Protein AF-0000000078669797 (afdb_homodimer)

Structure (mmCIF, N/CA/C/O backbone):
data_AF-0000000078669797-model_v1
#
loop_
_entity.id
_entity.type
_entity.pdbx_description
1 polymer 'Sulfur carrier protein adenylyltransferase'
#
loop_
_atom_site.group_PDB
_atom_site.id
_atom_site.type_symbol
_atom_site.label_atom_id
_atom_site.label_alt_id
_atom_site.label_comp_id
_atom_site.label_asym_id
_atom_site.label_entity_id
_atom_site.label_seq_id
_atom_site.pdbx_PDB_ins_code
_atom_site.Cartn_x
_atom_site.Cartn_y
_atom_site.Cartn_z
_atom_site.occupancy
_atom_site.B_iso_or_equiv
_atom_site.auth_seq_id
_atom_site.auth_comp_id
_atom_site.auth_asym_id
_atom_site.auth_atom_id
_atom_site.pdbx_PDB_model_num
ATOM 1 N N . MET A 1 1 ? 22.75 -11.117 -15.148 1 92 1 MET A N 1
ATOM 2 C CA . MET A 1 1 ? 23.5 -10.07 -14.461 1 92 1 MET A CA 1
ATOM 3 C C . MET A 1 1 ? 22.75 -8.75 -14.477 1 92 1 MET A C 1
ATOM 5 O O . MET A 1 1 ? 22.109 -8.406 -15.477 1 92 1 MET A O 1
ATOM 9 N N . LEU A 1 2 ? 22.844 -8.109 -13.312 1 97.31 2 LEU A N 1
ATOM 10 C CA . LEU A 1 2 ? 22.156 -6.824 -13.219 1 97.31 2 LEU A CA 1
ATOM 11 C C . LEU A 1 2 ? 22.891 -5.766 -14.039 1 97.31 2 LEU A C 1
ATOM 13 O O . LEU A 1 2 ? 24.125 -5.727 -14.055 1 97.31 2 LEU A O 1
ATOM 17 N N . THR A 1 3 ? 22.141 -4.977 -14.727 1 97.75 3 THR A N 1
ATOM 18 C CA . THR A 1 3 ? 22.719 -3.838 -15.438 1 97.75 3 THR A CA 1
ATOM 19 C C . THR A 1 3 ? 23.062 -2.715 -14.469 1 97.75 3 THR A C 1
ATOM 21 O O . THR A 1 3 ? 22.672 -2.752 -13.297 1 97.75 3 THR 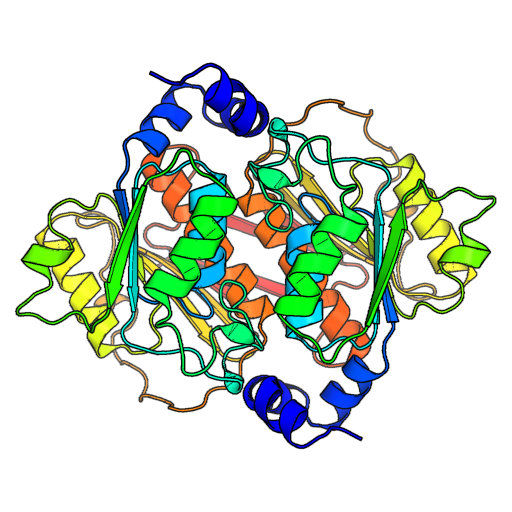A O 1
ATOM 24 N N . GLU A 1 4 ? 23.812 -1.744 -14.93 1 97.69 4 GLU A N 1
ATOM 25 C CA . GLU A 1 4 ? 24.125 -0.57 -14.125 1 97.69 4 GLU A CA 1
ATOM 26 C C . GLU A 1 4 ? 22.859 0.174 -13.703 1 97.69 4 GLU A C 1
ATOM 28 O O . GLU A 1 4 ? 22.766 0.672 -12.586 1 97.69 4 GLU A O 1
ATOM 33 N N . ARG A 1 5 ? 22 0.271 -14.609 1 98 5 ARG A N 1
ATOM 34 C CA . ARG A 1 5 ? 20.734 0.919 -14.344 1 98 5 ARG A CA 1
ATOM 35 C C . ARG A 1 5 ? 19.969 0.196 -13.234 1 98 5 ARG A C 1
ATOM 37 O O . ARG A 1 5 ? 19.438 0.833 -12.328 1 98 5 ARG A O 1
ATOM 44 N N . GLU A 1 6 ? 19.953 -1.091 -13.312 1 98.44 6 GLU A N 1
ATOM 45 C CA . GLU A 1 6 ? 19.266 -1.888 -12.289 1 98.44 6 GLU A CA 1
ATOM 46 C C . GLU A 1 6 ? 19.969 -1.761 -10.938 1 98.44 6 GLU A C 1
ATOM 48 O O . GLU A 1 6 ? 19.312 -1.697 -9.898 1 98.44 6 GLU A O 1
ATOM 53 N N . LEU A 1 7 ? 21.281 -1.743 -10.953 1 98.5 7 LEU A N 1
ATOM 54 C CA . LEU A 1 7 ? 22.031 -1.563 -9.719 1 98.5 7 LEU A CA 1
ATOM 55 C C . LEU A 1 7 ? 21.688 -0.232 -9.062 1 98.5 7 LEU A C 1
ATOM 57 O O . LEU A 1 7 ? 21.609 -0.147 -7.836 1 98.5 7 LEU A O 1
ATOM 61 N N . GLU A 1 8 ? 21.516 0.74 -9.859 1 98.19 8 GLU A N 1
ATOM 62 C CA . GLU A 1 8 ? 21.141 2.053 -9.344 1 98.19 8 GLU A CA 1
ATOM 63 C C . GLU A 1 8 ? 19.703 2.047 -8.82 1 98.19 8 GLU A C 1
ATOM 65 O O . GLU A 1 8 ? 19.453 2.502 -7.703 1 98.19 8 GLU A O 1
ATOM 70 N N . ARG A 1 9 ? 18.812 1.515 -9.57 1 98.56 9 ARG A N 1
ATOM 71 C CA . ARG A 1 9 ? 17.391 1.513 -9.227 1 98.56 9 ARG A CA 1
ATOM 72 C C . ARG A 1 9 ? 17.141 0.773 -7.918 1 98.56 9 ARG A C 1
ATOM 74 O O . ARG A 1 9 ? 16.312 1.191 -7.113 1 98.56 9 ARG A O 1
ATOM 81 N N . TYR A 1 10 ? 17.891 -0.304 -7.75 1 98.62 10 TYR A N 1
ATOM 82 C CA . TYR A 1 10 ? 17.594 -1.201 -6.637 1 98.62 10 TYR A CA 1
ATOM 83 C C . TYR A 1 10 ? 18.656 -1.079 -5.543 1 98.62 10 TYR A C 1
ATOM 85 O O . TYR A 1 10 ? 18.75 -1.941 -4.668 1 98.62 10 TYR A O 1
ATOM 93 N N . ASP A 1 11 ? 19.422 -0.02 -5.551 1 98.31 11 ASP A N 1
ATOM 94 C CA . ASP A 1 11 ? 20.531 0.177 -4.633 1 98.31 11 ASP A CA 1
ATOM 95 C C . ASP A 1 11 ? 20.094 0.024 -3.182 1 98.31 11 ASP A C 1
ATOM 97 O O . ASP A 1 11 ? 20.75 -0.652 -2.391 1 98.31 11 ASP A O 1
ATOM 101 N N . ARG A 1 12 ? 18.953 0.574 -2.846 1 97.94 12 ARG A N 1
ATOM 102 C CA . ARG A 1 12 ? 18.516 0.648 -1.458 1 97.94 12 ARG A CA 1
ATOM 103 C C . ARG A 1 12 ? 18.094 -0.724 -0.943 1 97.94 12 ARG A C 1
ATOM 105 O O . ARG A 1 12 ? 18.25 -1.024 0.242 1 97.94 12 ARG A O 1
ATOM 112 N N . GLN A 1 13 ? 17.5 -1.525 -1.827 1 98.5 13 GLN A N 1
ATOM 113 C CA . GLN A 1 13 ? 17.062 -2.826 -1.34 1 98.5 13 GLN A CA 1
ATOM 114 C C . GLN A 1 13 ? 18.141 -3.881 -1.508 1 98.5 13 GLN A C 1
ATOM 116 O O . GLN A 1 13 ? 18.141 -4.906 -0.827 1 98.5 13 GLN A O 1
ATOM 121 N N . ILE A 1 14 ? 19.078 -3.658 -2.398 1 98.5 14 ILE A N 1
ATOM 122 C CA . ILE A 1 14 ? 20.25 -4.535 -2.492 1 98.5 14 ILE A CA 1
ATOM 123 C C . ILE A 1 14 ? 21 -4.535 -1.164 1 98.5 14 ILE A C 1
ATOM 125 O O . ILE A 1 14 ? 21.562 -5.559 -0.764 1 98.5 14 ILE A O 1
ATOM 129 N N . ARG A 1 15 ? 20.891 -3.459 -0.429 1 97.88 15 ARG A N 1
ATOM 130 C CA . ARG A 1 15 ? 21.531 -3.312 0.874 1 97.88 15 ARG A CA 1
ATOM 131 C C . ARG A 1 15 ? 20.891 -4.238 1.904 1 97.88 15 ARG A C 1
ATOM 133 O O . ARG A 1 15 ? 21.453 -4.453 2.982 1 97.88 15 ARG A O 1
ATOM 140 N N . ILE A 1 16 ? 19.797 -4.785 1.581 1 98.56 16 ILE A N 1
ATOM 141 C CA . ILE A 1 16 ? 19.078 -5.664 2.5 1 98.56 16 ILE A CA 1
ATOM 142 C C . ILE A 1 16 ? 19.438 -7.121 2.203 1 98.56 16 ILE A C 1
ATOM 144 O O . ILE A 1 16 ? 19.969 -7.824 3.064 1 98.56 16 ILE A O 1
ATOM 148 N N . PHE A 1 17 ? 19.25 -7.527 0.979 1 98.56 17 PHE A N 1
ATOM 149 C CA . PHE A 1 17 ? 19.391 -8.945 0.686 1 98.56 17 PHE A CA 1
ATOM 150 C C . PHE A 1 17 ? 20.469 -9.188 -0.353 1 98.56 17 PHE A C 1
ATOM 152 O O . PHE A 1 17 ? 20.625 -10.297 -0.863 1 98.56 17 PHE A O 1
ATOM 159 N N . GLY A 1 18 ? 21.297 -8.234 -0.747 1 98.38 18 GLY A N 1
ATOM 160 C CA . GLY A 1 18 ? 22.469 -8.344 -1.593 1 98.38 18 GLY A CA 1
ATOM 161 C C . GLY A 1 18 ? 22.141 -8.438 -3.07 1 98.38 18 GLY A C 1
ATOM 162 O O . GLY A 1 18 ? 20.969 -8.586 -3.441 1 98.38 18 GLY A O 1
ATOM 163 N N . VAL A 1 19 ? 23.172 -8.383 -3.865 1 98.56 19 VAL A N 1
ATOM 164 C CA . VAL A 1 19 ? 23.062 -8.484 -5.316 1 98.56 19 VAL A CA 1
ATOM 165 C C . VAL A 1 19 ? 22.438 -9.828 -5.688 1 98.56 19 VAL A C 1
ATOM 167 O O . VAL A 1 19 ? 21.625 -9.906 -6.613 1 98.56 19 VAL A O 1
ATOM 170 N N . GLU A 1 20 ? 22.797 -10.812 -4.965 1 98.56 20 GLU A N 1
ATOM 171 C CA . GLU A 1 20 ? 22.266 -12.148 -5.227 1 98.56 20 GLU A CA 1
ATOM 172 C C . GLU A 1 20 ? 20.75 -12.172 -5.062 1 98.56 20 GLU A C 1
ATOM 174 O O . GLU A 1 20 ? 20.047 -12.758 -5.883 1 98.56 20 GLU A O 1
ATOM 179 N N . GLY A 1 21 ? 20.281 -11.57 -3.992 1 98.81 21 GLY A N 1
ATOM 180 C CA . GLY A 1 21 ? 18.844 -11.469 -3.797 1 98.81 21 GLY A CA 1
ATOM 181 C C . GLY A 1 21 ? 18.141 -10.734 -4.922 1 98.81 21 GLY A C 1
ATOM 182 O O . GLY A 1 21 ? 17.078 -11.164 -5.379 1 98.81 21 GLY A O 1
ATOM 183 N N . GLN A 1 22 ? 18.75 -9.703 -5.395 1 98.94 22 GLN A N 1
ATOM 184 C CA . GLN A 1 22 ? 18.172 -8.938 -6.488 1 98.94 22 GLN A CA 1
ATOM 185 C C . GLN A 1 22 ? 18.141 -9.742 -7.781 1 98.94 22 GLN A C 1
ATOM 187 O O . GLN A 1 22 ? 17.203 -9.656 -8.562 1 98.94 22 GLN A O 1
ATOM 192 N N . GLU A 1 23 ? 19.172 -10.484 -7.98 1 98.88 23 GLU A N 1
ATOM 193 C CA . GLU A 1 23 ? 19.234 -11.336 -9.164 1 98.88 23 GLU A CA 1
ATOM 194 C C . GLU A 1 23 ? 18.141 -12.406 -9.117 1 98.88 23 GLU A C 1
ATOM 196 O O . GLU A 1 23 ? 17.547 -12.734 -10.148 1 98.88 23 GLU A O 1
ATOM 201 N N . LYS A 1 24 ? 17.906 -12.93 -7.949 1 98.94 24 LYS A N 1
ATOM 202 C CA . LYS A 1 24 ? 16.828 -13.891 -7.801 1 98.94 24 LYS A CA 1
ATOM 203 C C . LYS A 1 24 ? 15.484 -13.266 -8.172 1 98.94 24 LYS A C 1
ATOM 205 O O . LYS A 1 24 ? 14.664 -13.883 -8.852 1 98.94 24 LYS A O 1
ATOM 210 N N . LEU A 1 25 ? 15.266 -12.078 -7.719 1 98.94 25 LEU A N 1
ATOM 211 C CA . LEU A 1 25 ? 14.039 -11.359 -8.07 1 98.94 25 LEU A CA 1
ATOM 212 C C . LEU A 1 25 ? 13.93 -11.172 -9.578 1 98.94 25 LEU A C 1
ATOM 214 O O . LEU A 1 25 ? 12.875 -11.438 -10.172 1 98.94 25 LEU A O 1
ATOM 218 N N . LYS A 1 26 ? 14.984 -10.766 -10.172 1 98.88 26 LYS A N 1
ATOM 219 C CA . LYS A 1 26 ? 15.008 -10.508 -11.609 1 98.88 26 LYS A CA 1
ATOM 220 C C . LYS A 1 26 ? 14.68 -11.773 -12.398 1 98.88 26 LYS A C 1
ATOM 222 O O . LYS A 1 26 ? 14.07 -11.703 -13.469 1 98.88 26 LYS A O 1
ATOM 227 N N . LYS A 1 27 ? 14.992 -12.883 -11.906 1 98.75 27 LYS A N 1
ATOM 228 C CA . LYS A 1 27 ? 14.82 -14.148 -12.609 1 98.75 27 LYS A CA 1
ATOM 229 C C . LYS A 1 27 ? 13.438 -14.75 -12.336 1 98.75 27 LYS A C 1
ATOM 231 O O . LYS A 1 27 ? 13.008 -15.664 -13.039 1 98.75 27 LYS A O 1
ATOM 236 N N . ALA A 1 28 ? 12.758 -14.281 -11.367 1 98.94 28 ALA A N 1
ATOM 237 C CA . ALA A 1 28 ? 11.516 -14.891 -10.898 1 98.94 28 ALA A CA 1
ATOM 238 C C . ALA A 1 28 ? 10.336 -14.492 -11.773 1 98.94 28 ALA A C 1
ATOM 240 O O . ALA A 1 28 ? 10.336 -13.406 -12.359 1 98.94 28 ALA A O 1
ATOM 241 N N . LYS A 1 29 ? 9.391 -15.391 -11.906 1 98.94 29 LYS A N 1
ATOM 242 C CA . LYS A 1 29 ? 8.078 -15.141 -12.5 1 98.94 29 LYS A CA 1
ATOM 243 C C . LYS A 1 29 ? 6.969 -15.344 -11.477 1 98.94 29 LYS A C 1
ATOM 245 O O . LYS A 1 29 ? 6.816 -16.438 -10.922 1 98.94 29 LYS A O 1
ATOM 250 N N . VAL A 1 30 ? 6.215 -14.305 -11.211 1 99 30 VAL A N 1
ATOM 251 C CA . VAL A 1 30 ? 5.172 -14.336 -10.188 1 99 30 VAL A CA 1
ATOM 252 C C . VAL A 1 30 ? 3.805 -14.125 -10.844 1 99 30 VAL A C 1
ATOM 254 O O . VAL A 1 30 ? 3.625 -13.203 -11.641 1 99 30 VAL A O 1
ATOM 257 N N . ALA A 1 31 ? 2.846 -14.992 -10.531 1 99 31 ALA A N 1
ATOM 258 C CA . ALA A 1 31 ? 1.466 -14.828 -10.977 1 99 31 ALA A CA 1
ATOM 259 C C . ALA A 1 31 ? 0.632 -14.109 -9.922 1 99 31 ALA A C 1
ATOM 261 O O . ALA A 1 31 ? 0.565 -14.555 -8.766 1 99 31 ALA A O 1
ATOM 262 N N . VAL A 1 32 ? 0.078 -13.016 -10.305 1 99 32 VAL A N 1
ATOM 263 C CA . VAL A 1 32 ? -0.896 -12.312 -9.477 1 99 32 VAL A CA 1
ATOM 264 C C . VAL A 1 32 ? -2.309 -12.602 -9.977 1 99 32 VAL A C 1
ATOM 266 O O . VAL A 1 32 ? -2.715 -12.109 -11.031 1 99 32 VAL A O 1
ATOM 269 N N . VAL A 1 33 ? -3.072 -13.398 -9.219 1 98.94 33 VAL A N 1
ATOM 270 C CA . VAL A 1 33 ? -4.406 -13.82 -9.633 1 98.94 33 VAL A CA 1
ATOM 271 C C . VAL A 1 33 ? -5.457 -12.938 -8.953 1 98.94 33 VAL A C 1
ATOM 273 O O . VAL A 1 33 ? -5.742 -13.102 -7.766 1 98.94 33 VAL A O 1
ATOM 276 N N . GLY A 1 34 ? -6.074 -12.133 -9.695 1 98.69 34 GLY A N 1
ATOM 277 C CA . GLY A 1 34 ? -6.855 -11 -9.219 1 98.69 34 GLY A CA 1
ATOM 278 C C . GLY A 1 34 ? -6.062 -9.711 -9.172 1 98.69 34 GLY A C 1
ATOM 279 O O . GLY A 1 34 ? -5.16 -9.555 -8.352 1 98.69 34 GLY A O 1
ATOM 280 N N . VAL A 1 35 ? -6.449 -8.797 -10.07 1 98.69 35 VAL A N 1
ATOM 281 C CA . VAL A 1 35 ? -5.699 -7.547 -10.148 1 98.69 35 VAL A CA 1
ATOM 282 C C . VAL A 1 35 ? -6.586 -6.379 -9.727 1 98.69 35 VAL A C 1
ATOM 284 O O . VAL A 1 35 ? -6.707 -5.387 -10.453 1 98.69 35 VAL A O 1
ATOM 287 N N . GLY A 1 36 ? -7.312 -6.629 -8.648 1 98.38 36 GLY A N 1
ATOM 288 C CA . GLY A 1 36 ? -8.195 -5.625 -8.078 1 98.38 36 GLY A CA 1
ATOM 289 C C . GLY A 1 36 ? -7.617 -4.941 -6.859 1 98.38 36 GLY A C 1
ATOM 290 O O . GLY A 1 36 ? -6.496 -4.434 -6.898 1 98.38 36 GLY A O 1
ATOM 291 N N . GLY A 1 37 ? -8.383 -4.996 -5.711 1 98.62 37 GLY A N 1
ATOM 292 C CA . GLY A 1 37 ? -7.98 -4.316 -4.488 1 98.62 37 GLY A CA 1
ATOM 293 C C . GLY A 1 37 ? -6.691 -4.859 -3.902 1 98.62 37 GLY A C 1
ATOM 294 O O . GLY A 1 37 ? -5.801 -4.09 -3.527 1 98.62 37 GLY A O 1
ATOM 295 N N . LEU A 1 38 ? -6.598 -6.121 -3.848 1 98.88 38 LEU A N 1
ATOM 296 C CA . LEU A 1 38 ? -5.375 -6.746 -3.35 1 98.88 38 LEU A CA 1
ATOM 297 C C . LEU A 1 38 ? -4.293 -6.762 -4.422 1 98.88 38 LEU A C 1
ATOM 299 O O . LEU A 1 38 ? -3.143 -6.406 -4.156 1 98.88 38 LEU A O 1
ATOM 303 N N . GLY A 1 39 ? -4.66 -7.105 -5.605 1 98.94 39 GLY A N 1
ATOM 304 C CA . GLY A 1 39 ? -3.709 -7.301 -6.691 1 98.94 39 GLY A CA 1
ATOM 305 C C . GLY A 1 39 ? -2.992 -6.027 -7.094 1 98.94 39 GLY A C 1
ATOM 306 O O . GLY A 1 39 ? -1.857 -6.074 -7.574 1 98.94 39 GLY A O 1
ATOM 307 N N . SER A 1 40 ? -3.631 -4.875 -6.875 1 98.88 40 SER A N 1
ATOM 308 C CA . SER A 1 40 ? -3.025 -3.604 -7.258 1 98.88 40 SER A CA 1
ATOM 309 C C . SER A 1 40 ? -1.752 -3.338 -6.461 1 98.88 40 SER A C 1
ATOM 311 O O . SER A 1 40 ? -0.676 -3.168 -7.039 1 98.88 40 SER A O 1
ATOM 313 N N . PRO A 1 41 ? -1.854 -3.299 -5.125 1 98.94 41 PRO A N 1
ATOM 314 C CA . PRO A 1 41 ? -0.612 -3.068 -4.383 1 98.94 41 PRO A CA 1
ATOM 315 C C . PRO A 1 41 ? 0.388 -4.211 -4.535 1 98.94 41 PRO A C 1
ATOM 317 O O . PRO A 1 41 ? 1.6 -3.979 -4.551 1 98.94 41 PRO A O 1
ATOM 320 N N . VAL A 1 42 ? -0.038 -5.441 -4.664 1 99 42 VAL A N 1
ATOM 321 C CA . VAL A 1 42 ? 0.862 -6.566 -4.887 1 99 42 VAL A CA 1
ATOM 322 C C . VAL A 1 42 ? 1.696 -6.324 -6.145 1 99 42 VAL A C 1
ATOM 324 O O . VAL A 1 42 ? 2.928 -6.359 -6.094 1 99 42 VAL A O 1
ATOM 327 N N . ALA A 1 43 ? 1.015 -6.043 -7.23 1 99 43 ALA A N 1
ATOM 328 C CA . ALA A 1 43 ? 1.691 -5.867 -8.516 1 99 43 ALA A CA 1
ATOM 329 C C . ALA A 1 43 ? 2.637 -4.668 -8.469 1 99 43 ALA A C 1
ATOM 331 O O . ALA A 1 43 ? 3.762 -4.742 -8.969 1 99 43 ALA A O 1
ATOM 332 N N . TYR A 1 44 ? 2.174 -3.557 -7.875 1 98.94 44 TYR A N 1
ATOM 333 C CA . TYR A 1 44 ? 2.994 -2.354 -7.785 1 98.94 44 TYR A CA 1
ATOM 334 C C . TYR A 1 44 ? 4.297 -2.635 -7.047 1 98.94 44 TYR A C 1
ATOM 336 O O . TYR A 1 44 ? 5.383 -2.318 -7.547 1 98.94 44 TYR A O 1
ATOM 344 N N . TYR A 1 45 ? 4.23 -3.277 -5.941 1 98.94 45 TYR A N 1
ATOM 345 C CA . TYR A 1 45 ? 5.41 -3.375 -5.094 1 98.94 45 TYR A CA 1
ATOM 346 C C . TYR A 1 45 ? 6.297 -4.539 -5.523 1 98.94 45 TYR A C 1
ATOM 348 O O . TYR A 1 45 ? 7.492 -4.559 -5.219 1 98.94 45 TYR A O 1
ATOM 356 N N . LEU A 1 46 ? 5.746 -5.539 -6.215 1 99 46 LEU A N 1
ATOM 357 C CA . LEU A 1 46 ? 6.609 -6.527 -6.855 1 99 46 LEU A CA 1
ATOM 358 C C . LEU A 1 46 ? 7.352 -5.918 -8.039 1 99 46 LEU A C 1
ATOM 360 O O . LEU A 1 46 ? 8.531 -6.203 -8.242 1 99 46 LEU A O 1
ATOM 364 N N . ALA A 1 47 ? 6.617 -5.09 -8.781 1 99 47 ALA A N 1
ATOM 365 C CA . ALA A 1 47 ? 7.281 -4.359 -9.859 1 99 47 ALA A CA 1
ATOM 366 C C . ALA A 1 47 ? 8.375 -3.453 -9.312 1 99 47 ALA A C 1
ATOM 368 O O . ALA A 1 47 ? 9.477 -3.387 -9.867 1 99 47 ALA A O 1
ATOM 369 N N . ALA A 1 48 ? 8.07 -2.76 -8.227 1 98.94 48 ALA A N 1
ATOM 370 C CA . ALA A 1 48 ? 9.039 -1.871 -7.594 1 98.94 48 ALA A CA 1
ATOM 371 C C . ALA A 1 48 ? 10.281 -2.641 -7.152 1 98.94 48 ALA A C 1
ATOM 373 O O . ALA A 1 48 ? 11.398 -2.125 -7.234 1 98.94 48 ALA A O 1
ATOM 374 N N . ALA A 1 49 ? 10.062 -3.881 -6.703 1 98.94 49 ALA A N 1
ATOM 375 C CA . ALA A 1 49 ? 11.141 -4.699 -6.164 1 98.94 49 ALA A CA 1
ATOM 376 C C . ALA A 1 49 ? 11.984 -5.305 -7.285 1 98.94 49 ALA A C 1
ATOM 378 O O . ALA A 1 49 ? 13.086 -5.805 -7.039 1 98.94 49 ALA A O 1
ATOM 379 N N . GLY A 1 50 ? 11.453 -5.281 -8.492 1 98.88 50 GLY A N 1
ATOM 380 C CA . GLY A 1 50 ? 12.234 -5.777 -9.617 1 98.88 50 GLY A CA 1
ATOM 381 C C . GLY A 1 50 ? 12 -7.25 -9.898 1 98.88 50 GLY A C 1
ATOM 382 O O . GLY A 1 50 ? 12.906 -7.945 -10.375 1 98.88 50 GLY A O 1
ATOM 383 N N . VAL A 1 51 ? 10.852 -7.777 -9.555 1 98.94 51 VAL A N 1
ATOM 384 C CA . VAL A 1 51 ? 10.492 -9.117 -10.008 1 98.94 51 VAL A CA 1
ATOM 385 C C . VAL A 1 51 ? 10.516 -9.156 -11.539 1 98.94 51 VAL A C 1
ATOM 387 O O . VAL A 1 51 ? 9.875 -8.344 -12.195 1 98.94 51 VAL A O 1
ATOM 390 N N . GLY A 1 52 ? 11.188 -10.086 -12.062 1 98.88 52 GLY A N 1
ATOM 391 C CA . GLY A 1 52 ? 11.5 -10.086 -13.484 1 98.88 52 GLY A CA 1
ATOM 392 C C . GLY A 1 52 ? 10.273 -10.18 -14.367 1 98.88 52 GLY A C 1
ATOM 393 O O . GLY A 1 52 ? 10.18 -9.484 -15.391 1 98.88 52 GLY A O 1
ATOM 394 N N . THR A 1 53 ? 9.344 -11.062 -14.039 1 98.94 53 THR A N 1
ATOM 395 C CA . THR A 1 53 ? 8.133 -11.242 -14.82 1 98.94 53 THR A CA 1
ATOM 396 C C . THR A 1 53 ? 6.906 -11.297 -13.914 1 98.94 53 THR A C 1
ATOM 398 O O . THR A 1 53 ? 6.859 -12.086 -12.969 1 98.94 53 THR A O 1
ATOM 401 N N . LEU A 1 54 ? 5.984 -10.43 -14.172 1 98.94 54 LEU A N 1
ATOM 402 C CA . LEU A 1 54 ? 4.672 -10.484 -13.539 1 98.94 54 LEU A CA 1
ATOM 403 C C . LEU A 1 54 ? 3.615 -10.984 -14.516 1 98.94 54 LEU A C 1
ATOM 405 O O . LEU A 1 54 ? 3.496 -10.469 -15.633 1 98.94 54 LEU A O 1
ATOM 409 N N . LEU A 1 55 ? 2.943 -12.047 -14.164 1 99 55 LEU A N 1
ATOM 410 C CA . LEU A 1 55 ? 1.757 -12.492 -14.883 1 99 55 LEU A CA 1
ATOM 411 C C . LEU A 1 55 ? 0.486 -12.047 -14.172 1 99 55 LEU A C 1
A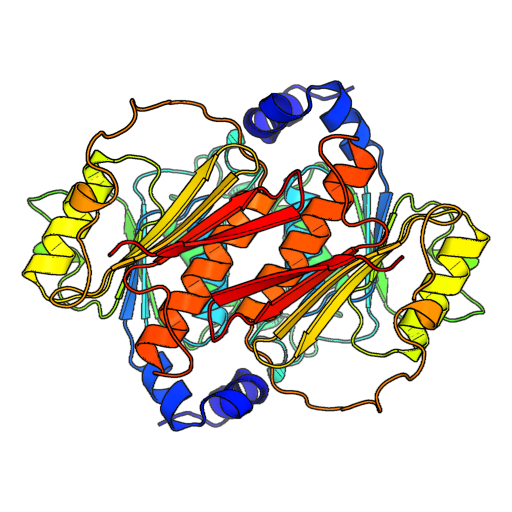TOM 413 O O . LEU A 1 55 ? 0.175 -12.547 -13.086 1 99 55 LEU A O 1
ATOM 417 N N . LEU A 1 56 ? -0.222 -11.117 -14.805 1 98.94 56 LEU A N 1
ATOM 418 C CA . LEU A 1 56 ? -1.436 -10.547 -14.227 1 98.94 56 LEU A CA 1
ATOM 419 C C . LEU A 1 56 ? -2.678 -11.227 -14.805 1 98.94 56 LEU A C 1
ATOM 421 O O . LEU A 1 56 ? -2.861 -11.266 -16.016 1 98.94 56 LEU A O 1
ATOM 425 N N . ILE A 1 57 ? -3.523 -11.719 -13.891 1 98.94 57 ILE A N 1
ATOM 426 C CA . ILE A 1 57 ? -4.684 -12.5 -14.305 1 98.94 57 ILE A CA 1
ATOM 427 C C . ILE A 1 57 ? -5.949 -11.914 -13.68 1 98.94 57 ILE A C 1
ATOM 429 O O . ILE A 1 57 ? -6.031 -11.758 -12.461 1 98.94 57 ILE A O 1
ATOM 433 N N . ASP A 1 58 ? -6.902 -11.656 -14.414 1 98.81 58 ASP A N 1
ATOM 434 C CA . ASP A 1 58 ? -8.211 -11.148 -14.008 1 98.81 58 ASP A CA 1
ATOM 435 C C . ASP A 1 58 ? -9.211 -11.219 -15.164 1 98.81 58 ASP A C 1
ATOM 437 O O . ASP A 1 58 ? -8.836 -11.023 -16.328 1 98.81 58 ASP A O 1
ATOM 441 N N . GLU A 1 59 ? -10.43 -11.406 -14.875 1 97.88 59 GLU A N 1
ATOM 442 C CA . GLU A 1 59 ? -11.406 -11.547 -15.945 1 97.88 59 GLU A CA 1
ATOM 443 C C . GLU A 1 59 ? -12.258 -10.289 -16.078 1 97.88 59 GLU A C 1
ATOM 445 O O . GLU A 1 59 ? -13.055 -10.172 -17.016 1 97.88 59 GLU A O 1
ATOM 450 N N . GLN A 1 60 ? -12.102 -9.367 -15.18 1 97.75 60 GLN A N 1
ATOM 451 C CA . GLN A 1 60 ? -13.062 -8.273 -15.07 1 97.75 60 GLN A CA 1
ATOM 452 C C . GLN A 1 60 ? -12.516 -7.004 -15.719 1 97.75 60 GLN A C 1
ATOM 454 O O . GLN A 1 60 ? -11.312 -6.883 -15.953 1 97.75 60 GLN A O 1
ATOM 459 N N . ILE A 1 61 ? -13.453 -6.156 -16 1 98.19 61 ILE A N 1
ATOM 460 C CA . ILE A 1 61 ? -13.188 -4.77 -16.375 1 98.19 61 ILE A CA 1
ATOM 461 C C . ILE A 1 61 ? -13.477 -3.848 -15.195 1 98.19 61 ILE A C 1
ATOM 463 O O . ILE A 1 61 ? -14.461 -4.047 -14.477 1 98.19 61 ILE A O 1
ATOM 467 N N . PRO A 1 62 ? -12.625 -2.854 -14.992 1 98.19 62 PRO A N 1
ATOM 468 C CA . PRO A 1 62 ? -12.875 -1.978 -13.844 1 98.19 62 PRO A CA 1
ATOM 469 C C . PRO A 1 62 ? -14.211 -1.25 -13.938 1 98.19 62 PRO A C 1
ATOM 471 O O . PRO A 1 62 ? -14.617 -0.827 -15.023 1 98.19 62 PRO A O 1
ATOM 474 N N . GLU A 1 63 ? -14.805 -1.146 -12.805 1 97.62 63 GLU A N 1
ATOM 475 C CA . GLU A 1 63 ? -16 -0.332 -12.609 1 97.62 63 GLU A CA 1
ATOM 476 C C . GLU A 1 63 ? -15.734 0.809 -11.625 1 97.62 63 GLU A C 1
ATOM 478 O O . GLU A 1 63 ? -14.758 0.771 -10.867 1 97.62 63 GLU A O 1
ATOM 483 N N . LEU A 1 64 ? -16.625 1.746 -11.672 1 98.12 64 LEU A N 1
ATOM 484 C CA . LEU A 1 64 ? -16.406 2.912 -10.82 1 98.12 64 LEU A CA 1
ATOM 485 C C . LEU A 1 64 ? -16.344 2.508 -9.352 1 98.12 64 LEU A C 1
ATOM 487 O O . LEU A 1 64 ? -15.531 3.039 -8.594 1 98.12 64 LEU A O 1
ATOM 491 N N . SER A 1 65 ? -17.141 1.528 -8.914 1 97.06 65 SER A N 1
ATOM 492 C CA . SER A 1 65 ? -17.203 1.095 -7.523 1 97.06 65 SER A CA 1
ATOM 493 C C . SER A 1 65 ? -15.93 0.359 -7.109 1 97.06 65 SER A C 1
ATOM 495 O O . SER A 1 65 ? -15.711 0.106 -5.926 1 97.06 65 SER A O 1
ATOM 497 N N . ASN A 1 66 ? -15.078 0.061 -8.102 1 97.5 66 ASN A N 1
ATOM 498 C CA . ASN A 1 66 ? -13.797 -0.572 -7.816 1 97.5 66 ASN A CA 1
ATOM 499 C C . ASN A 1 66 ? -12.75 0.449 -7.367 1 97.5 66 ASN A C 1
ATOM 501 O O . ASN A 1 66 ? -11.781 0.097 -6.703 1 97.5 66 ASN A O 1
ATOM 505 N N . LEU A 1 67 ? -12.984 1.727 -7.703 1 98.5 67 LEU A N 1
ATOM 506 C CA . LEU A 1 67 ? -11.906 2.705 -7.672 1 98.5 67 LEU A CA 1
ATOM 507 C C . LEU A 1 67 ? -11.797 3.355 -6.297 1 98.5 67 LEU A C 1
ATOM 509 O O . LEU A 1 67 ? -11 4.281 -6.105 1 98.5 67 LEU A O 1
ATOM 513 N N . ASN A 1 68 ? -12.516 2.77 -5.301 1 98.5 68 ASN A N 1
ATOM 514 C CA . ASN A 1 68 ? -12.227 3.145 -3.918 1 98.5 68 ASN A CA 1
ATOM 515 C C . ASN A 1 68 ? -11.008 2.41 -3.379 1 98.5 68 ASN A C 1
ATOM 517 O O . ASN A 1 68 ? -10.516 2.725 -2.291 1 98.5 68 ASN A O 1
ATOM 521 N N . ARG A 1 69 ? -10.531 1.43 -4.18 1 98.75 69 ARG A N 1
ATOM 522 C CA . ARG A 1 69 ? -9.461 0.628 -3.594 1 98.75 69 ARG A CA 1
ATOM 523 C C . ARG A 1 69 ? -8.5 0.126 -4.664 1 98.75 69 ARG A C 1
ATOM 525 O O . ARG A 1 69 ? -7.398 -0.32 -4.355 1 98.75 69 ARG A O 1
ATOM 532 N N . GLN A 1 70 ? -8.797 0.066 -5.91 1 98.88 70 GLN A N 1
ATOM 533 C CA . GLN A 1 70 ? -7.988 -0.553 -6.953 1 98.88 70 GLN A CA 1
ATOM 534 C C . GLN A 1 70 ? -7.09 0.476 -7.633 1 98.88 70 GLN A C 1
ATOM 536 O O . GLN A 1 70 ? -7.379 0.923 -8.742 1 98.88 70 GLN A O 1
ATOM 541 N N . ILE A 1 71 ? -5.926 0.704 -7.141 1 98.75 71 ILE A N 1
ATOM 542 C CA . ILE A 1 71 ? -5.125 1.895 -7.41 1 98.75 71 ILE A CA 1
ATOM 543 C C . ILE A 1 71 ? -4.387 1.732 -8.734 1 98.75 71 ILE A C 1
ATOM 545 O O . ILE A 1 71 ? -3.811 2.691 -9.258 1 98.75 71 ILE A O 1
ATOM 549 N N . LEU A 1 72 ? -4.391 0.594 -9.344 1 98.69 72 LEU A N 1
ATOM 550 C CA . LEU A 1 72 ? -3.727 0.407 -10.625 1 98.69 72 LEU A CA 1
ATOM 551 C C . LEU A 1 72 ? -4.641 0.812 -11.773 1 98.69 72 LEU A C 1
ATOM 553 O O . LEU A 1 72 ? -4.195 0.919 -12.922 1 98.69 72 LEU A O 1
ATOM 557 N N . HIS A 1 73 ? -5.895 0.983 -11.484 1 98.88 73 HIS A N 1
ATOM 558 C CA . HIS A 1 73 ? -6.855 1.313 -12.523 1 98.88 73 HIS A CA 1
ATOM 559 C C . HIS A 1 73 ? -7.355 2.748 -12.383 1 98.88 73 HIS A C 1
ATOM 561 O O . HIS A 1 73 ? -7.664 3.193 -11.273 1 98.88 73 HIS A O 1
ATOM 567 N N . TRP A 1 74 ? -7.414 3.42 -13.531 1 98.75 74 TRP A N 1
ATOM 568 C CA . TRP A 1 74 ? -7.812 4.824 -13.523 1 98.75 74 TRP A CA 1
ATOM 569 C C . TRP A 1 74 ? -9.219 4.992 -14.094 1 98.75 74 TRP A C 1
ATOM 571 O O . TRP A 1 74 ? -9.805 4.039 -14.609 1 98.75 74 TRP A O 1
ATOM 581 N N . GLU A 1 75 ? -9.75 6.156 -13.898 1 98.69 75 GLU A N 1
ATOM 582 C CA . GLU A 1 75 ? -11.094 6.449 -14.391 1 98.69 75 GLU A CA 1
ATOM 583 C C . GLU A 1 75 ? -11.195 6.207 -15.898 1 98.69 75 GLU A C 1
ATOM 585 O O . GLU A 1 75 ? -12.227 5.754 -16.391 1 98.69 75 GLU A O 1
ATOM 590 N N . GLU A 1 76 ? -10.133 6.414 -16.594 1 98.31 76 GLU A N 1
ATOM 591 C CA . GLU A 1 76 ? -10.133 6.242 -18.047 1 98.31 76 GLU A CA 1
ATOM 592 C C . GLU A 1 76 ? -10.242 4.77 -18.438 1 98.31 76 GLU A C 1
ATOM 594 O O . GLU A 1 76 ? -10.516 4.441 -19.578 1 98.31 76 GLU A O 1
ATOM 599 N N . ASP A 1 77 ? -9.969 3.887 -17.516 1 98.44 77 ASP A N 1
ATOM 600 C CA . ASP A 1 77 ? -10.016 2.453 -17.781 1 98.44 77 ASP A CA 1
ATOM 601 C C . ASP A 1 77 ? -11.43 1.903 -17.609 1 98.44 77 ASP A C 1
ATOM 603 O O . ASP A 1 77 ? -11.727 0.797 -18.062 1 98.44 77 ASP A O 1
ATOM 607 N N . ILE A 1 78 ? -12.266 2.617 -16.969 1 98.19 78 ILE A N 1
ATOM 608 C CA . ILE A 1 78 ? -13.609 2.141 -16.656 1 98.19 78 ILE A CA 1
ATOM 609 C C . ILE A 1 78 ? -14.352 1.77 -17.938 1 98.19 78 ILE A C 1
ATOM 611 O O . ILE A 1 78 ? -14.414 2.566 -18.875 1 98.19 78 ILE A O 1
ATOM 615 N N . ASP A 1 79 ? -14.828 0.533 -17.984 1 95.81 79 ASP A N 1
ATOM 616 C CA . ASP A 1 79 ? -15.625 -0.017 -19.078 1 95.81 79 ASP A CA 1
ATOM 617 C C . ASP A 1 79 ? -14.852 0.029 -20.406 1 95.81 79 ASP A C 1
ATOM 619 O O . ASP A 1 79 ? -15.453 0.075 -21.469 1 95.81 79 ASP A O 1
ATOM 623 N N . LYS A 1 80 ? -13.602 0.125 -20.375 1 96.75 80 LYS A N 1
ATOM 624 C CA . LYS A 1 80 ? -12.781 0.224 -21.578 1 96.75 80 LYS A CA 1
ATOM 625 C C . LYS A 1 80 ? -11.664 -0.815 -21.562 1 96.75 80 LYS A C 1
ATOM 627 O O . LYS A 1 80 ? -11.57 -1.643 -22.484 1 96.75 80 LYS A O 1
ATOM 632 N N . ASN A 1 81 ? -10.867 -0.806 -20.625 1 97.88 81 ASN A N 1
ATOM 633 C CA . ASN A 1 81 ? -9.719 -1.706 -20.547 1 97.88 81 ASN A CA 1
ATOM 634 C C . ASN A 1 81 ? -9.898 -2.75 -19.438 1 97.88 81 ASN A C 1
ATOM 636 O O . ASN A 1 81 ? -10.117 -2.402 -18.281 1 97.88 81 ASN A O 1
ATOM 640 N N . PRO A 1 82 ? -9.742 -4.035 -19.844 1 98.75 82 PRO A N 1
ATOM 641 C CA . PRO A 1 82 ? -9.719 -5.039 -18.781 1 98.75 82 PRO A CA 1
ATOM 642 C C . PRO A 1 82 ? -8.609 -4.785 -17.766 1 98.75 82 PRO A C 1
ATOM 644 O O . PRO A 1 82 ? -7.613 -4.133 -18.078 1 98.75 82 PRO A O 1
ATOM 647 N N . LYS A 1 83 ? -8.789 -5.281 -16.578 1 98.81 83 LYS A N 1
ATOM 648 C CA . LYS A 1 83 ? -7.91 -4.957 -15.453 1 98.81 83 LYS A CA 1
ATOM 649 C C . LYS A 1 83 ? -6.465 -5.344 -15.758 1 98.81 83 LYS A C 1
ATOM 651 O O . LYS A 1 83 ? -5.543 -4.562 -15.516 1 98.81 83 LYS A O 1
ATOM 656 N N . PRO A 1 84 ? -6.176 -6.535 -16.391 1 98.94 84 PRO A N 1
ATOM 657 C CA . PRO A 1 84 ? -4.77 -6.891 -16.562 1 98.94 84 PRO A CA 1
ATOM 658 C C . PRO A 1 84 ? -4.039 -5.953 -17.516 1 98.94 84 PRO A C 1
ATOM 660 O O . PRO A 1 84 ? -2.984 -5.41 -17.188 1 98.94 84 PRO A O 1
ATOM 663 N N . PRO A 1 85 ? -4.559 -5.68 -18.703 1 98.88 85 PRO A N 1
ATOM 664 C CA . PRO A 1 85 ? -3.861 -4.715 -19.562 1 98.88 85 PRO A CA 1
ATOM 665 C C . PRO A 1 85 ? -3.83 -3.311 -18.953 1 98.88 85 PRO A C 1
ATOM 667 O O . PRO A 1 85 ? -2.875 -2.562 -19.188 1 98.88 85 PRO A O 1
ATOM 670 N N . SER A 1 86 ? -4.926 -2.918 -18.281 1 98.88 86 SER A N 1
ATOM 671 C CA . SER A 1 86 ? -4.922 -1.64 -17.578 1 98.88 86 SER A CA 1
ATOM 672 C C . SER A 1 86 ? -3.734 -1.535 -16.625 1 98.88 86 SER A C 1
ATOM 674 O O . SER A 1 86 ? -3.018 -0.532 -16.641 1 98.88 86 SER A O 1
ATOM 676 N N . ALA A 1 87 ? -3.508 -2.553 -15.852 1 98.94 87 ALA A N 1
ATOM 677 C CA . ALA A 1 87 ? -2.408 -2.602 -14.891 1 98.94 87 ALA A CA 1
ATOM 678 C C . ALA A 1 87 ? -1.059 -2.623 -15.609 1 98.94 87 ALA A C 1
ATOM 680 O O . ALA A 1 87 ? -0.125 -1.926 -15.203 1 98.94 87 ALA A O 1
ATOM 681 N N . LYS A 1 88 ? -0.965 -3.418 -16.641 1 98.94 88 LYS A N 1
ATOM 682 C CA . LYS A 1 88 ? 0.267 -3.539 -17.422 1 98.94 88 LYS A CA 1
ATOM 683 C C . LYS A 1 88 ? 0.741 -2.176 -17.906 1 98.94 88 LYS A C 1
ATOM 685 O O . LYS A 1 88 ? 1.922 -1.845 -17.797 1 98.94 88 LYS A O 1
ATOM 690 N N . TRP A 1 89 ? -0.16 -1.405 -18.406 1 98.81 89 TRP A N 1
ATOM 691 C CA . TR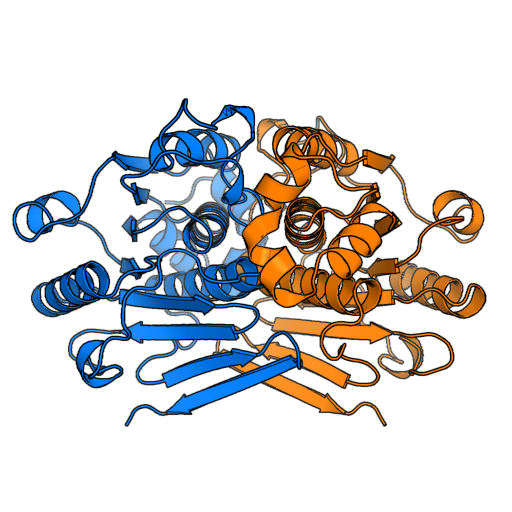P A 1 89 ? 0.177 -0.102 -18.969 1 98.81 89 TRP A CA 1
ATOM 692 C C . TRP A 1 89 ? 0.83 0.792 -17.922 1 98.81 89 TRP A C 1
ATOM 694 O O . TRP A 1 89 ? 1.827 1.461 -18.203 1 98.81 89 TRP A O 1
ATOM 704 N N . LYS A 1 90 ? 0.314 0.807 -16.766 1 98.69 90 LYS A N 1
ATOM 705 C CA . LYS A 1 90 ? 0.855 1.638 -15.695 1 98.69 90 LYS A CA 1
ATOM 706 C C . LYS A 1 90 ? 2.176 1.074 -15.18 1 98.69 90 LYS A C 1
ATOM 708 O O . LYS A 1 90 ? 3.139 1.818 -14.977 1 98.69 90 LYS A O 1
ATOM 713 N N . LEU A 1 91 ? 2.254 -0.221 -14.953 1 98.88 91 LEU A N 1
ATOM 714 C CA . LEU A 1 91 ? 3.424 -0.853 -14.359 1 98.88 91 LEU A CA 1
ATOM 715 C C . LEU A 1 91 ? 4.637 -0.728 -15.273 1 98.88 91 LEU A C 1
ATOM 717 O O . LEU A 1 91 ? 5.766 -0.567 -14.805 1 98.88 91 LEU A O 1
ATOM 721 N N . GLU A 1 92 ? 4.398 -0.767 -16.562 1 98.56 92 GLU A N 1
ATOM 722 C CA . GLU A 1 92 ? 5.5 -0.664 -17.516 1 98.56 92 GLU A CA 1
ATOM 723 C C . GLU A 1 92 ? 6.059 0.755 -17.562 1 98.56 92 GLU A C 1
ATOM 725 O O . GLU A 1 92 ? 7.227 0.958 -17.891 1 98.56 92 GLU A O 1
ATOM 730 N N . ARG A 1 93 ? 5.234 1.745 -17.25 1 98.31 93 ARG A N 1
ATOM 731 C CA . ARG A 1 93 ? 5.699 3.125 -17.141 1 98.31 93 ARG A CA 1
ATOM 732 C C . ARG A 1 93 ? 6.438 3.354 -15.828 1 98.31 93 ARG A C 1
ATOM 734 O O . ARG A 1 93 ? 7.332 4.199 -15.75 1 98.31 93 ARG A O 1
ATOM 741 N N . PHE A 1 94 ? 6.133 2.564 -14.867 1 98.75 94 PHE A N 1
ATOM 742 C CA . PHE A 1 94 ? 6.777 2.625 -13.562 1 98.75 94 PHE A CA 1
ATOM 743 C C . PHE A 1 94 ? 8.125 1.913 -13.586 1 98.75 94 PHE A C 1
ATOM 745 O O . PHE A 1 94 ? 9.117 2.432 -13.07 1 98.75 94 PHE A O 1
ATOM 752 N N . ASN A 1 95 ? 8.172 0.737 -14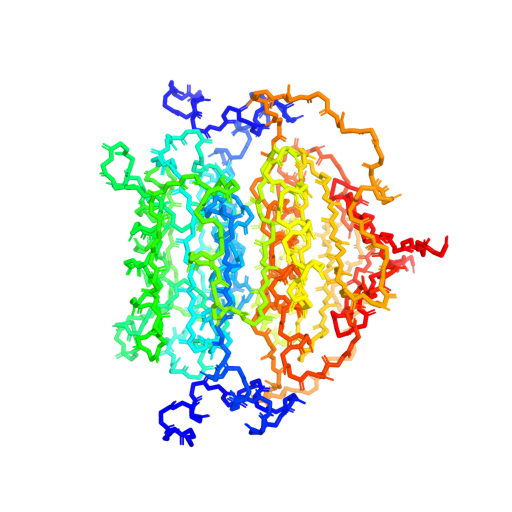.188 1 98.81 95 ASN A N 1
ATOM 753 C CA . ASN A 1 95 ? 9.391 -0.052 -14.312 1 98.81 95 ASN A CA 1
ATOM 754 C C . ASN A 1 95 ? 9.477 -0.742 -15.672 1 98.81 95 ASN A C 1
ATOM 756 O O . ASN A 1 95 ? 8.914 -1.822 -15.859 1 98.81 95 ASN A O 1
ATOM 760 N N . SER A 1 96 ? 10.227 -0.196 -16.516 1 98.56 96 SER A N 1
ATOM 761 C CA . SER A 1 96 ? 10.297 -0.689 -17.891 1 98.56 96 SER A CA 1
ATOM 762 C C . SER A 1 96 ? 11.266 -1.861 -18.016 1 98.56 96 SER A C 1
ATOM 764 O O . SER A 1 96 ? 11.344 -2.504 -19.062 1 98.56 96 SER A O 1
ATOM 766 N N . ASP A 1 97 ? 11.945 -2.186 -16.938 1 97.62 97 ASP A N 1
ATOM 767 C CA . ASP A 1 97 ? 12.953 -3.238 -16.969 1 97.62 97 ASP A CA 1
ATOM 768 C C . ASP A 1 97 ? 12.32 -4.609 -16.734 1 97.62 97 ASP A C 1
ATOM 770 O O . ASP A 1 97 ? 12.953 -5.641 -16.984 1 97.62 97 ASP A O 1
ATOM 774 N N . ILE A 1 98 ? 11.117 -4.656 -16.297 1 98.62 98 ILE A N 1
ATOM 775 C CA . ILE A 1 98 ? 10.484 -5.938 -16 1 98.62 98 ILE A CA 1
ATOM 776 C C . ILE A 1 98 ? 9.531 -6.312 -17.125 1 98.62 98 ILE A C 1
ATOM 778 O O . ILE A 1 98 ? 9.156 -5.465 -17.938 1 98.62 98 ILE A O 1
ATOM 782 N N . LYS A 1 99 ? 9.164 -7.586 -17.203 1 98.81 99 LYS A N 1
ATOM 783 C CA . LYS A 1 99 ? 8.172 -8.078 -18.156 1 98.81 99 LYS A CA 1
ATOM 784 C C . LYS A 1 99 ? 6.812 -8.25 -17.484 1 98.81 99 LYS A C 1
ATOM 786 O O . LYS A 1 99 ? 6.715 -8.859 -16.406 1 98.81 99 LYS A O 1
ATOM 791 N N . VAL A 1 100 ? 5.781 -7.66 -18.078 1 98.94 100 VAL A N 1
ATOM 792 C CA . VAL A 1 100 ? 4.422 -7.828 -17.562 1 98.94 100 VAL A CA 1
ATOM 793 C C . VAL A 1 100 ? 3.578 -8.586 -18.594 1 98.94 100 VAL A C 1
ATOM 795 O O . VAL A 1 100 ? 3.375 -8.109 -19.719 1 98.94 100 VAL A O 1
ATOM 798 N N . GLU A 1 101 ? 3.152 -9.734 -18.234 1 98.88 101 GLU A N 1
ATOM 799 C CA . GLU A 1 101 ? 2.24 -10.555 -19.031 1 98.88 101 GLU A CA 1
ATOM 800 C C . GLU A 1 101 ? 0.818 -10.484 -18.484 1 98.88 101 GLU A C 1
ATOM 802 O O . GLU A 1 101 ? 0.615 -10.203 -17.297 1 98.88 101 GLU A O 1
ATOM 807 N N . THR A 1 102 ? -0.12 -10.719 -19.422 1 98.88 102 THR A N 1
ATOM 808 C CA . THR A 1 102 ? -1.51 -10.609 -18.984 1 98.88 102 THR A CA 1
ATOM 809 C C . THR A 1 102 ? -2.322 -11.805 -19.469 1 98.88 102 THR A C 1
ATOM 811 O O . THR A 1 102 ? -2.037 -12.367 -20.531 1 98.88 102 THR A O 1
ATOM 814 N N . PHE A 1 103 ? -3.262 -12.203 -18.719 1 98.81 103 PHE A N 1
ATOM 815 C CA . PHE A 1 103 ? -4.32 -13.133 -19.094 1 98.81 103 PHE A CA 1
ATOM 816 C C . PHE A 1 103 ? -5.684 -12.586 -18.688 1 98.81 103 PHE A C 1
ATOM 818 O O . PHE A 1 103 ? -5.992 -12.492 -17.484 1 98.81 103 PHE A O 1
ATOM 825 N N . VAL A 1 104 ? -6.457 -12.25 -19.672 1 98.75 104 VAL A N 1
ATOM 826 C CA . VAL A 1 104 ? -7.816 -11.781 -19.422 1 98.75 104 VAL A CA 1
ATOM 827 C C . VAL A 1 104 ? -8.781 -12.961 -19.453 1 98.75 104 VAL A C 1
ATOM 829 O O . VAL A 1 104 ? -9.172 -13.422 -20.531 1 98.75 104 VAL A O 1
ATOM 832 N N . GLY A 1 105 ? -9.133 -13.367 -18.281 1 98.12 105 GLY A N 1
ATOM 833 C CA . GLY A 1 105 ? -10 -14.531 -18.172 1 98.12 105 GLY A CA 1
ATOM 834 C C . GLY A 1 105 ? -10 -15.141 -16.781 1 98.12 105 GLY A C 1
ATOM 835 O O . GLY A 1 105 ? -9.336 -14.641 -15.875 1 98.12 105 GLY A O 1
ATOM 836 N N . LYS A 1 106 ? -10.758 -16.141 -16.656 1 96.56 106 LYS A N 1
ATOM 837 C CA . LYS A 1 106 ? -10.859 -16.875 -15.414 1 96.56 106 LYS A CA 1
ATOM 838 C C . LYS A 1 106 ? -9.992 -18.141 -15.453 1 96.56 106 LYS A C 1
ATOM 840 O O . LYS A 1 106 ? -9.93 -18.828 -16.469 1 96.56 106 LYS A O 1
ATOM 845 N N . LEU A 1 107 ? -9.289 -18.438 -14.422 1 97.94 107 LEU A N 1
ATOM 846 C CA . LEU A 1 107 ? -8.586 -19.719 -14.312 1 97.94 107 LEU A CA 1
ATOM 847 C C . LEU A 1 107 ? -9.57 -20.859 -14.062 1 97.94 107 LEU A C 1
ATOM 849 O O . LEU A 1 107 ? -10.516 -20.703 -13.281 1 97.94 107 LEU A O 1
ATOM 853 N N . THR A 1 108 ? -9.414 -21.875 -14.758 1 97.44 108 THR A N 1
ATOM 854 C CA . THR A 1 108 ? -10.211 -23.094 -14.625 1 97.44 108 THR A CA 1
ATOM 855 C C . THR A 1 108 ? -9.32 -24.328 -14.555 1 97.44 108 THR A C 1
ATOM 857 O O . THR A 1 108 ? -8.109 -24.234 -14.781 1 97.44 108 THR A O 1
ATOM 860 N N . LYS A 1 109 ? -9.961 -25.406 -14.211 1 96.88 109 LYS A N 1
ATOM 861 C CA . LYS A 1 109 ? -9.227 -26.672 -14.18 1 96.88 109 LYS A CA 1
ATOM 862 C C . LYS A 1 109 ? -8.617 -26.984 -15.539 1 96.88 109 LYS A C 1
ATOM 864 O O . LYS A 1 109 ? -7.551 -27.594 -15.625 1 96.88 109 LYS A O 1
ATOM 869 N N . GLU A 1 110 ? -9.211 -26.484 -16.562 1 97.75 110 GLU A N 1
ATOM 870 C CA . GLU A 1 110 ? -8.82 -26.828 -17.922 1 97.75 110 GLU A CA 1
ATOM 871 C C . GLU A 1 110 ? -7.629 -26 -18.391 1 97.75 110 GLU A C 1
ATOM 873 O O . GLU A 1 110 ? -6.844 -26.438 -19.219 1 97.75 110 GLU A O 1
ATOM 878 N N . ASN A 1 111 ? -7.469 -24.828 -17.828 1 98.38 111 ASN A N 1
ATOM 879 C CA . ASN A 1 111 ? -6.473 -23.938 -18.438 1 98.38 111 ASN A CA 1
ATOM 880 C C . ASN A 1 111 ? -5.348 -23.625 -17.453 1 98.38 111 ASN A C 1
ATOM 882 O O . ASN A 1 111 ? -4.301 -23.109 -17.844 1 98.38 111 ASN A O 1
ATOM 886 N N . ILE A 1 112 ? -5.504 -23.969 -16.234 1 98.62 112 ILE A N 1
ATOM 887 C CA . ILE A 1 112 ? -4.613 -23.5 -15.172 1 98.62 112 ILE A CA 1
ATOM 888 C C . ILE A 1 112 ? -3.209 -24.062 -15.398 1 98.62 112 ILE A C 1
ATOM 890 O O . ILE A 1 112 ? -2.217 -23.359 -15.18 1 98.62 112 ILE A O 1
ATOM 894 N N . GLU A 1 113 ? -3.062 -25.266 -15.859 1 98.19 113 GLU A N 1
ATOM 895 C CA . GLU A 1 113 ? -1.764 -25.891 -16.078 1 98.19 113 GLU A CA 1
ATOM 896 C C . GLU A 1 113 ? -0.96 -25.141 -17.141 1 98.19 113 GLU A C 1
ATOM 898 O O . GLU A 1 113 ? 0.247 -24.938 -16.984 1 98.19 113 GLU A O 1
ATOM 903 N N . GLU A 1 114 ? -1.648 -24.75 -18.125 1 98.38 114 GLU A N 1
ATOM 904 C CA . GLU A 1 114 ? -0.99 -24.031 -19.203 1 98.38 114 GLU A CA 1
ATOM 905 C C . GLU A 1 114 ? -0.642 -22.609 -18.797 1 98.38 114 GLU A C 1
ATOM 907 O O . GLU A 1 114 ? 0.475 -22.141 -19.031 1 98.38 114 GLU A O 1
ATOM 912 N N . ILE A 1 115 ? -1.523 -21.938 -18.203 1 98.69 115 ILE A N 1
ATOM 913 C CA . ILE A 1 115 ? -1.383 -20.516 -17.906 1 98.69 115 ILE A CA 1
ATOM 914 C C . ILE A 1 115 ? -0.323 -20.312 -16.828 1 98.69 115 ILE A C 1
ATOM 916 O O . ILE A 1 115 ? 0.478 -19.375 -16.906 1 98.69 115 ILE A O 1
ATOM 920 N N . LEU A 1 116 ? -0.27 -21.219 -15.828 1 98.62 116 LEU A N 1
ATOM 921 C CA . LEU A 1 116 ? 0.636 -21.047 -14.695 1 98.62 116 LEU A CA 1
ATOM 922 C C . LEU A 1 116 ? 1.861 -21.938 -14.836 1 98.62 116 LEU A C 1
ATOM 924 O O . LEU A 1 116 ? 2.561 -22.203 -13.859 1 98.62 116 LEU A O 1
ATOM 928 N N . ALA A 1 117 ? 2.176 -22.453 -15.953 1 95.69 117 ALA A N 1
ATOM 929 C CA . ALA A 1 117 ? 3.156 -23.516 -16.219 1 95.69 117 ALA A CA 1
ATOM 930 C C . ALA A 1 117 ? 4.539 -23.109 -15.719 1 95.69 117 ALA A C 1
ATOM 932 O O . ALA A 1 117 ? 5.289 -23.938 -15.203 1 95.69 117 ALA A O 1
ATOM 933 N N . ASP A 1 118 ? 4.961 -21.891 -15.727 1 96.81 118 ASP A N 1
ATOM 934 C CA . ASP A 1 118 ? 6.348 -21.547 -15.453 1 96.81 118 ASP A CA 1
ATOM 935 C C . ASP A 1 118 ? 6.434 -20.469 -14.367 1 96.81 118 ASP A C 1
ATOM 937 O O . ASP A 1 118 ? 7.398 -19.703 -14.328 1 96.81 118 ASP A O 1
ATOM 941 N N . VAL A 1 119 ? 5.461 -20.453 -13.516 1 98.62 119 VAL A N 1
ATOM 942 C CA . VAL A 1 119 ? 5.496 -19.438 -12.469 1 98.62 119 VAL A CA 1
ATOM 943 C C . VAL A 1 119 ? 6.223 -19.984 -11.242 1 98.62 119 VAL A C 1
ATOM 945 O O . VAL A 1 119 ? 6.129 -21.172 -10.938 1 98.62 119 VAL A O 1
ATOM 948 N N . ASP A 1 120 ? 6.938 -19.078 -10.539 1 98.88 120 ASP A N 1
ATOM 949 C CA . ASP A 1 120 ? 7.707 -19.469 -9.359 1 98.88 120 ASP A CA 1
ATOM 950 C C . ASP A 1 120 ? 6.883 -19.297 -8.086 1 98.88 120 ASP A C 1
ATOM 952 O O . ASP A 1 120 ? 7.105 -19.984 -7.098 1 98.88 120 ASP A O 1
ATOM 956 N N . VAL A 1 121 ? 6.023 -18.359 -8.055 1 98.94 121 VAL A N 1
ATOM 957 C CA . VAL A 1 121 ? 5.164 -18.047 -6.914 1 98.94 121 VAL A CA 1
ATOM 958 C C . VAL A 1 121 ? 3.791 -17.594 -7.41 1 98.94 121 VAL A C 1
ATOM 960 O O . VAL A 1 121 ? 3.686 -16.922 -8.438 1 98.94 121 VAL A O 1
ATOM 963 N N . ILE A 1 122 ? 2.746 -17.984 -6.707 1 98.94 122 ILE A N 1
ATOM 964 C CA . ILE A 1 122 ? 1.383 -17.547 -6.992 1 98.94 122 ILE A CA 1
ATOM 965 C C . ILE A 1 122 ? 0.882 -16.656 -5.867 1 98.94 122 ILE A C 1
ATOM 967 O O . ILE A 1 122 ? 1.065 -16.969 -4.688 1 98.94 122 ILE A O 1
ATOM 971 N N . VAL A 1 123 ? 0.297 -15.57 -6.207 1 98.94 123 VAL A N 1
ATOM 972 C CA . VAL A 1 123 ? -0.344 -14.711 -5.223 1 98.94 123 VAL A CA 1
ATOM 973 C C . VAL A 1 123 ? -1.858 -14.734 -5.414 1 98.94 123 VAL A C 1
ATOM 975 O O . VAL A 1 123 ? -2.361 -14.375 -6.48 1 98.94 123 VAL A O 1
ATOM 978 N N . ASP A 1 124 ? -2.525 -15.18 -4.391 1 98.81 124 ASP A N 1
ATOM 979 C CA . ASP A 1 124 ? -3.982 -15.266 -4.359 1 98.81 124 ASP A CA 1
ATOM 980 C C . ASP A 1 124 ? -4.598 -13.945 -3.9 1 98.81 124 ASP A C 1
ATOM 982 O O . ASP A 1 124 ? -4.59 -13.625 -2.707 1 98.81 124 ASP A O 1
ATOM 986 N N . CYS A 1 125 ? -5.152 -13.242 -4.859 1 98.69 125 CYS A N 1
ATOM 987 C CA . CYS A 1 125 ? -5.789 -11.953 -4.598 1 98.69 125 CYS A CA 1
ATOM 988 C C . CYS A 1 125 ? -7.273 -12.008 -4.941 1 98.69 125 CYS A C 1
ATOM 990 O O . CYS A 1 125 ? -7.848 -11.008 -5.379 1 98.69 125 CYS A O 1
ATOM 992 N N . LEU A 1 126 ? -7.852 -13.109 -4.762 1 96.69 126 LEU A N 1
ATOM 993 C CA . LEU A 1 126 ? -9.211 -13.359 -5.223 1 96.69 126 LEU A CA 1
ATOM 994 C C . LEU A 1 126 ? -10.227 -13.07 -4.117 1 96.69 126 LEU A C 1
ATOM 996 O O . LEU A 1 126 ? -9.852 -12.922 -2.953 1 96.69 126 LEU A O 1
ATOM 1000 N N . ASP A 1 127 ? -11.477 -12.977 -4.527 1 91.75 127 ASP A N 1
ATOM 1001 C CA . ASP A 1 127 ? -12.539 -12.727 -3.557 1 91.75 127 ASP A CA 1
ATOM 1002 C C . ASP A 1 127 ? -13.531 -13.883 -3.523 1 91.75 127 ASP A C 1
ATOM 1004 O O . ASP A 1 127 ? -14.648 -13.742 -3.016 1 91.75 127 ASP A O 1
ATOM 1008 N N . ASN A 1 128 ? -13.125 -14.992 -4.18 1 89.5 128 ASN A N 1
ATOM 1009 C CA . ASN A 1 128 ? -14.008 -16.156 -4.164 1 89.5 128 ASN A CA 1
ATOM 1010 C C . ASN A 1 128 ? -13.242 -17.438 -3.842 1 89.5 128 ASN A C 1
ATOM 1012 O O . ASN A 1 128 ? -12.117 -17.625 -4.297 1 89.5 128 ASN A O 1
ATOM 1016 N N . PHE A 1 129 ? -13.914 -18.297 -3.119 1 89.06 129 PHE A N 1
ATOM 1017 C CA . PHE A 1 129 ? -13.219 -19.453 -2.559 1 89.06 129 PHE A CA 1
ATOM 1018 C C . PHE A 1 129 ? -13.078 -20.562 -3.598 1 89.06 129 PHE A C 1
ATOM 1020 O O . PHE A 1 129 ? -12.156 -21.375 -3.525 1 89.06 129 PHE A O 1
ATOM 1027 N N . GLU A 1 130 ? -13.898 -20.547 -4.57 1 90.5 130 GLU A N 1
ATOM 1028 C CA . GLU A 1 130 ? -13.812 -21.578 -5.602 1 90.5 130 GLU A CA 1
ATOM 1029 C C . GLU A 1 130 ? -12.461 -21.531 -6.32 1 90.5 130 GLU A C 1
ATOM 1031 O O . GLU A 1 130 ? -11.75 -22.531 -6.379 1 90.5 130 GLU A O 1
ATOM 1036 N N . THR A 1 131 ? -12.133 -20.391 -6.801 1 94.31 131 THR A N 1
ATOM 1037 C CA . THR A 1 131 ? -10.883 -20.219 -7.531 1 94.31 131 THR A CA 1
ATOM 1038 C C . THR A 1 131 ? -9.688 -20.312 -6.586 1 94.31 131 THR A C 1
ATOM 1040 O O . THR A 1 131 ? -8.633 -20.828 -6.957 1 94.31 131 THR A O 1
ATOM 1043 N N . ARG A 1 132 ? -9.867 -19.859 -5.316 1 96.12 132 ARG A N 1
ATOM 1044 C CA . ARG A 1 132 ? -8.797 -19.953 -4.324 1 96.12 132 ARG A CA 1
ATOM 1045 C C . ARG A 1 132 ? -8.398 -21.406 -4.094 1 96.12 132 ARG A C 1
ATOM 1047 O O . ARG A 1 132 ? -7.207 -21.719 -4.016 1 96.12 132 ARG A O 1
ATOM 1054 N N . TYR A 1 133 ? -9.406 -22.25 -4.004 1 95.81 133 TYR A N 1
ATOM 1055 C CA . TYR A 1 133 ? -9.133 -23.656 -3.752 1 95.81 133 TYR A CA 1
ATOM 1056 C C . TYR A 1 133 ? -8.5 -24.312 -4.973 1 95.81 133 TYR A C 1
ATOM 1058 O O . TYR A 1 133 ? -7.633 -25.188 -4.836 1 95.81 133 TYR A O 1
ATOM 1066 N N . LEU A 1 134 ? -8.953 -23.891 -6.125 1 96.88 134 LEU A N 1
ATOM 1067 C CA . LEU A 1 134 ? -8.328 -24.359 -7.355 1 96.88 134 LEU A CA 1
ATOM 1068 C C . LEU A 1 134 ? -6.848 -24.016 -7.395 1 96.88 134 LEU A C 1
ATOM 1070 O O . LEU A 1 134 ? -6.012 -24.844 -7.738 1 96.88 134 LEU A O 1
ATOM 1074 N N . LEU A 1 135 ? -6.488 -22.781 -7.023 1 97.75 135 LEU A N 1
ATOM 1075 C CA . LEU A 1 135 ? -5.109 -22.312 -6.98 1 97.75 135 LEU A CA 1
ATOM 1076 C C . LEU A 1 135 ? -4.293 -23.125 -5.977 1 97.75 135 LEU A C 1
ATOM 1078 O O . LEU A 1 135 ? -3.148 -23.5 -6.254 1 97.75 135 LEU A O 1
ATOM 1082 N N . ASP A 1 136 ? -4.922 -23.312 -4.863 1 97.38 136 ASP A N 1
ATOM 1083 C CA . ASP A 1 136 ? -4.254 -24.047 -3.795 1 97.38 136 ASP A CA 1
ATOM 1084 C C . ASP A 1 136 ? -3.947 -25.484 -4.227 1 97.38 136 ASP A C 1
ATOM 1086 O O . ASP A 1 136 ? -2.844 -25.984 -3.996 1 97.38 136 ASP A O 1
ATOM 1090 N N . GLU A 1 137 ? -4.898 -26.125 -4.832 1 97.25 137 GLU A N 1
ATOM 1091 C CA . GLU A 1 137 ? -4.711 -27.484 -5.332 1 97.25 137 GLU A CA 1
ATOM 1092 C C . GLU A 1 137 ? -3.594 -27.531 -6.371 1 97.25 137 GLU A C 1
ATOM 1094 O O . GLU A 1 137 ? -2.736 -28.422 -6.32 1 97.25 137 GLU A O 1
ATOM 1099 N N . PHE A 1 138 ? -3.639 -26.609 -7.285 1 98.25 138 PHE A N 1
ATOM 1100 C CA . PHE A 1 138 ? -2.611 -26.531 -8.32 1 98.25 138 PHE A CA 1
ATOM 1101 C C . PHE A 1 138 ? -1.236 -26.312 -7.699 1 98.25 138 PHE A C 1
ATOM 1103 O O . PHE A 1 138 ? -0.267 -26.969 -8.086 1 98.25 138 PHE A O 1
ATOM 1110 N N . ALA A 1 139 ? -1.151 -25.375 -6.773 1 98.44 139 ALA A N 1
ATOM 1111 C CA . ALA A 1 139 ? 0.103 -25.047 -6.098 1 98.44 139 ALA A CA 1
ATOM 1112 C C . ALA A 1 139 ? 0.714 -26.281 -5.453 1 98.44 139 ALA A C 1
ATOM 1114 O O . ALA A 1 139 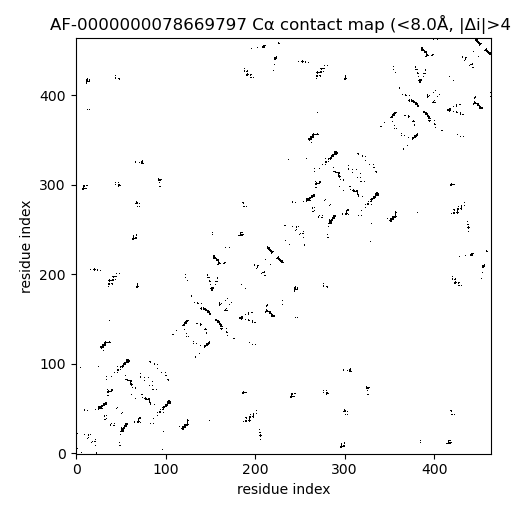? 1.915 -26.531 -5.59 1 98.44 139 ALA A O 1
ATOM 1115 N N . HIS A 1 140 ? -0.084 -27.047 -4.77 1 97.94 140 HIS A N 1
ATOM 1116 C CA . HIS A 1 140 ? 0.397 -28.25 -4.098 1 97.94 140 HIS A CA 1
ATOM 1117 C C . HIS A 1 140 ? 0.831 -29.312 -5.105 1 97.94 140 HIS A C 1
ATOM 1119 O O . HIS A 1 140 ? 1.852 -29.969 -4.918 1 97.94 140 HIS A O 1
ATOM 1125 N N . LYS A 1 141 ? 0.009 -29.469 -6.125 1 97.62 141 LYS A N 1
ATOM 1126 C CA . LYS A 1 141 ? 0.324 -30.438 -7.164 1 97.62 141 LYS A CA 1
ATOM 1127 C C . LYS A 1 141 ? 1.678 -30.141 -7.805 1 97.62 141 LYS A C 1
ATOM 1129 O O . LYS A 1 141 ? 2.449 -31.062 -8.094 1 97.62 141 LYS A O 1
ATOM 1134 N N . ARG A 1 142 ? 2.002 -28.844 -8 1 98.12 142 ARG A N 1
ATOM 1135 C CA . ARG A 1 142 ? 3.18 -28.453 -8.773 1 98.12 142 ARG A CA 1
ATOM 1136 C C . ARG A 1 142 ? 4.328 -28.062 -7.852 1 98.12 142 ARG A C 1
ATOM 1138 O O . ARG A 1 142 ? 5.449 -27.828 -8.312 1 98.12 142 ARG A O 1
ATOM 1145 N N . GLY A 1 143 ? 4.055 -28.016 -6.57 1 98.19 143 GLY A N 1
ATOM 1146 C CA . GLY A 1 143 ? 5.078 -27.641 -5.605 1 98.19 143 GLY A CA 1
ATOM 1147 C C . GLY A 1 143 ? 5.441 -26.156 -5.664 1 98.19 143 GLY A C 1
ATOM 1148 O O . GLY A 1 143 ? 6.609 -25.797 -5.508 1 98.19 143 GLY A O 1
ATOM 1149 N N . ILE A 1 144 ? 4.477 -25.281 -5.969 1 98.69 144 ILE A N 1
ATOM 1150 C CA . ILE A 1 144 ? 4.688 -23.844 -6.109 1 98.69 144 ILE A CA 1
ATOM 1151 C C . ILE A 1 144 ? 4.117 -23.125 -4.895 1 98.69 144 ILE A C 1
ATOM 1153 O O . ILE A 1 144 ? 2.959 -23.328 -4.527 1 98.69 144 ILE A O 1
ATOM 1157 N N . PRO A 1 145 ? 4.914 -22.25 -4.238 1 98.88 145 PRO A N 1
ATOM 1158 C CA . PRO A 1 145 ? 4.375 -21.5 -3.107 1 98.88 145 PRO A CA 1
ATOM 1159 C C . PRO A 1 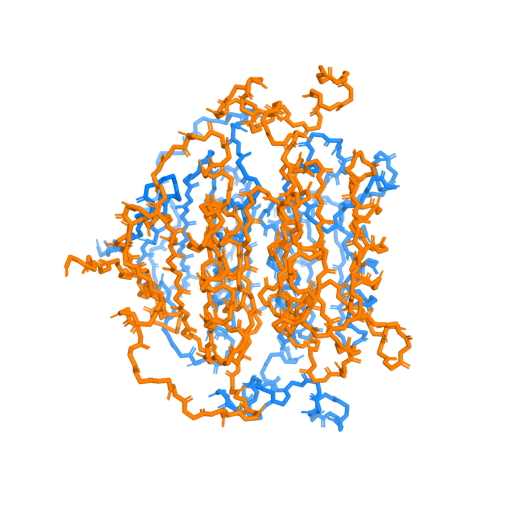145 ? 3.215 -20.578 -3.504 1 98.88 145 PRO A C 1
ATOM 1161 O O . PRO A 1 145 ? 3.203 -20.047 -4.613 1 98.88 145 PRO A O 1
ATOM 1164 N N . LEU A 1 146 ? 2.27 -20.469 -2.584 1 98.88 146 LEU A N 1
ATOM 1165 C CA . LEU A 1 146 ? 1.074 -19.641 -2.754 1 98.88 146 LEU A CA 1
ATOM 1166 C C . LEU A 1 146 ? 0.906 -18.672 -1.589 1 98.88 146 LEU A C 1
ATOM 1168 O O . LEU A 1 146 ? 0.867 -19.094 -0.429 1 98.88 146 LEU A O 1
ATOM 1172 N N . VAL A 1 147 ? 0.87 -17.359 -1.869 1 98.94 147 VAL A N 1
ATOM 1173 C CA . VAL A 1 147 ? 0.631 -16.344 -0.85 1 98.94 147 VAL A CA 1
ATOM 1174 C C . VAL A 1 147 ? -0.837 -15.922 -0.872 1 98.94 147 VAL A C 1
ATOM 1176 O O . VAL A 1 147 ? -1.297 -15.297 -1.831 1 98.94 147 VAL A O 1
ATOM 1179 N N . HIS A 1 148 ? -1.52 -16.188 0.184 1 98.75 148 HIS A N 1
ATOM 1180 C CA . HIS A 1 148 ? -2.951 -15.93 0.307 1 98.75 148 HIS A CA 1
ATOM 1181 C C . HIS A 1 148 ? -3.219 -14.617 1.038 1 98.75 148 HIS A C 1
ATOM 1183 O O . HIS A 1 148 ? -2.533 -14.289 2.01 1 98.75 148 HIS A O 1
ATOM 1189 N N . GLY A 1 149 ? -4.145 -13.844 0.573 1 98.44 149 GLY A N 1
ATOM 1190 C CA . GLY A 1 149 ? -4.668 -12.672 1.251 1 98.44 149 GLY A CA 1
ATOM 1191 C C . GLY A 1 149 ? -6.176 -12.531 1.119 1 98.44 149 GLY A C 1
ATOM 1192 O O . GLY A 1 149 ? -6.75 -12.883 0.087 1 98.44 149 GLY A O 1
ATOM 1193 N N . ALA A 1 150 ? -6.797 -12.016 2.096 1 97.25 150 ALA A N 1
ATOM 1194 C CA . ALA A 1 150 ? -8.234 -11.734 2.084 1 97.25 150 ALA A CA 1
ATOM 1195 C C . ALA A 1 150 ? -8.555 -10.484 2.896 1 97.25 150 ALA A C 1
ATOM 1197 O O . ALA A 1 150 ? -7.84 -10.148 3.846 1 97.25 150 ALA A O 1
ATOM 1198 N N . VAL A 1 151 ? -9.68 -9.836 2.488 1 97.88 151 VAL A N 1
ATOM 1199 C CA . VAL A 1 151 ? -10.023 -8.578 3.143 1 97.88 151 VAL A CA 1
ATOM 1200 C C . VAL A 1 151 ? -11.539 -8.43 3.193 1 97.88 151 VAL A C 1
ATOM 1202 O O . VAL A 1 151 ? -12.25 -8.898 2.303 1 97.88 151 VAL A O 1
ATOM 1205 N N . GLU A 1 152 ? -12.008 -7.773 4.203 1 96.81 152 GLU A N 1
ATOM 1206 C CA . GLU A 1 152 ? -13.383 -7.309 4.355 1 96.81 152 GLU A CA 1
ATOM 1207 C C . GLU A 1 152 ? -13.469 -6.168 5.367 1 96.81 152 GLU A C 1
ATOM 1209 O O . GLU A 1 152 ? -12.977 -6.289 6.492 1 96.81 152 GLU A O 1
ATOM 1214 N N . GLY A 1 153 ? -14.195 -5.098 4.973 1 98.12 153 GLY A N 1
ATOM 1215 C CA . GLY A 1 153 ? -14.195 -3.934 5.844 1 98.12 153 GLY A CA 1
ATOM 1216 C C . GLY A 1 153 ? -12.805 -3.414 6.148 1 98.12 153 GLY A C 1
ATOM 1217 O O . GLY A 1 153 ? -12.047 -3.092 5.23 1 98.12 153 GLY A O 1
ATOM 1218 N N . MET A 1 154 ? -12.508 -3.391 7.395 1 98.75 154 MET A N 1
ATOM 1219 C CA . MET A 1 154 ? -11.172 -2.98 7.809 1 98.75 154 MET A CA 1
ATOM 1220 C C . MET A 1 154 ? -10.406 -4.156 8.406 1 98.75 154 MET A C 1
ATOM 1222 O O . MET A 1 154 ? -9.461 -3.959 9.18 1 98.75 154 MET A O 1
ATOM 1226 N N . PHE A 1 155 ? -10.828 -5.371 8.016 1 98.44 155 PHE A N 1
ATOM 1227 C CA . PHE A 1 155 ? -10.172 -6.605 8.422 1 98.44 155 PHE A CA 1
ATOM 1228 C C . PHE A 1 155 ? -9.453 -7.25 7.242 1 98.44 155 PHE A C 1
ATOM 1230 O O . PHE A 1 155 ? -9.914 -7.16 6.105 1 98.44 155 PHE A O 1
ATOM 1237 N N . GLY A 1 156 ? -8.328 -7.855 7.527 1 98.5 156 GLY A N 1
ATOM 1238 C CA . GLY A 1 156 ? -7.617 -8.625 6.516 1 98.5 156 GLY A CA 1
ATOM 1239 C C . GLY A 1 156 ? -6.809 -9.766 7.094 1 98.5 156 GLY A C 1
ATOM 1240 O O . GLY A 1 156 ? -6.664 -9.875 8.312 1 98.5 156 GLY A O 1
ATOM 1241 N N . GLN A 1 157 ? -6.34 -10.602 6.262 1 98.56 157 GLN A N 1
ATOM 1242 C CA . GLN A 1 157 ? -5.508 -11.719 6.688 1 98.56 157 GLN A CA 1
ATOM 1243 C C . GLN A 1 157 ? -4.516 -12.117 5.598 1 98.56 157 GLN A C 1
ATOM 1245 O O . GLN A 1 157 ? -4.766 -11.891 4.414 1 98.56 157 GLN A O 1
ATOM 1250 N N . VAL A 1 158 ? -3.42 -12.711 5.977 1 98.81 158 VAL A N 1
ATOM 1251 C CA . VAL A 1 158 ? -2.381 -13.164 5.059 1 98.81 158 VAL A CA 1
ATOM 1252 C C . VAL A 1 158 ? -1.751 -14.453 5.586 1 98.81 158 VAL A C 1
ATOM 1254 O O . VAL A 1 158 ? -1.542 -14.602 6.793 1 98.81 158 VAL A O 1
ATOM 1257 N N . THR A 1 159 ? -1.498 -15.359 4.742 1 98.75 159 THR A N 1
ATOM 1258 C CA . THR A 1 159 ? -0.676 -16.516 5.051 1 98.75 159 THR A CA 1
ATOM 1259 C C . THR A 1 159 ? 0.076 -17 3.812 1 98.75 159 THR A C 1
ATOM 1261 O O . THR A 1 159 ? -0.263 -16.625 2.689 1 98.75 159 THR A O 1
ATOM 1264 N N . THR A 1 160 ? 1.113 -17.75 4.031 1 98.75 160 THR A N 1
ATOM 1265 C CA . THR A 1 160 ? 1.925 -18.297 2.947 1 98.75 160 THR A CA 1
ATOM 1266 C C . THR A 1 160 ? 1.869 -19.828 2.947 1 98.75 160 THR A C 1
ATOM 1268 O O . THR A 1 160 ? 2.238 -20.469 3.934 1 98.75 160 THR A O 1
ATOM 1271 N N . ILE A 1 161 ? 1.432 -20.359 1.875 1 98.56 161 ILE A N 1
ATOM 1272 C CA . ILE A 1 161 ? 1.365 -21.812 1.67 1 98.56 161 ILE A CA 1
ATOM 1273 C C . ILE A 1 161 ? 2.613 -22.281 0.927 1 98.56 161 ILE A C 1
ATOM 1275 O O . ILE A 1 161 ? 2.92 -21.781 -0.161 1 98.56 161 ILE A O 1
ATOM 1279 N N . ILE A 1 162 ? 3.326 -23.188 1.484 1 98.5 162 ILE A N 1
ATOM 1280 C CA . ILE A 1 162 ? 4.48 -23.844 0.879 1 98.5 162 ILE A CA 1
ATOM 1281 C C . ILE A 1 162 ? 4.227 -25.344 0.793 1 98.5 162 ILE A C 1
ATOM 1283 O O . ILE A 1 162 ? 4.352 -26.062 1.791 1 98.5 162 ILE A O 1
ATOM 1287 N N . PRO A 1 163 ? 3.908 -25.828 -0.391 1 98.25 163 PRO A N 1
ATOM 1288 C CA . PRO A 1 163 ? 3.604 -27.25 -0.541 1 98.25 163 PRO A CA 1
ATOM 1289 C C . PRO A 1 163 ? 4.668 -28.141 0.081 1 98.25 163 PRO A C 1
ATOM 1291 O O . PRO A 1 163 ? 5.863 -27.906 -0.086 1 98.25 163 PRO A O 1
ATOM 1294 N N . GLY A 1 164 ? 4.184 -29.141 0.755 1 97 164 GLY A N 1
ATOM 1295 C CA . GLY A 1 164 ? 5.074 -30.078 1.432 1 97 164 GLY A CA 1
ATOM 1296 C C . GLY A 1 164 ? 5.516 -29.594 2.801 1 97 164 GLY A C 1
ATOM 1297 O O . GLY A 1 164 ? 6.016 -30.375 3.609 1 97 164 GLY A O 1
ATOM 1298 N N . LYS A 1 165 ? 5.285 -28.328 3.135 1 96.94 165 LYS A N 1
ATOM 1299 C CA . LYS A 1 165 ? 5.77 -27.766 4.395 1 96.94 165 LYS A CA 1
ATOM 1300 C C . LYS A 1 165 ? 4.621 -27.188 5.215 1 96.94 165 LYS A C 1
ATOM 1302 O O . LYS A 1 165 ? 4.695 -27.141 6.445 1 96.94 165 LYS A O 1
ATOM 1307 N N . THR A 1 166 ? 3.582 -26.719 4.574 1 97.69 166 THR A N 1
ATOM 1308 C CA . THR A 1 166 ? 2.48 -26.078 5.277 1 97.69 166 THR A CA 1
ATOM 1309 C C . THR A 1 166 ? 1.158 -26.781 4.973 1 97.69 166 THR A C 1
ATOM 1311 O O . THR A 1 166 ? 1.078 -27.594 4.051 1 97.69 166 THR A O 1
ATOM 1314 N N . LYS A 1 167 ? 0.123 -26.375 5.793 1 96.56 167 LYS A N 1
ATOM 1315 C CA . LYS A 1 167 ? -1.247 -26.781 5.492 1 96.56 167 LYS A CA 1
ATOM 1316 C C . LYS A 1 167 ? -1.735 -26.141 4.191 1 96.56 167 LYS A C 1
ATOM 1318 O O . LYS A 1 167 ? -1.226 -25.109 3.77 1 96.56 167 LYS A O 1
ATOM 1323 N N . CYS A 1 168 ? -2.656 -26.844 3.598 1 95.94 168 CYS A N 1
ATOM 1324 C CA . CYS A 1 168 ? -3.307 -26.25 2.436 1 95.94 168 CYS A CA 1
ATOM 1325 C C . CYS A 1 168 ? -4.449 -25.344 2.861 1 95.94 168 CYS A C 1
ATOM 1327 O O . CYS A 1 168 ? -4.844 -25.328 4.027 1 95.94 168 CYS A O 1
ATOM 1329 N N . LEU A 1 169 ? -4.953 -24.562 1.966 1 94.88 169 LEU A N 1
ATOM 1330 C CA . LEU A 1 169 ? -5.98 -23.578 2.273 1 94.88 169 LEU A CA 1
ATOM 1331 C C . LEU A 1 169 ? -7.227 -24.234 2.842 1 94.88 169 LEU A C 1
ATOM 1333 O O . LEU A 1 169 ? -7.844 -23.719 3.773 1 94.88 169 LEU A O 1
ATOM 1337 N N . ARG A 1 170 ? -7.555 -25.391 2.277 1 92 170 ARG A N 1
ATOM 1338 C CA . ARG A 1 170 ? -8.758 -26.094 2.709 1 92 170 ARG A CA 1
ATOM 1339 C C . ARG A 1 170 ? -8.633 -26.562 4.152 1 92 170 ARG A C 1
ATOM 1341 O O . ARG A 1 170 ? -9.633 -26.672 4.867 1 92 170 ARG A O 1
ATOM 1348 N N . GLU A 1 171 ? -7.449 -26.891 4.57 1 94.12 171 GLU A N 1
ATOM 1349 C CA . GLU A 1 171 ? -7.203 -27.266 5.957 1 94.12 171 GLU A CA 1
ATOM 1350 C C . GLU A 1 171 ? -7.289 -26.062 6.887 1 94.12 171 GLU A C 1
ATOM 1352 O O . GLU A 1 171 ? -7.738 -26.188 8.031 1 94.12 171 GLU A O 1
ATOM 1357 N N . ILE A 1 172 ? -6.84 -24.922 6.395 1 93.81 172 ILE A N 1
ATOM 1358 C CA . ILE A 1 172 ? -6.852 -23.703 7.188 1 93.81 172 ILE A CA 1
ATOM 1359 C C . ILE A 1 172 ? -8.266 -23.141 7.246 1 93.81 172 ILE A C 1
ATOM 1361 O O . ILE A 1 172 ? -8.695 -22.625 8.289 1 93.81 172 ILE A O 1
ATOM 1365 N N . PHE A 1 173 ? -8.953 -23.219 6.062 1 92.44 173 PHE A N 1
ATOM 1366 C CA . PHE A 1 173 ? -10.32 -22.719 5.926 1 92.44 173 PHE A CA 1
ATOM 1367 C C . PHE A 1 173 ? -11.25 -23.812 5.422 1 92.44 173 PHE A C 1
ATOM 1369 O O . PHE A 1 173 ? -11.688 -23.781 4.27 1 92.44 173 PHE A O 1
ATOM 1376 N N . PRO A 1 174 ? -11.688 -24.672 6.223 1 86.31 174 PRO A N 1
ATOM 1377 C CA . PRO A 1 174 ? -12.469 -25.828 5.773 1 86.31 174 PRO A CA 1
ATOM 1378 C C . PRO A 1 174 ? -13.859 -25.438 5.273 1 86.31 174 PRO A C 1
ATOM 1380 O O . PRO A 1 174 ? -14.406 -26.109 4.395 1 86.31 174 PRO A O 1
ATOM 1383 N N . LYS A 1 175 ? -14.539 -24.422 5.871 1 84.56 175 LYS A N 1
ATOM 1384 C CA . LYS A 1 175 ? -15.859 -23.984 5.445 1 84.56 175 LYS A CA 1
ATOM 1385 C C . LYS A 1 175 ? -15.781 -22.656 4.684 1 84.56 175 LYS A C 1
ATOM 1387 O O . LYS A 1 175 ? -15.57 -21.609 5.285 1 84.56 175 LYS A O 1
ATOM 1392 N N . PRO A 1 176 ? -15.906 -22.875 3.416 1 76.69 176 PRO A N 1
ATOM 1393 C CA . PRO A 1 176 ? -15.867 -21.609 2.688 1 76.69 176 PRO A CA 1
ATOM 1394 C C . PRO A 1 176 ? -17.078 -20.734 2.969 1 76.69 176 PRO A C 1
ATOM 1396 O O . PRO A 1 176 ? -18.203 -21.234 3.068 1 76.69 176 PRO A O 1
ATOM 1399 N N . PRO A 1 177 ? -16.688 -19.469 3.291 1 69.94 177 PRO A N 1
ATOM 1400 C CA . PRO A 1 177 ? -17.859 -18.594 3.492 1 69.94 177 PRO A CA 1
ATOM 1401 C C . PRO A 1 177 ? -18.719 -18.453 2.234 1 69.94 177 PRO A C 1
ATOM 1403 O O . PRO A 1 177 ? -18.25 -18.734 1.128 1 69.94 177 PRO A O 1
ATOM 1406 N N . LYS A 1 178 ? -19.969 -18.188 2.426 1 66.38 178 LYS A N 1
ATOM 1407 C CA . LYS A 1 178 ? -20.859 -17.906 1.296 1 66.38 178 LYS A CA 1
ATOM 1408 C C . LYS A 1 178 ? -20.406 -16.656 0.559 1 66.38 178 LYS A C 1
ATOM 1410 O O . LYS A 1 178 ? -19.922 -15.695 1.178 1 66.38 178 LYS A O 1
ATOM 1415 N N . LYS A 1 179 ? -20.5 -16.859 -0.71 1 64.69 179 LYS A N 1
ATOM 1416 C CA . LYS A 1 179 ? -20.125 -15.734 -1.566 1 64.69 179 LYS A CA 1
ATOM 1417 C C . LYS A 1 179 ? -20.953 -14.492 -1.25 1 64.69 179 LYS A C 1
ATOM 1419 O O . LYS A 1 179 ? -22.172 -14.57 -1.159 1 64.69 179 LYS A O 1
ATOM 1424 N N . LYS A 1 180 ? -20.312 -13.438 -0.832 1 65.62 180 LYS A N 1
ATOM 1425 C CA . LYS A 1 180 ? -21 -12.156 -0.734 1 65.62 180 LYS A CA 1
ATOM 1426 C C . LYS A 1 180 ? -20.703 -11.281 -1.946 1 65.62 180 LYS A C 1
ATOM 1428 O O . LYS A 1 180 ? -19.547 -11.125 -2.34 1 65.62 180 LYS A O 1
ATOM 1433 N N . GLU A 1 181 ? -21.625 -10.969 -2.676 1 66.44 181 GLU A N 1
ATOM 1434 C CA . GLU A 1 181 ? -21.469 -10.18 -3.893 1 66.44 181 GLU A CA 1
ATOM 1435 C C . GLU A 1 181 ? -20.891 -8.797 -3.586 1 66.44 181 GLU A C 1
ATOM 1437 O O . GLU A 1 181 ? -19.984 -8.336 -4.266 1 66.44 181 GLU A O 1
ATOM 1442 N N . LYS A 1 182 ? -21.453 -8.07 -2.635 1 80.81 182 LYS A N 1
ATOM 1443 C CA . LYS A 1 182 ? -20.984 -6.727 -2.299 1 80.81 182 LYS A CA 1
ATOM 1444 C C . LYS A 1 182 ? -20.609 -6.633 -0.827 1 80.81 182 LYS A C 1
ATOM 1446 O O . LYS A 1 182 ? -21.469 -6.594 0.049 1 80.81 182 LYS A O 1
ATOM 1451 N N . PHE A 1 183 ? -19.25 -6.691 -0.667 1 89.56 183 PHE A N 1
ATOM 1452 C CA . PHE A 1 183 ? -18.812 -6.59 0.721 1 89.56 183 PHE A CA 1
ATOM 1453 C C . PHE A 1 183 ? -18.172 -5.23 0.991 1 89.56 183 PHE A C 1
ATOM 1455 O O . PHE A 1 183 ? -17.609 -4.609 0.085 1 89.56 183 PHE A O 1
ATOM 1462 N N . PRO A 1 184 ? -18.344 -4.766 2.217 1 97.56 184 PRO A N 1
ATOM 1463 C CA . PRO A 1 184 ? -17.688 -3.51 2.6 1 97.56 184 PRO A CA 1
ATOM 1464 C C . PRO A 1 184 ? -16.156 -3.609 2.576 1 97.56 184 PRO A C 1
ATOM 1466 O O . PRO A 1 184 ? -15.602 -4.652 2.916 1 97.56 184 PRO A O 1
ATOM 1469 N N . ILE A 1 185 ? -15.539 -2.523 2.148 1 98.38 185 ILE A N 1
ATOM 1470 C CA . ILE A 1 185 ? -14.078 -2.543 2.158 1 98.38 185 ILE A CA 1
ATOM 1471 C C . ILE A 1 185 ? -13.547 -1.114 2.098 1 98.38 185 ILE A C 1
ATOM 1473 O O . ILE A 1 185 ? -14.016 -0.3 1.304 1 98.38 185 ILE A O 1
ATOM 1477 N N . LEU A 1 186 ? -12.641 -0.842 2.951 1 98.81 186 LEU A N 1
ATOM 1478 C CA . LEU A 1 186 ? -11.812 0.355 2.84 1 98.81 186 LEU A CA 1
ATOM 1479 C C . LEU A 1 186 ? -10.586 0.089 1.977 1 98.81 186 LEU A C 1
ATOM 1481 O O . LEU A 1 186 ? -9.938 -0.953 2.113 1 98.81 186 LEU A O 1
ATOM 1485 N N . GLY A 1 187 ? -10.266 1.012 1.041 1 98.88 187 GLY A N 1
ATOM 1486 C CA . GLY A 1 187 ? -9.125 0.831 0.156 1 98.88 187 GLY A CA 1
ATOM 1487 C C . GLY A 1 187 ? -7.828 0.567 0.9 1 98.88 187 GLY A C 1
ATOM 1488 O O . GLY A 1 187 ? -7.023 -0.27 0.481 1 98.88 187 GLY A O 1
ATOM 1489 N N . ALA A 1 188 ? -7.621 1.23 1.986 1 98.88 188 ALA A N 1
ATOM 1490 C CA . ALA A 1 188 ? -6.395 1.092 2.768 1 98.88 188 ALA A CA 1
ATOM 1491 C C . ALA A 1 188 ? -6.246 -0.328 3.309 1 98.88 188 ALA A C 1
ATOM 1493 O O . ALA A 1 188 ? -5.129 -0.826 3.465 1 98.88 188 ALA A O 1
ATOM 1494 N N . THR A 1 189 ? -7.363 -1 3.611 1 98.88 189 THR A N 1
ATOM 1495 C CA . THR A 1 189 ? -7.297 -2.387 4.059 1 98.88 189 THR A CA 1
ATOM 1496 C C . THR A 1 189 ? -6.672 -3.273 2.984 1 98.88 189 THR A C 1
ATOM 1498 O O . THR A 1 189 ? -5.742 -4.031 3.262 1 98.88 189 THR A O 1
ATOM 1501 N N . ALA A 1 190 ? -7.18 -3.121 1.768 1 98.88 190 ALA A N 1
ATOM 1502 C CA . ALA A 1 190 ? -6.609 -3.861 0.644 1 98.88 190 ALA A CA 1
ATOM 1503 C C . ALA A 1 190 ? -5.148 -3.486 0.428 1 98.88 190 ALA A C 1
ATOM 1505 O O . ALA A 1 190 ? -4.324 -4.34 0.096 1 98.88 190 ALA A O 1
ATOM 1506 N N . GLY A 1 191 ? -4.848 -2.207 0.591 1 98.94 191 GLY A N 1
ATOM 1507 C CA . GLY A 1 191 ? -3.482 -1.731 0.448 1 98.94 191 GLY A CA 1
ATOM 1508 C C . GLY A 1 191 ? -2.516 -2.396 1.409 1 98.94 191 GLY A C 1
ATOM 1509 O O . GLY A 1 191 ? -1.453 -2.871 1 1 98.94 191 GLY A O 1
ATOM 1510 N N . VAL A 1 192 ? -2.896 -2.443 2.693 1 98.94 192 VAL A N 1
ATOM 1511 C CA . VAL A 1 192 ? -2.047 -3.023 3.729 1 98.94 192 VAL A CA 1
ATOM 1512 C C . VAL A 1 192 ? -1.852 -4.516 3.461 1 98.94 192 VAL A C 1
ATOM 1514 O O . VAL A 1 192 ? -0.718 -4.996 3.393 1 98.94 192 VAL A O 1
ATOM 1517 N N . ILE A 1 193 ? -2.893 -5.207 3.236 1 98.94 193 ILE A N 1
ATOM 1518 C CA . ILE A 1 193 ? -2.846 -6.66 3.102 1 98.94 193 ILE A CA 1
ATOM 1519 C C . ILE A 1 193 ? -2.113 -7.035 1.814 1 98.94 193 ILE A C 1
ATOM 1521 O O . ILE A 1 193 ? -1.238 -7.902 1.82 1 98.94 193 ILE A O 1
ATOM 1525 N N . GLY A 1 194 ? -2.451 -6.371 0.71 1 98.94 194 GLY A N 1
ATOM 1526 C CA . GLY A 1 194 ? -1.773 -6.641 -0.549 1 98.94 194 GLY A CA 1
ATOM 1527 C C . GLY A 1 194 ? -0.28 -6.383 -0.489 1 98.94 194 GLY A C 1
ATOM 1528 O O . GLY A 1 194 ? 0.507 -7.137 -1.067 1 98.94 194 GLY A O 1
ATOM 1529 N N . THR A 1 195 ? 0.101 -5.34 0.172 1 98.94 195 THR A N 1
ATOM 1530 C CA . THR A 1 195 ? 1.52 -5.012 0.27 1 98.94 195 THR A CA 1
ATOM 1531 C C . THR A 1 195 ? 2.246 -6.023 1.154 1 98.94 195 THR A C 1
ATOM 1533 O O . THR A 1 195 ? 3.406 -6.355 0.903 1 98.94 195 THR A O 1
ATOM 1536 N N . ILE A 1 196 ? 1.567 -6.508 2.201 1 98.94 196 ILE A N 1
ATOM 1537 C CA . ILE A 1 196 ? 2.156 -7.57 3.006 1 98.94 196 ILE A CA 1
ATOM 1538 C C . ILE A 1 196 ? 2.322 -8.828 2.156 1 98.94 196 ILE A C 1
ATOM 1540 O O . ILE A 1 196 ? 3.334 -9.523 2.256 1 98.94 196 ILE A O 1
ATOM 1544 N N . GLN A 1 197 ? 1.341 -9.133 1.286 1 98.94 197 GLN A N 1
ATOM 1545 C CA . GLN A 1 197 ? 1.486 -10.25 0.357 1 98.94 197 GLN A CA 1
ATOM 1546 C C . GLN A 1 197 ? 2.734 -10.094 -0.504 1 98.94 197 GLN A C 1
ATOM 1548 O O . GLN A 1 197 ? 3.48 -11.055 -0.71 1 98.94 197 GLN A O 1
ATOM 1553 N N . ALA A 1 198 ? 2.959 -8.867 -1.027 1 99 198 ALA A N 1
ATOM 1554 C CA . ALA A 1 198 ? 4.145 -8.609 -1.839 1 99 198 ALA A CA 1
ATOM 1555 C C . ALA A 1 198 ? 5.422 -8.891 -1.052 1 99 198 ALA A C 1
ATOM 1557 O O . ALA A 1 198 ? 6.363 -9.484 -1.579 1 99 198 ALA A O 1
ATOM 1558 N N . ALA A 1 199 ? 5.449 -8.492 0.215 1 98.94 199 ALA A N 1
ATOM 1559 C CA . ALA A 1 199 ? 6.613 -8.742 1.062 1 98.94 199 ALA A CA 1
ATOM 1560 C C . ALA A 1 199 ? 6.855 -10.242 1.234 1 98.94 199 ALA A C 1
ATOM 1562 O O . ALA A 1 199 ? 8 -10.695 1.236 1 98.94 199 ALA A O 1
ATOM 1563 N N . GLU A 1 200 ? 5.781 -11.008 1.398 1 98.94 200 GLU A N 1
ATOM 1564 C CA . GLU A 1 200 ? 5.902 -12.461 1.518 1 98.94 200 GLU A CA 1
ATOM 1565 C C . GLU A 1 200 ? 6.547 -13.062 0.273 1 98.94 200 GLU A C 1
ATOM 1567 O O . GLU A 1 200 ? 7.414 -13.938 0.377 1 98.94 200 GLU A O 1
ATOM 1572 N N . VAL A 1 201 ? 6.121 -12.609 -0.883 1 99 201 VAL A N 1
ATOM 1573 C CA . VAL A 1 201 ? 6.668 -13.094 -2.145 1 99 201 VAL A CA 1
ATOM 1574 C C . VAL A 1 201 ? 8.164 -12.805 -2.203 1 99 201 VAL A C 1
ATOM 1576 O O . VAL A 1 201 ? 8.953 -13.672 -2.586 1 99 201 VAL A O 1
ATOM 1579 N N . ILE A 1 202 ? 8.539 -11.633 -1.813 1 98.94 202 ILE A N 1
ATOM 1580 C CA . ILE A 1 202 ? 9.938 -11.211 -1.87 1 98.94 202 ILE A CA 1
ATOM 1581 C C . ILE A 1 202 ? 10.773 -12.055 -0.913 1 98.94 202 ILE A C 1
ATOM 1583 O O . ILE A 1 202 ? 11.883 -12.477 -1.251 1 98.94 202 ILE A O 1
ATOM 1587 N N . LYS A 1 203 ? 10.211 -12.352 0.28 1 98.94 203 LYS A N 1
ATOM 1588 C CA . LYS A 1 203 ? 10.898 -13.227 1.221 1 98.94 203 LYS A CA 1
ATOM 1589 C C . LYS A 1 203 ? 11.102 -14.617 0.627 1 98.94 203 LYS A C 1
ATOM 1591 O O . LYS A 1 203 ? 12.18 -15.203 0.745 1 98.94 203 LYS A O 1
ATOM 1596 N N . LEU A 1 204 ? 10.094 -15.125 -0.009 1 98.94 204 LEU A N 1
ATOM 1597 C CA . LEU A 1 204 ? 10.156 -16.453 -0.616 1 98.94 204 LEU A CA 1
ATOM 1598 C C . LEU A 1 204 ? 11.242 -16.516 -1.678 1 98.94 204 LEU A C 1
ATOM 1600 O O . LEU A 1 204 ? 12 -17.484 -1.745 1 98.94 204 LEU A O 1
ATOM 1604 N N . ILE A 1 205 ? 11.352 -15.477 -2.516 1 98.94 205 ILE A N 1
ATOM 1605 C CA . ILE A 1 205 ? 12.234 -15.484 -3.68 1 98.94 205 ILE A CA 1
ATOM 1606 C C . ILE A 1 205 ? 13.672 -15.242 -3.236 1 98.94 205 ILE A C 1
ATOM 1608 O O . ILE A 1 205 ? 14.594 -15.922 -3.695 1 98.94 205 ILE A O 1
ATOM 1612 N N . THR A 1 206 ? 13.867 -14.289 -2.307 1 98.81 206 THR A N 1
ATOM 1613 C CA . THR A 1 206 ? 15.219 -13.875 -1.938 1 98.81 206 THR A CA 1
ATOM 1614 C C . THR A 1 206 ? 15.781 -14.781 -0.851 1 98.81 206 THR A C 1
ATOM 1616 O O . THR A 1 206 ? 17 -14.867 -0.683 1 98.81 206 THR A O 1
ATOM 1619 N N . GLY A 1 207 ? 14.852 -15.32 -0.067 1 98.44 207 GLY A N 1
ATOM 1620 C CA . GLY A 1 207 ? 15.281 -16.094 1.089 1 98.44 207 GLY A CA 1
ATOM 1621 C C . GLY A 1 207 ? 15.578 -15.234 2.303 1 98.44 207 GLY A C 1
ATOM 1622 O O . GLY A 1 207 ? 16.016 -15.734 3.34 1 98.44 207 GLY A O 1
ATOM 1623 N N . TYR A 1 208 ? 15.383 -13.938 2.172 1 98.44 208 TYR A N 1
ATOM 1624 C CA . TYR A 1 208 ? 15.594 -13.023 3.287 1 98.44 208 TYR A CA 1
ATOM 1625 C C . TYR A 1 208 ? 14.344 -12.922 4.156 1 98.44 208 TYR A C 1
ATOM 1627 O O . TYR A 1 208 ? 13.266 -12.609 3.66 1 98.44 208 TYR A O 1
ATOM 1635 N N . GLY A 1 209 ? 14.516 -13.141 5.488 1 98.31 209 GLY A N 1
ATOM 1636 C CA . GLY A 1 209 ? 13.375 -13.094 6.391 1 98.31 209 GLY A CA 1
ATOM 1637 C C . GLY A 1 209 ? 12.656 -14.422 6.508 1 98.31 209 GLY A C 1
ATOM 1638 O O . GLY A 1 209 ? 13.164 -15.453 6.062 1 98.31 209 GLY A O 1
ATOM 1639 N N . GLU A 1 210 ? 11.531 -14.344 7.156 1 98.38 210 GLU A N 1
ATOM 1640 C CA . GLU A 1 210 ? 10.734 -15.539 7.41 1 98.38 210 GLU A CA 1
ATOM 1641 C C . GLU A 1 210 ? 9.289 -15.359 6.941 1 98.38 210 GLU A C 1
ATOM 1643 O O . GLU A 1 210 ? 8.539 -14.562 7.52 1 98.38 210 GLU A O 1
ATOM 1648 N N . PRO A 1 211 ? 8.914 -16.125 5.93 1 98.31 211 PRO A N 1
ATOM 1649 C CA . PRO A 1 211 ? 7.516 -16.031 5.492 1 98.31 211 PRO A CA 1
ATOM 1650 C C . PRO A 1 211 ? 6.531 -16.516 6.555 1 98.31 211 PRO A C 1
ATOM 1652 O O . PRO A 1 211 ? 6.934 -17.156 7.531 1 98.31 211 PRO A O 1
ATOM 1655 N N . LEU A 1 212 ? 5.316 -16.156 6.414 1 98.5 212 LEU A N 1
ATOM 1656 C CA . LEU A 1 212 ? 4.242 -16.594 7.297 1 98.5 212 LEU A CA 1
ATOM 1657 C C . LEU A 1 212 ? 3.842 -18.031 7.004 1 98.5 212 LEU A C 1
ATOM 1659 O O . LEU A 1 212 ? 2.67 -18.312 6.754 1 98.5 212 LEU A O 1
ATOM 1663 N N . ALA A 1 213 ? 4.785 -18.969 6.973 1 97.94 213 ALA A N 1
ATOM 1664 C CA . ALA A 1 213 ? 4.559 -20.391 6.781 1 97.94 213 ALA A CA 1
ATOM 1665 C C . ALA A 1 213 ? 3.963 -21.031 8.039 1 97.94 213 ALA A C 1
ATOM 1667 O O . ALA A 1 213 ? 4.555 -20.953 9.117 1 97.94 213 ALA A O 1
ATOM 1668 N N . ASN A 1 214 ? 2.742 -21.609 7.914 1 96.81 214 ASN A N 1
ATOM 1669 C CA . ASN A 1 214 ? 1.986 -22.172 9.023 1 96.81 214 ASN A CA 1
ATOM 1670 C C . ASN A 1 214 ? 1.623 -21.109 10.062 1 96.81 214 ASN A C 1
ATOM 1672 O O . ASN A 1 214 ? 1.61 -21.391 11.258 1 96.81 214 ASN A O 1
ATOM 1676 N N . LYS A 1 215 ? 1.479 -19.938 9.656 1 98.19 215 LYS A N 1
ATOM 1677 C CA . LYS A 1 215 ? 1.028 -18.781 10.445 1 98.19 215 LYS A CA 1
ATOM 1678 C C . LYS A 1 215 ? -0.051 -18 9.703 1 98.19 215 LYS A C 1
ATOM 1680 O O . LYS A 1 215 ? -0.047 -17.938 8.469 1 98.19 215 LYS A O 1
ATOM 1685 N N . LEU A 1 216 ? -0.953 -17.484 10.391 1 98.25 216 LEU A N 1
ATOM 1686 C CA . LEU A 1 216 ? -1.994 -16.609 9.859 1 98.25 216 LEU A CA 1
ATOM 1687 C C . LEU A 1 216 ? -1.942 -15.234 10.516 1 98.25 216 LEU A C 1
ATOM 1689 O O . LEU A 1 216 ? -2.121 -15.117 11.734 1 98.25 216 LEU A O 1
ATOM 1693 N N . LEU A 1 217 ? -1.622 -14.266 9.727 1 98.75 217 LEU A N 1
ATOM 1694 C CA . LEU A 1 217 ? -1.712 -12.883 10.203 1 98.75 217 LEU A CA 1
ATOM 1695 C C . LEU A 1 217 ? -3.137 -12.359 10.078 1 98.75 217 LEU A C 1
ATOM 1697 O O . LEU A 1 217 ? -3.738 -12.43 9 1 98.75 217 LEU A O 1
ATOM 1701 N N . ILE A 1 218 ? -3.666 -11.852 11.109 1 98.62 218 ILE A N 1
ATOM 1702 C CA . ILE A 1 218 ? -4.973 -11.203 11.141 1 98.62 218 ILE A CA 1
ATOM 1703 C C . ILE A 1 218 ? -4.809 -9.727 11.469 1 98.62 218 ILE A C 1
ATOM 1705 O O . ILE A 1 218 ? -4.145 -9.375 12.453 1 98.62 218 ILE A O 1
ATOM 1709 N N . VAL A 1 219 ? -5.438 -8.945 10.688 1 98.75 219 VAL A N 1
ATOM 1710 C CA . VAL A 1 219 ? -5.312 -7.5 10.836 1 98.75 219 VAL A CA 1
ATOM 1711 C C . VAL A 1 219 ? -6.688 -6.879 11.078 1 98.75 219 VAL A C 1
ATOM 1713 O O . VAL A 1 219 ? -7.633 -7.141 10.328 1 98.75 219 VAL A O 1
ATOM 1716 N N . ASP A 1 220 ? -6.867 -6.184 12.117 1 98.75 220 ASP A N 1
ATOM 1717 C CA . ASP A 1 220 ? -7.98 -5.273 12.375 1 98.75 220 ASP A CA 1
ATOM 1718 C C . ASP A 1 220 ? -7.516 -3.818 12.336 1 98.75 220 ASP A C 1
ATOM 1720 O O . ASP A 1 220 ? -7.078 -3.27 13.352 1 98.75 220 ASP A O 1
ATOM 1724 N N . LEU A 1 221 ? -7.637 -3.25 11.211 1 98.31 221 LEU A N 1
ATOM 1725 C CA . LEU A 1 221 ? -7.09 -1.917 10.977 1 98.31 221 LEU A CA 1
ATOM 1726 C C . LEU A 1 221 ? -7.875 -0.864 11.75 1 98.31 221 LEU A C 1
ATOM 1728 O O . LEU A 1 221 ? -7.332 0.183 12.109 1 98.31 221 LEU A O 1
ATOM 1732 N N . ALA A 1 222 ? -9.18 -1.103 11.984 1 98.5 222 ALA A N 1
ATOM 1733 C CA . ALA A 1 222 ? -10.031 -0.163 12.703 1 98.5 222 ALA A CA 1
ATOM 1734 C C . ALA A 1 222 ? -9.516 0.06 14.125 1 98.5 222 ALA A C 1
ATOM 1736 O O . ALA A 1 222 ? -9.594 1.171 14.656 1 98.5 222 ALA A O 1
ATOM 1737 N N . HIS A 1 223 ? -8.883 -1.012 14.672 1 97.62 223 HIS A N 1
ATOM 1738 C CA . HIS A 1 223 ? -8.484 -0.916 16.078 1 97.62 223 HIS A CA 1
ATOM 1739 C C . HIS A 1 223 ? -6.977 -1.042 16.219 1 97.62 223 HIS A C 1
ATOM 1741 O O . HIS A 1 223 ? -6.465 -1.131 17.344 1 97.62 223 HIS A O 1
ATOM 1747 N N . GLY A 1 224 ? -6.316 -1.128 15.109 1 96.44 224 GLY A N 1
ATOM 1748 C CA . GLY A 1 224 ? -4.867 -1.21 15.156 1 96.44 224 GLY A CA 1
ATOM 1749 C C . GLY A 1 224 ? -4.363 -2.498 15.781 1 96.44 224 GLY A C 1
ATOM 1750 O O . GLY A 1 224 ? -3.404 -2.482 16.562 1 96.44 224 GLY A O 1
ATOM 1751 N N . SER A 1 225 ? -5.023 -3.535 15.477 1 96.94 225 SER A N 1
ATOM 1752 C CA . SER A 1 225 ? -4.645 -4.844 16 1 96.94 225 SER A CA 1
ATOM 1753 C C . SER A 1 225 ? -4.059 -5.73 14.914 1 96.94 225 SER A C 1
ATOM 1755 O O . SER A 1 225 ? -4.574 -5.77 13.797 1 96.94 225 SER A O 1
ATOM 1757 N N . PHE A 1 226 ? -2.99 -6.398 15.211 1 97.62 226 PHE A N 1
ATOM 1758 C CA . PHE A 1 226 ? -2.27 -7.332 14.352 1 97.62 226 PHE A CA 1
ATOM 1759 C C . PHE A 1 226 ? -1.881 -8.586 15.125 1 97.62 226 PHE A C 1
ATOM 1761 O O . PHE A 1 226 ? -1.104 -8.516 16.078 1 97.62 226 PHE A O 1
ATOM 1768 N N . GLU A 1 227 ? -2.393 -9.664 14.719 1 97.44 227 GLU A N 1
ATOM 1769 C CA . GLU A 1 227 ? -2.152 -10.914 15.438 1 97.44 227 GLU A CA 1
ATOM 1770 C C . GLU A 1 227 ? -1.642 -12 14.5 1 97.44 227 GLU A C 1
ATOM 1772 O O . GLU A 1 227 ? -2.17 -12.18 13.398 1 97.44 227 GLU A O 1
ATOM 1777 N N . VAL A 1 228 ? -0.628 -12.633 14.906 1 97.56 228 VAL A N 1
ATOM 1778 C CA . VAL A 1 228 ? -0.132 -13.789 14.172 1 97.56 228 VAL A CA 1
ATOM 1779 C C . VAL A 1 228 ? -0.511 -15.07 14.898 1 97.56 228 VAL A C 1
ATOM 1781 O O . VAL A 1 228 ? -0.1 -15.289 16.047 1 97.56 228 VAL A O 1
ATOM 1784 N N . LEU A 1 229 ? -1.275 -15.867 14.242 1 97.19 229 LEU A N 1
ATOM 1785 C CA . LEU A 1 229 ? -1.714 -17.141 14.797 1 97.19 229 LEU A CA 1
ATOM 1786 C C . LEU A 1 229 ? -0.893 -18.297 14.219 1 97.19 229 LEU A C 1
ATOM 1788 O O . LEU A 1 229 ? -0.621 -18.328 13.016 1 97.19 229 LEU A O 1
ATOM 1792 N N . ASN A 1 230 ? -0.488 -19.219 15.062 1 96.06 230 ASN A N 1
ATOM 1793 C CA . ASN A 1 230 ? 0.15 -20.438 14.586 1 96.06 230 ASN A CA 1
ATOM 1794 C C . ASN A 1 230 ? -0.88 -21.469 14.109 1 96.06 230 ASN A C 1
ATOM 1796 O O . ASN A 1 230 ? -1.894 -21.688 14.773 1 96.06 230 ASN A O 1
ATOM 1800 N N . LEU A 1 231 ? -0.649 -21.953 12.914 1 93.75 231 LEU A N 1
ATOM 1801 C CA . LEU A 1 231 ? -1.601 -22.891 12.32 1 93.75 231 LEU A CA 1
ATOM 1802 C C . LEU A 1 231 ? -1.165 -24.328 12.555 1 93.75 231 LEU A C 1
ATOM 1804 O O . LEU A 1 231 ? -1.798 -25.266 12.055 1 93.75 231 LEU A O 1
ATOM 1808 N N . ASP A 1 232 ? -0.342 -24.781 13.516 1 79.44 232 ASP A N 1
ATOM 1809 C CA . ASP A 1 232 ? 0.042 -26.172 13.766 1 79.44 232 ASP A CA 1
ATOM 1810 C C . ASP A 1 232 ? -1.188 -27.062 13.93 1 79.44 232 ASP A C 1
ATOM 1812 O O . ASP A 1 232 ? -2.252 -26.594 14.344 1 79.44 232 ASP A O 1
ATOM 1816 N N . MET B 1 1 ? -22.953 17.828 -0.287 1 91.94 1 MET B N 1
ATOM 1817 C CA . MET B 1 1 ? -23.703 16.609 -0.58 1 91.94 1 MET B CA 1
ATOM 1818 C C . MET B 1 1 ? -22.984 15.773 -1.637 1 91.94 1 MET B C 1
ATOM 1820 O O . MET B 1 1 ? -22.406 16.328 -2.582 1 91.94 1 MET B O 1
ATOM 1824 N N . LEU B 1 2 ? -23.031 14.477 -1.347 1 97.31 2 LEU B N 1
ATOM 1825 C CA . LEU B 1 2 ? -22.391 13.578 -2.301 1 97.31 2 LEU B CA 1
ATOM 1826 C C . LEU B 1 2 ? -23.188 13.484 -3.592 1 97.31 2 LEU B C 1
ATOM 1828 O O . LEU B 1 2 ? -24.422 13.438 -3.557 1 97.31 2 LEU B O 1
ATOM 1832 N N . THR B 1 3 ? -22.5 13.523 -4.691 1 97.75 3 THR B N 1
ATOM 1833 C CA . THR B 1 3 ? -23.156 13.305 -5.98 1 97.75 3 THR B CA 1
ATOM 1834 C C . THR B 1 3 ? -23.469 11.828 -6.18 1 97.75 3 THR B C 1
ATOM 1836 O O . THR B 1 3 ? -23 10.977 -5.418 1 97.75 3 THR B O 1
ATOM 1839 N N . GLU B 1 4 ? -24.266 11.531 -7.172 1 97.62 4 GLU B N 1
ATOM 1840 C CA . GLU B 1 4 ? -24.578 10.141 -7.52 1 97.62 4 GLU B CA 1
ATOM 1841 C C . GLU B 1 4 ? -23.312 9.375 -7.887 1 97.62 4 GLU B C 1
ATOM 1843 O O . GLU B 1 4 ? -23.172 8.203 -7.543 1 97.62 4 GLU B O 1
ATOM 1848 N N . ARG B 1 5 ? -22.5 10.016 -8.594 1 97.94 5 ARG B N 1
ATOM 1849 C CA . ARG B 1 5 ? -21.234 9.422 -8.984 1 97.94 5 ARG B CA 1
ATOM 1850 C C . ARG B 1 5 ? -20.391 9.07 -7.766 1 97.94 5 ARG B C 1
ATOM 1852 O O . ARG B 1 5 ? -19.812 7.984 -7.688 1 97.94 5 ARG B O 1
ATOM 1859 N N . GLU B 1 6 ? -20.328 9.969 -6.84 1 98.44 6 GLU B N 1
ATOM 1860 C CA . GLU B 1 6 ? -19.562 9.734 -5.613 1 98.44 6 GLU B CA 1
ATOM 1861 C C . GLU B 1 6 ? -20.188 8.609 -4.793 1 98.44 6 GLU B C 1
ATOM 1863 O O . GLU B 1 6 ? -19.469 7.789 -4.211 1 98.44 6 GLU B O 1
ATOM 1868 N N . LEU B 1 7 ? -21.5 8.586 -4.734 1 98.44 7 LEU B N 1
ATOM 1869 C CA . LEU B 1 7 ? -22.188 7.512 -4.027 1 98.44 7 LEU B CA 1
ATOM 1870 C C . LEU B 1 7 ? -21.844 6.152 -4.629 1 98.44 7 LEU B C 1
ATOM 1872 O O . LEU B 1 7 ? -21.688 5.168 -3.902 1 98.44 7 LEU B O 1
ATOM 1876 N N . GLU B 1 8 ? -21.75 6.125 -5.895 1 98.12 8 GLU B N 1
ATOM 1877 C CA . GLU B 1 8 ? -21.375 4.891 -6.574 1 98.12 8 GLU B CA 1
ATOM 1878 C C . GLU B 1 8 ? -19.922 4.531 -6.312 1 98.12 8 GLU B C 1
ATOM 1880 O O . GLU B 1 8 ? -19.609 3.396 -5.949 1 98.12 8 GLU B O 1
ATOM 1885 N N . ARG B 1 9 ? -19.047 5.469 -6.445 1 98.56 9 ARG B N 1
ATOM 1886 C CA . ARG B 1 9 ? -17.625 5.246 -6.305 1 98.56 9 ARG B CA 1
ATOM 1887 C C . ARG B 1 9 ? -17.281 4.738 -4.906 1 98.56 9 ARG B C 1
ATOM 1889 O O . ARG B 1 9 ? -16.422 3.873 -4.75 1 98.56 9 ARG B O 1
ATOM 1896 N N . TYR B 1 10 ? -17.984 5.285 -3.939 1 98.62 10 TYR B N 1
ATOM 1897 C CA . TYR B 1 10 ? -17.594 5.035 -2.555 1 98.62 10 TYR B CA 1
ATOM 1898 C C . TYR B 1 10 ? -18.594 4.098 -1.877 1 98.62 10 TYR B C 1
ATOM 1900 O O . TYR B 1 10 ? -18.609 3.99 -0.648 1 98.62 10 TYR B O 1
ATOM 1908 N N . ASP B 1 11 ? -19.375 3.396 -2.637 1 98.25 11 ASP B N 1
ATOM 1909 C CA . ASP B 1 11 ? -20.453 2.543 -2.127 1 98.25 11 ASP B CA 1
ATOM 1910 C C . ASP B 1 11 ? -19.922 1.553 -1.095 1 98.25 11 ASP B C 1
ATOM 1912 O O . ASP B 1 11 ? -20.516 1.373 -0.031 1 98.25 11 ASP B O 1
ATOM 1916 N N . ARG B 1 12 ? -18.781 0.966 -1.353 1 97.94 12 ARG B N 1
ATOM 1917 C CA . ARG B 1 12 ? -18.266 -0.123 -0.531 1 97.94 12 ARG B CA 1
ATOM 1918 C C . ARG B 1 12 ? -17.766 0.394 0.817 1 97.94 12 ARG B C 1
ATOM 1920 O O . ARG B 1 12 ? -17.859 -0.31 1.825 1 97.94 12 ARG B O 1
ATOM 1927 N N . GLN B 1 13 ? -17.219 1.604 0.815 1 98.5 13 GLN B N 1
ATOM 1928 C CA . GLN B 1 13 ? -16.703 2.094 2.092 1 98.5 13 GLN B CA 1
ATOM 1929 C C . GLN B 1 13 ? -17.781 2.879 2.846 1 98.5 13 GLN B C 1
ATOM 1931 O O . GLN B 1 13 ? -17.703 3.029 4.066 1 98.5 13 GLN B O 1
ATOM 1936 N N . ILE B 1 14 ? -18.766 3.383 2.145 1 98.5 14 ILE B N 1
ATOM 1937 C CA . ILE B 1 14 ? -19.922 3.992 2.816 1 98.5 14 ILE B CA 1
ATOM 1938 C C . ILE B 1 14 ? -20.594 2.963 3.719 1 98.5 14 ILE B C 1
ATOM 1940 O O . ILE B 1 14 ? -21.109 3.307 4.785 1 98.5 14 ILE B O 1
ATOM 1944 N N . ARG B 1 15 ? -20.469 1.712 3.371 1 97.88 15 ARG B N 1
ATOM 1945 C CA . ARG B 1 15 ? -21.047 0.61 4.141 1 97.88 15 ARG B CA 1
ATOM 1946 C C . ARG B 1 15 ? -20.328 0.442 5.473 1 97.88 15 ARG B C 1
ATOM 1948 O O . ARG B 1 15 ? -20.812 -0.253 6.367 1 97.88 15 ARG B O 1
ATOM 1955 N N . ILE B 1 16 ? -19.234 1.071 5.621 1 98.56 16 ILE B N 1
ATOM 1956 C CA . ILE B 1 16 ? -18.438 0.958 6.844 1 98.56 16 ILE B CA 1
ATOM 1957 C C . ILE B 1 16 ? -18.766 2.119 7.777 1 98.56 16 ILE B C 1
ATOM 1959 O O . ILE B 1 16 ? -19.219 1.907 8.906 1 98.56 16 ILE B O 1
ATOM 1963 N N . PHE B 1 17 ? -18.656 3.332 7.281 1 98.56 17 PHE B N 1
ATOM 1964 C CA . PHE B 1 17 ? -18.766 4.473 8.18 1 98.56 17 PHE B CA 1
ATOM 1965 C C . PHE B 1 17 ? -19.906 5.391 7.746 1 98.56 17 PHE B C 1
ATOM 1967 O O . PHE B 1 17 ? -20.047 6.5 8.266 1 98.56 17 PHE B O 1
ATOM 1974 N N . GLY B 1 18 ? -20.766 5.047 6.812 1 98.38 18 GLY B N 1
ATOM 1975 C CA . GLY B 1 18 ? -21.984 5.734 6.414 1 98.38 18 GLY B CA 1
ATOM 1976 C C . GLY B 1 18 ? -21.734 6.922 5.508 1 98.38 18 GLY B C 1
ATOM 1977 O O . GLY B 1 18 ? -20.594 7.32 5.297 1 98.38 18 GLY B O 1
ATOM 1978 N N . VAL B 1 19 ? -22.828 7.461 5.008 1 98.62 19 VAL B N 1
ATOM 1979 C CA . VAL B 1 19 ? -22.781 8.633 4.141 1 98.62 19 VAL B CA 1
ATOM 1980 C C . VAL B 1 19 ? -22.156 9.805 4.883 1 98.62 19 VAL B C 1
ATOM 1982 O O . VAL B 1 19 ? -21.391 10.578 4.297 1 98.62 19 VAL B O 1
ATOM 1985 N N . GLU B 1 20 ? -22.438 9.898 6.125 1 98.56 20 GLU B N 1
ATOM 1986 C CA . GLU B 1 20 ? -21.891 10.977 6.934 1 98.56 20 GLU B CA 1
ATOM 1987 C C . GLU B 1 20 ? -20.359 10.906 6.977 1 98.56 20 GLU B C 1
ATOM 1989 O O . GLU B 1 20 ? -19.688 11.93 6.848 1 98.56 20 GLU B O 1
ATOM 1994 N N . GLY B 1 21 ? -19.859 9.711 7.184 1 98.81 21 GLY B N 1
ATOM 1995 C CA . GLY B 1 21 ? -18.406 9.539 7.156 1 98.81 21 GLY B CA 1
ATOM 1996 C C . GLY B 1 21 ? -17.797 9.93 5.828 1 98.81 21 GLY B C 1
ATOM 1997 O O . GLY B 1 21 ? -16.75 10.586 5.797 1 98.81 21 GLY B O 1
ATOM 1998 N N . GLN B 1 22 ? -18.469 9.609 4.766 1 98.94 22 GLN B N 1
ATOM 1999 C CA . GLN B 1 22 ? -17.953 9.953 3.441 1 98.94 22 GLN B CA 1
ATOM 2000 C C . GLN B 1 22 ? -17.984 11.461 3.215 1 98.94 22 GLN B C 1
ATOM 2002 O O . GLN B 1 22 ? -17.094 12.016 2.586 1 98.94 22 GLN B O 1
ATOM 2007 N N . GLU B 1 23 ? -19 12.062 3.707 1 98.88 23 GLU B N 1
ATOM 2008 C CA . GLU B 1 23 ? -19.109 13.516 3.594 1 98.88 23 GLU B CA 1
ATOM 2009 C C . GLU B 1 23 ? -17.984 14.203 4.371 1 98.88 23 GLU B C 1
ATOM 2011 O O . GLU B 1 23 ? -17.453 15.211 3.918 1 98.88 23 GLU B O 1
ATOM 2016 N N . LYS B 1 24 ? -17.672 13.672 5.52 1 98.94 24 LYS B N 1
ATOM 2017 C CA . LYS B 1 24 ? -16.547 14.219 6.281 1 98.94 24 LYS B CA 1
ATOM 2018 C C . LYS B 1 24 ? -15.25 14.117 5.488 1 98.94 24 LYS B C 1
ATOM 2020 O O . LYS B 1 24 ? -14.453 15.062 5.477 1 98.94 24 LYS B O 1
ATOM 2025 N N . LEU B 1 25 ? -15.039 13.008 4.867 1 98.94 25 LEU B N 1
ATOM 2026 C CA . LEU B 1 25 ? -13.859 12.844 4.031 1 98.94 25 LEU B CA 1
ATOM 2027 C C . LEU B 1 25 ? -13.844 13.867 2.9 1 98.94 25 LEU B C 1
ATOM 2029 O O . LEU B 1 25 ? -12.82 14.508 2.656 1 98.94 25 LEU B O 1
ATOM 2033 N N . LYS B 1 26 ? -14.938 14.023 2.268 1 98.88 26 LYS B N 1
ATOM 2034 C CA . LYS B 1 26 ? -15.055 14.945 1.142 1 98.88 26 LYS B CA 1
ATOM 2035 C C . LYS B 1 26 ? -14.734 16.375 1.565 1 98.88 26 LYS B C 1
ATOM 2037 O O . LYS B 1 26 ? -14.188 17.156 0.78 1 98.88 26 LYS B O 1
ATOM 2042 N N . LYS B 1 27 ? -14.984 16.719 2.746 1 98.75 27 LYS B N 1
ATOM 2043 C CA . LYS B 1 27 ? -14.82 18.078 3.238 1 98.75 27 LYS B CA 1
ATOM 2044 C C . LYS B 1 27 ? -13.414 18.297 3.789 1 98.75 27 LYS B C 1
ATOM 2046 O O . LYS B 1 27 ? -13 19.438 4.004 1 98.75 27 LYS B O 1
ATOM 2051 N N . ALA B 1 28 ? -12.688 17.266 4.031 1 98.94 28 ALA B N 1
ATOM 2052 C CA . ALA B 1 28 ? -11.414 17.344 4.73 1 98.94 28 ALA B CA 1
ATOM 2053 C C . ALA B 1 28 ? -10.289 17.781 3.789 1 98.94 28 ALA B C 1
ATOM 2055 O O . ALA B 1 28 ? -10.352 17.516 2.584 1 98.94 28 ALA B O 1
ATOM 2056 N N . LYS B 1 29 ? -9.328 18.5 4.32 1 98.94 29 LYS B N 1
ATOM 2057 C CA . LYS B 1 29 ? -8.062 18.812 3.676 1 98.94 29 LYS B CA 1
ATOM 2058 C C . LYS B 1 29 ? -6.891 18.203 4.43 1 98.94 29 LYS B C 1
ATOM 2060 O O . LYS B 1 29 ? -6.676 18.484 5.609 1 98.94 29 LYS B O 1
ATOM 2065 N N . VAL B 1 30 ? -6.152 17.328 3.773 1 99 30 VAL B N 1
ATOM 2066 C CA . VAL B 1 30 ? -5.051 16.609 4.398 1 99 30 VAL B CA 1
ATOM 2067 C C . VAL B 1 30 ? -3.73 17 3.738 1 99 30 VAL B C 1
ATOM 2069 O O . VAL B 1 30 ? -3.621 17.016 2.512 1 99 30 VAL B O 1
ATOM 2072 N N . ALA B 1 31 ? -2.729 17.359 4.543 1 99 31 ALA B N 1
ATOM 2073 C CA . ALA B 1 31 ? -1.381 17.625 4.047 1 99 31 ALA B CA 1
ATOM 2074 C C . ALA B 1 31 ? -0.507 16.375 4.145 1 99 31 ALA B C 1
ATOM 2076 O O . ALA B 1 31 ? -0.361 15.789 5.223 1 99 31 ALA B O 1
ATOM 2077 N N . VAL B 1 32 ? -0.014 15.969 3.035 1 99 32 VAL B N 1
ATOM 2078 C CA . VAL B 1 32 ? 0.988 14.906 2.98 1 99 32 VAL B CA 1
ATOM 2079 C C . VAL B 1 32 ? 2.377 15.516 2.799 1 99 32 VAL B C 1
ATOM 2081 O O . VAL B 1 32 ? 2.709 16 1.716 1 99 32 VAL B O 1
ATOM 2084 N N . VAL B 1 33 ? 3.209 15.477 3.85 1 98.94 33 VAL B N 1
ATOM 2085 C CA . VAL B 1 33 ? 4.527 16.094 3.822 1 98.94 33 VAL B CA 1
ATOM 2086 C C . VAL B 1 33 ? 5.59 15.039 3.533 1 98.94 33 VAL B C 1
ATOM 2088 O O . VAL B 1 33 ? 5.945 14.242 4.41 1 98.94 33 VAL B O 1
ATOM 2091 N N . GLY B 1 34 ? 6.148 15.094 2.41 1 98.69 34 GLY B N 1
ATOM 2092 C CA . GLY B 1 34 ? 6.922 14.016 1.817 1 98.69 34 GLY B CA 1
ATOM 2093 C C . GLY B 1 34 ? 6.102 13.117 0.913 1 98.69 34 GLY B C 1
ATOM 2094 O O . GLY B 1 34 ? 5.246 12.359 1.386 1 98.69 34 GLY B O 1
ATOM 2095 N N . VAL B 1 35 ? 6.402 13.227 -0.382 1 98.62 35 VAL B N 1
ATOM 2096 C CA . VAL B 1 35 ? 5.613 12.453 -1.339 1 98.62 35 VAL B CA 1
ATOM 2097 C C . VAL B 1 35 ? 6.492 11.398 -2.002 1 98.62 35 VAL B C 1
ATOM 2099 O O . VAL B 1 35 ? 6.543 11.305 -3.23 1 98.62 35 VAL B O 1
ATOM 2102 N N . GLY B 1 36 ? 7.293 10.742 -1.163 1 98.38 36 GLY B N 1
ATOM 2103 C CA . GLY B 1 36 ? 8.18 9.68 -1.605 1 98.38 36 GLY B CA 1
ATOM 2104 C C . GLY B 1 36 ? 7.652 8.289 -1.299 1 98.38 36 GLY B C 1
ATOM 2105 O O . GLY B 1 36 ? 6.516 7.965 -1.646 1 98.38 36 GLY B O 1
ATOM 2106 N N . GLY B 1 37 ? 8.484 7.48 -0.556 1 98.62 37 GLY B N 1
ATOM 2107 C CA . GLY B 1 37 ? 8.133 6.102 -0.254 1 98.62 37 GLY B CA 1
ATOM 2108 C C . GLY B 1 37 ? 6.891 5.977 0.612 1 98.62 37 GLY B C 1
ATOM 2109 O O . GLY B 1 37 ? 6.004 5.172 0.323 1 98.62 37 GLY B O 1
ATOM 2110 N N . LEU B 1 38 ? 6.832 6.758 1.609 1 98.88 38 LEU B N 1
ATOM 2111 C CA . LEU B 1 38 ? 5.656 6.754 2.477 1 98.88 38 LEU B CA 1
ATOM 2112 C C . LEU B 1 38 ? 4.516 7.551 1.852 1 98.88 38 LEU B C 1
ATOM 2114 O O . LEU B 1 38 ? 3.375 7.086 1.821 1 98.88 38 LEU B O 1
ATOM 2118 N N . GLY B 1 39 ? 4.828 8.68 1.323 1 98.94 39 GLY B N 1
ATOM 2119 C CA . GLY B 1 39 ? 3.822 9.602 0.825 1 98.94 39 GLY B CA 1
ATOM 2120 C C . GLY B 1 39 ? 3.051 9.062 -0.364 1 98.94 39 GLY B C 1
ATOM 2121 O O . GLY B 1 39 ? 1.896 9.43 -0.581 1 98.94 39 GLY B O 1
ATOM 2122 N N . SER B 1 40 ? 3.67 8.164 -1.128 1 98.88 40 SER B N 1
ATOM 2123 C CA . SER B 1 40 ? 3.01 7.605 -2.305 1 98.88 40 SER B CA 1
ATOM 2124 C C . SER B 1 40 ? 1.777 6.793 -1.917 1 98.88 40 SER B C 1
ATOM 2126 O O . SER B 1 40 ? 0.667 7.094 -2.361 1 98.88 40 SER B O 1
ATOM 2128 N N . PRO B 1 41 ? 1.949 5.754 -1.082 1 98.94 41 PRO B N 1
ATOM 2129 C CA . PRO B 1 41 ? 0.745 5.008 -0.705 1 98.94 41 PRO B CA 1
ATOM 2130 C C . PRO B 1 41 ? -0.231 5.848 0.119 1 98.94 41 PRO B C 1
ATOM 2132 O O . PRO B 1 41 ? -1.447 5.68 -0.004 1 98.94 41 PRO B O 1
ATOM 2135 N N . VAL B 1 42 ? 0.217 6.758 0.941 1 99 42 VAL B N 1
ATOM 2136 C CA . VAL B 1 42 ? -0.664 7.641 1.701 1 99 42 VAL B CA 1
ATOM 2137 C C . VAL B 1 42 ? -1.572 8.414 0.746 1 99 42 VAL B C 1
ATOM 2139 O O . VAL B 1 42 ? -2.799 8.367 0.874 1 99 42 VAL B O 1
ATOM 2142 N N . ALA B 1 43 ? -0.956 9.078 -0.21 1 99 43 ALA B N 1
ATOM 2143 C CA . ALA B 1 43 ? -1.707 9.914 -1.141 1 99 43 ALA B CA 1
ATOM 2144 C C . ALA B 1 43 ? -2.68 9.078 -1.969 1 99 43 ALA B C 1
ATOM 2146 O O . ALA B 1 43 ? -3.828 9.477 -2.176 1 99 43 ALA B O 1
ATOM 2147 N N . TYR B 1 44 ? -2.213 7.91 -2.449 1 98.94 44 TYR B N 1
ATOM 2148 C CA . TYR B 1 44 ? -3.057 7.039 -3.26 1 98.94 44 TYR B CA 1
ATOM 2149 C C . TYR B 1 44 ? -4.312 6.633 -2.496 1 98.94 44 TYR B C 1
ATOM 2151 O O . TYR B 1 44 ? -5.426 6.777 -3 1 98.94 44 TYR B O 1
ATOM 2159 N N . TYR B 1 45 ? -4.164 6.211 -1.297 1 98.94 45 TYR B N 1
ATOM 2160 C CA . TYR B 1 45 ? -5.293 5.598 -0.605 1 98.94 45 TYR B CA 1
ATOM 2161 C C . TYR B 1 45 ? -6.172 6.66 0.046 1 98.94 45 TYR B C 1
ATOM 2163 O O . TYR B 1 45 ? -7.348 6.414 0.32 1 98.94 45 TYR B O 1
ATOM 2171 N N . LEU B 1 46 ? -5.633 7.859 0.333 1 99 46 LEU B N 1
ATOM 2172 C CA . LEU B 1 46 ? -6.504 8.961 0.718 1 99 46 LEU B CA 1
ATOM 2173 C C . LEU B 1 46 ? -7.332 9.445 -0.471 1 99 46 LEU B C 1
ATOM 2175 O O . LEU B 1 46 ? -8.516 9.758 -0.323 1 99 46 LEU B O 1
ATOM 2179 N N . ALA B 1 47 ? -6.66 9.492 -1.624 1 99 47 ALA B N 1
ATOM 2180 C CA . ALA B 1 47 ? -7.402 9.812 -2.84 1 99 47 ALA B CA 1
ATOM 2181 C C . ALA B 1 47 ? -8.492 8.781 -3.107 1 99 47 ALA B C 1
ATOM 2183 O O . ALA B 1 47 ? -9.617 9.133 -3.459 1 99 47 ALA B O 1
ATOM 2184 N N . ALA B 1 48 ? -8.141 7.52 -2.959 1 98.94 48 ALA B N 1
ATOM 2185 C CA . ALA B 1 48 ? -9.102 6.434 -3.164 1 98.94 48 ALA B CA 1
ATOM 2186 C C . ALA B 1 48 ? -10.289 6.566 -2.225 1 98.94 48 ALA B C 1
ATOM 2188 O O . ALA B 1 48 ? -11.43 6.27 -2.605 1 98.94 48 ALA B O 1
ATOM 2189 N N . ALA B 1 49 ? -10.008 7.039 -0.999 1 98.94 49 ALA B N 1
ATOM 2190 C CA . ALA B 1 49 ? -11.039 7.133 0.033 1 98.94 49 ALA B CA 1
ATOM 2191 C C . ALA B 1 49 ? -11.922 8.359 -0.186 1 98.94 49 ALA B C 1
ATOM 2193 O O . ALA B 1 49 ? -12.992 8.477 0.416 1 98.94 49 ALA B O 1
ATOM 2194 N N . GLY B 1 50 ? -11.469 9.266 -1.011 1 98.88 50 GLY B N 1
ATOM 2195 C CA . GLY B 1 50 ? -12.289 10.43 -1.324 1 98.88 50 GLY B CA 1
ATOM 2196 C C . GLY B 1 50 ? -12.039 11.602 -0.403 1 98.88 50 GLY B C 1
ATOM 2197 O O . GLY B 1 50 ? -12.945 12.391 -0.126 1 98.88 50 GLY B O 1
ATOM 2198 N N . VAL B 1 51 ? -10.852 11.719 0.155 1 98.94 51 VAL B N 1
ATOM 2199 C CA . VAL B 1 51 ? -10.484 12.945 0.853 1 98.94 51 VAL B CA 1
ATOM 2200 C C . VAL B 1 51 ? -10.594 14.133 -0.099 1 98.94 51 VAL B C 1
ATOM 2202 O O . VAL B 1 51 ? -10.016 14.125 -1.187 1 98.94 51 VAL B O 1
ATOM 2205 N N . GLY B 1 52 ? -11.266 15.117 0.303 1 98.88 52 GLY B N 1
ATOM 2206 C CA . GLY B 1 52 ? -11.664 16.188 -0.6 1 98.88 52 GLY B CA 1
ATOM 2207 C C . GLY B 1 52 ? -10.492 16.953 -1.172 1 98.88 52 GLY B C 1
ATOM 2208 O O . GLY B 1 52 ? -10.469 17.281 -2.361 1 98.88 52 GLY B O 1
ATOM 2209 N N . THR B 1 53 ? -9.523 17.312 -0.342 1 98.94 53 THR B N 1
ATOM 2210 C CA . THR B 1 53 ? -8.344 18.047 -0.783 1 98.94 53 THR B CA 1
ATOM 2211 C C . THR B 1 53 ? -7.07 17.422 -0.225 1 98.94 53 THR B C 1
ATOM 2213 O O . TH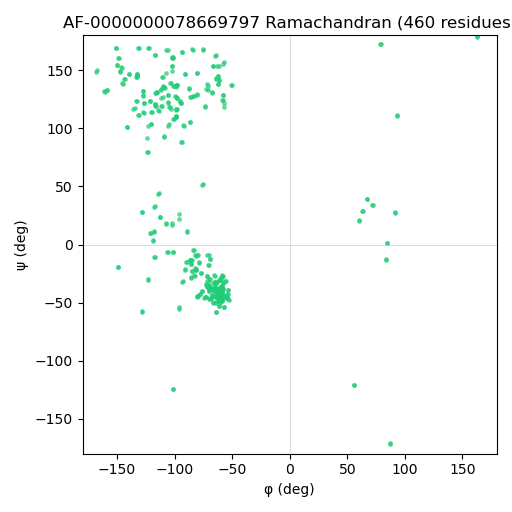R B 1 53 ? -6.949 17.234 0.985 1 98.94 53 THR B O 1
ATOM 2216 N N . LEU B 1 54 ? -6.195 17.078 -1.1 1 98.94 54 LEU B N 1
ATOM 2217 C CA . LEU B 1 54 ? -4.848 16.656 -0.729 1 98.94 54 LEU B CA 1
ATOM 2218 C C . LEU B 1 54 ? -3.834 17.75 -1.04 1 98.94 54 LEU B C 1
ATOM 2220 O O . LEU B 1 54 ? -3.787 18.266 -2.164 1 98.94 54 LEU B O 1
ATOM 2224 N N . LEU B 1 55 ? -3.113 18.203 -0.05 1 99 55 LEU B N 1
ATOM 2225 C CA . LEU B 1 55 ? -1.958 19.078 -0.241 1 99 55 LEU B CA 1
ATOM 2226 C C . LEU B 1 55 ? -0.661 18.266 -0.187 1 99 55 LEU B C 1
ATOM 2228 O O . LEU B 1 55 ? -0.275 17.781 0.875 1 99 55 LEU B O 1
ATOM 2232 N N . LEU B 1 56 ? -0.022 18.156 -1.352 1 98.94 56 LEU B N 1
ATOM 2233 C CA . LEU B 1 56 ? 1.208 17.375 -1.477 1 98.94 56 LEU B CA 1
ATOM 2234 C C . LEU B 1 56 ? 2.432 18.281 -1.399 1 98.94 56 LEU B C 1
ATOM 2236 O O . LEU B 1 56 ? 2.547 19.25 -2.164 1 98.94 56 LEU B O 1
ATOM 2240 N N . ILE B 1 57 ? 3.346 17.938 -0.48 1 98.94 57 ILE B N 1
ATOM 2241 C CA . ILE B 1 57 ? 4.496 18.797 -0.214 1 98.94 57 ILE B CA 1
ATOM 2242 C C . ILE B 1 57 ? 5.781 17.984 -0.327 1 98.94 57 ILE B C 1
ATOM 2244 O O . ILE B 1 57 ? 5.93 16.953 0.334 1 98.94 57 ILE B O 1
ATOM 2248 N N . ASP B 1 58 ? 6.688 18.391 -1.059 1 98.75 58 ASP B N 1
ATOM 2249 C CA . ASP B 1 58 ? 8 17.797 -1.253 1 98.75 58 ASP B CA 1
ATOM 2250 C C . ASP B 1 58 ? 8.938 18.75 -1.998 1 98.75 58 ASP B C 1
ATOM 2252 O O . ASP B 1 58 ? 8.492 19.516 -2.854 1 98.75 58 ASP B O 1
ATOM 2256 N N . GLU B 1 59 ? 10.188 18.656 -1.74 1 97.88 59 GLU B N 1
ATOM 2257 C CA . GLU B 1 59 ? 11.109 19.594 -2.383 1 97.88 59 GLU B CA 1
ATOM 2258 C C . GLU B 1 59 ? 11.922 18.891 -3.475 1 97.88 59 GLU B C 1
ATOM 2260 O O . GLU B 1 59 ? 12.656 19.547 -4.215 1 97.88 59 GLU B O 1
ATOM 2265 N N . GLN B 1 60 ? 11.781 17.609 -3.582 1 97.75 60 GLN B N 1
ATOM 2266 C CA . GLN B 1 60 ? 12.719 16.844 -4.395 1 97.75 60 GLN B CA 1
ATOM 2267 C C . GLN B 1 60 ? 12.109 16.484 -5.75 1 97.75 60 GLN B C 1
ATOM 2269 O O . GLN B 1 60 ? 10.891 16.562 -5.926 1 97.75 60 GLN B O 1
ATOM 2274 N N . ILE B 1 61 ? 13.008 16.172 -6.621 1 98.19 61 ILE B N 1
ATOM 2275 C CA . ILE B 1 61 ? 12.68 15.555 -7.902 1 98.19 61 ILE B CA 1
ATOM 2276 C C . ILE B 1 61 ? 13.016 14.062 -7.859 1 98.19 61 ILE B C 1
ATOM 2278 O O . ILE B 1 61 ? 14.031 13.664 -7.293 1 98.19 61 ILE B O 1
ATOM 2282 N N . PRO B 1 62 ? 12.141 13.242 -8.438 1 98.19 62 PRO B N 1
ATOM 2283 C CA . PRO B 1 62 ? 12.43 11.805 -8.375 1 98.19 62 PRO B CA 1
ATOM 2284 C C . PRO B 1 62 ? 13.742 11.438 -9.062 1 98.19 62 PRO B C 1
ATOM 2286 O O . PRO B 1 62 ? 14.07 12 -10.109 1 98.19 62 PRO B O 1
ATOM 2289 N N . GLU B 1 63 ? 14.391 10.523 -8.43 1 97.62 63 GLU B N 1
ATOM 2290 C CA . GLU B 1 63 ? 15.578 9.875 -8.992 1 97.62 63 GLU B CA 1
ATOM 2291 C C . GLU B 1 63 ? 15.336 8.383 -9.203 1 97.62 63 GLU B C 1
ATOM 2293 O O . GLU B 1 63 ? 14.414 7.809 -8.625 1 97.62 63 GLU B O 1
ATOM 2298 N N . LEU B 1 64 ? 16.188 7.828 -10 1 98.12 64 LEU B N 1
ATOM 2299 C CA . LEU B 1 64 ? 16.016 6.418 -10.32 1 98.12 64 LEU B CA 1
ATOM 2300 C C . LEU B 1 64 ? 16.047 5.566 -9.055 1 98.12 64 LEU B C 1
ATOM 2302 O O . LEU B 1 64 ? 15.258 4.621 -8.914 1 98.12 64 LEU B O 1
ATOM 2306 N N . SER B 1 65 ? 16.875 5.902 -8.07 1 97.06 65 SER B N 1
ATOM 2307 C CA . SER B 1 65 ? 17.031 5.133 -6.836 1 97.06 65 SER B CA 1
ATOM 2308 C C . SER B 1 65 ? 15.812 5.266 -5.938 1 97.06 65 SER B C 1
ATOM 2310 O O . SER B 1 65 ? 15.672 4.535 -4.953 1 97.06 65 SER B O 1
ATOM 2312 N N . ASN B 1 66 ? 14.906 6.188 -6.316 1 97.5 66 ASN B N 1
ATOM 2313 C CA . ASN B 1 66 ? 13.656 6.348 -5.574 1 97.5 66 ASN B CA 1
ATOM 2314 C C . ASN B 1 66 ? 12.617 5.316 -6.004 1 97.5 66 ASN B C 1
ATOM 2316 O O . ASN B 1 66 ? 11.688 5.016 -5.246 1 97.5 66 ASN B O 1
ATOM 2320 N N . LEU B 1 67 ? 12.797 4.742 -7.195 1 98.5 67 LEU B N 1
ATOM 2321 C CA . LEU B 1 67 ? 11.695 4.055 -7.855 1 98.5 67 LEU B CA 1
ATOM 2322 C C . LEU B 1 67 ? 11.641 2.586 -7.453 1 98.5 67 LEU B C 1
ATOM 2324 O O . LEU B 1 67 ? 10.836 1.819 -7.98 1 98.5 67 LEU B O 1
ATOM 2328 N N . ASN B 1 68 ? 12.438 2.225 -6.406 1 98.5 68 ASN B N 1
ATOM 2329 C CA . ASN B 1 68 ? 12.219 0.926 -5.777 1 98.5 68 ASN B CA 1
ATOM 2330 C C . ASN B 1 68 ? 11.047 0.967 -4.801 1 98.5 68 ASN B C 1
ATOM 2332 O O . ASN B 1 68 ? 10.609 -0.073 -4.305 1 98.5 68 ASN B O 1
ATOM 2336 N N . ARG B 1 69 ? 10.555 2.197 -4.551 1 98.75 69 ARG B N 1
ATOM 2337 C CA . ARG B 1 69 ? 9.539 2.248 -3.504 1 98.75 69 ARG B CA 1
ATOM 2338 C C . ARG B 1 69 ? 8.531 3.363 -3.768 1 98.75 69 ARG B C 1
ATOM 2340 O O . ARG B 1 69 ? 7.457 3.391 -3.162 1 98.75 69 ARG B O 1
ATOM 2347 N N . GLN B 1 70 ? 8.758 4.359 -4.543 1 98.88 70 GLN B N 1
ATOM 2348 C CA . GLN B 1 70 ? 7.906 5.531 -4.707 1 98.88 70 GLN B CA 1
ATOM 2349 C C . GLN B 1 70 ? 6.945 5.352 -5.879 1 98.88 70 GLN B C 1
ATOM 2351 O O . GLN B 1 70 ? 7.164 5.91 -6.957 1 98.88 70 GLN B O 1
ATOM 2356 N N . ILE B 1 71 ? 5.809 4.797 -5.668 1 98.75 71 ILE B N 1
ATOM 2357 C CA . ILE B 1 71 ? 4.965 4.203 -6.699 1 98.75 71 ILE B CA 1
ATOM 2358 C C . ILE B 1 71 ? 4.16 5.293 -7.402 1 98.75 71 ILE B C 1
ATOM 2360 O O . ILE B 1 71 ? 3.533 5.043 -8.43 1 98.75 71 ILE B O 1
ATOM 2364 N N . LEU B 1 72 ? 4.152 6.492 -6.934 1 98.69 72 LEU B N 1
ATOM 2365 C CA . LEU B 1 72 ? 3.418 7.566 -7.59 1 98.69 72 LEU B CA 1
ATOM 2366 C C . LEU B 1 72 ? 4.258 8.203 -8.695 1 98.69 72 LEU B C 1
ATOM 2368 O O . LEU B 1 72 ? 3.746 8.984 -9.5 1 98.69 72 LEU B O 1
ATOM 2372 N N . HIS B 1 73 ? 5.52 7.902 -8.703 1 98.88 73 HIS B N 1
ATOM 2373 C CA . HIS B 1 73 ? 6.414 8.508 -9.68 1 98.88 73 HIS B CA 1
ATOM 2374 C C . HIS B 1 73 ? 6.883 7.48 -10.711 1 98.88 73 HIS B C 1
ATOM 2376 O O . HIS B 1 73 ? 7.266 6.363 -10.344 1 98.88 73 HIS B O 1
ATOM 2382 N N . TRP B 1 74 ? 6.844 7.91 -11.969 1 98.75 74 TRP B N 1
ATOM 2383 C CA . TRP B 1 74 ? 7.211 7.004 -13.047 1 98.75 74 TRP B CA 1
ATOM 2384 C C . TRP B 1 74 ? 8.578 7.359 -13.617 1 98.75 74 TRP B C 1
ATOM 2386 O O . TRP B 1 74 ? 9.164 8.383 -13.258 1 98.75 74 TRP B O 1
ATOM 2396 N N . GLU B 1 75 ? 9.094 6.461 -14.398 1 98.69 75 GLU B N 1
ATOM 2397 C CA . GLU B 1 75 ? 10.398 6.684 -15.016 1 98.69 75 GLU B CA 1
ATOM 2398 C C . GLU B 1 75 ? 10.422 7.984 -15.812 1 98.69 75 GLU B C 1
ATOM 2400 O O . GLU B 1 75 ? 11.438 8.68 -15.844 1 98.69 75 GLU B O 1
ATOM 2405 N N . GLU B 1 76 ? 9.32 8.359 -16.359 1 98.31 76 GLU B N 1
ATOM 2406 C CA . GLU B 1 76 ? 9.242 9.57 -17.172 1 98.31 76 GLU B CA 1
ATOM 2407 C C . GLU B 1 76 ? 9.367 10.82 -16.312 1 98.31 76 GLU B C 1
ATOM 2409 O O . GLU B 1 76 ? 9.586 11.922 -16.828 1 98.31 76 GLU B O 1
ATOM 2414 N N . ASP B 1 77 ? 9.172 10.68 -15.031 1 98.44 77 ASP B N 1
ATOM 2415 C CA . ASP B 1 77 ? 9.234 11.82 -14.117 1 98.44 77 ASP B CA 1
ATOM 2416 C C . ASP B 1 77 ? 10.672 12.086 -13.68 1 98.44 77 ASP B C 1
ATOM 2418 O O . ASP B 1 77 ? 10.977 13.164 -13.148 1 98.44 77 ASP B O 1
ATOM 2422 N N . ILE B 1 78 ? 11.539 11.164 -13.859 1 98.19 78 ILE B N 1
ATOM 2423 C CA . ILE B 1 78 ? 12.906 11.266 -13.367 1 98.19 78 ILE B CA 1
ATOM 2424 C C . ILE B 1 78 ? 13.578 12.508 -13.961 1 98.19 78 ILE B C 1
ATOM 2426 O O . ILE B 1 78 ? 13.57 12.695 -15.18 1 98.19 78 ILE B O 1
ATOM 2430 N N . ASP B 1 79 ? 14.078 13.375 -13.086 1 95.81 79 ASP B N 1
ATOM 2431 C CA . ASP B 1 79 ? 14.82 14.586 -13.422 1 95.81 79 ASP B CA 1
ATOM 2432 C C . ASP B 1 79 ? 13.969 15.531 -14.273 1 95.81 79 ASP B C 1
ATOM 2434 O O . ASP B 1 79 ? 14.508 16.328 -15.055 1 95.81 79 ASP B O 1
ATOM 2438 N N . LYS B 1 80 ? 12.711 15.414 -14.258 1 96.75 80 LYS B N 1
ATOM 2439 C CA . LYS B 1 80 ? 11.82 16.234 -15.07 1 96.75 80 LYS B CA 1
ATOM 2440 C C . LYS B 1 80 ? 10.734 16.875 -14.219 1 96.75 80 LYS B C 1
ATOM 2442 O O . LYS B 1 80 ? 10.594 18.094 -14.195 1 96.75 80 LYS B O 1
ATOM 2447 N N . ASN B 1 81 ? 10.008 16.125 -13.555 1 97.88 81 ASN B N 1
ATOM 2448 C CA . ASN B 1 81 ? 8.891 16.625 -12.758 1 97.88 81 ASN B CA 1
ATOM 2449 C C . ASN B 1 81 ? 9.156 16.469 -11.266 1 97.88 81 ASN B C 1
ATOM 2451 O O . ASN B 1 81 ? 9.422 15.367 -10.789 1 97.88 81 ASN B O 1
ATOM 2455 N N . PRO B 1 82 ? 9.023 17.625 -10.539 1 98.75 82 PRO B N 1
ATOM 2456 C CA . PRO B 1 82 ? 9.086 17.453 -9.086 1 98.75 82 PRO B CA 1
ATOM 2457 C C . PRO B 1 82 ? 8.031 16.484 -8.555 1 98.75 82 PRO B C 1
ATOM 2459 O O . PRO B 1 82 ? 7 16.281 -9.195 1 98.75 82 PRO B O 1
ATOM 2462 N N . LYS B 1 83 ? 8.289 15.93 -7.41 1 98.81 83 LYS B N 1
ATOM 2463 C CA . LYS B 1 83 ? 7.465 14.844 -6.875 1 98.81 83 LYS B CA 1
ATOM 2464 C C . LYS B 1 83 ? 6.02 15.297 -6.695 1 98.81 83 LYS B C 1
ATOM 2466 O O . LYS B 1 83 ? 5.09 14.578 -7.078 1 98.81 83 LYS B O 1
ATOM 2471 N N . PRO B 1 84 ? 5.723 16.531 -6.184 1 98.94 84 PRO B N 1
ATOM 2472 C CA . PRO B 1 84 ? 4.312 16.859 -5.945 1 98.94 84 PRO B CA 1
ATOM 2473 C C . PRO B 1 84 ? 3.506 16.953 -7.238 1 98.94 84 PRO B C 1
ATOM 2475 O O . PRO B 1 84 ? 2.461 16.312 -7.367 1 98.94 84 PRO B O 1
ATOM 2478 N N . PRO B 1 85 ? 3.947 17.688 -8.234 1 98.88 85 PRO B N 1
ATOM 2479 C CA . PRO B 1 85 ? 3.178 17.688 -9.477 1 98.88 85 PRO B CA 1
ATOM 2480 C C . PRO B 1 85 ? 3.143 16.328 -10.156 1 98.88 85 PRO B C 1
ATOM 2482 O O . PRO B 1 85 ? 2.156 15.984 -10.812 1 98.88 85 PRO B O 1
ATOM 2485 N N . SER B 1 86 ? 4.266 15.594 -10.094 1 98.88 86 SER B N 1
ATOM 2486 C CA . SER B 1 86 ? 4.266 14.227 -10.609 1 98.88 86 SER B CA 1
ATOM 2487 C C . SER B 1 86 ? 3.133 13.406 -10 1 98.88 86 SER B C 1
ATOM 2489 O O . SER B 1 86 ? 2.389 12.734 -10.719 1 98.88 86 SER B O 1
ATOM 2491 N N . ALA B 1 87 ? 2.979 13.461 -8.703 1 98.94 87 ALA B N 1
ATOM 2492 C CA . ALA B 1 87 ? 1.937 12.734 -7.984 1 98.94 87 ALA B CA 1
ATOM 2493 C C . ALA B 1 87 ? 0.55 13.258 -8.352 1 98.94 87 ALA B C 1
ATOM 2495 O O . ALA B 1 87 ? -0.377 12.469 -8.57 1 98.94 87 ALA B O 1
ATOM 2496 N N . LYS B 1 88 ? 0.424 14.562 -8.406 1 98.94 88 LYS B N 1
ATOM 2497 C CA . LYS B 1 88 ? -0.846 15.195 -8.75 1 98.94 88 LYS B CA 1
ATOM 2498 C C . LYS B 1 88 ? -1.385 14.672 -10.078 1 98.94 88 LYS B C 1
ATOM 2500 O O . LYS B 1 88 ? -2.566 14.336 -10.188 1 98.94 88 LYS B O 1
ATOM 2505 N N . TRP B 1 89 ? -0.536 14.578 -11.047 1 98.81 89 TRP B N 1
ATOM 2506 C CA . TRP B 1 89 ? -0.941 14.148 -12.383 1 98.81 89 TRP B CA 1
ATOM 2507 C C . TRP B 1 89 ? -1.556 12.758 -12.344 1 98.81 89 TRP B C 1
ATOM 2509 O O . TRP B 1 89 ? -2.586 12.508 -12.977 1 98.81 89 TRP B O 1
ATOM 2519 N N . LYS B 1 90 ? -0.973 11.875 -11.633 1 98.69 90 LYS B N 1
ATOM 2520 C CA . LYS B 1 90 ? -1.475 10.508 -11.539 1 98.69 90 LYS B CA 1
ATOM 2521 C C . LYS B 1 90 ? -2.748 10.445 -10.703 1 98.69 90 LYS B C 1
ATOM 2523 O O . LYS B 1 90 ? -3.717 9.789 -11.086 1 98.69 90 LYS B O 1
ATOM 2528 N N . LEU B 1 91 ? -2.779 11.109 -9.578 1 98.88 91 LEU B N 1
ATOM 2529 C CA . LEU B 1 91 ? -3.9 11.039 -8.648 1 98.88 91 LEU B CA 1
ATOM 2530 C C . LEU B 1 91 ? -5.164 11.625 -9.266 1 98.88 91 LEU B C 1
ATOM 2532 O O . LEU B 1 91 ? -6.266 11.133 -9.016 1 98.88 91 LEU B O 1
ATOM 2536 N N . GLU B 1 92 ? -4.996 12.633 -10.07 1 98.62 92 GLU B N 1
ATOM 2537 C CA . GLU B 1 92 ? -6.152 13.258 -10.703 1 98.62 92 GLU B CA 1
ATOM 2538 C C . GLU B 1 92 ? -6.75 12.359 -11.781 1 98.62 92 GLU B C 1
ATOM 2540 O O . GLU B 1 92 ? -7.941 12.445 -12.078 1 98.62 92 GLU B O 1
ATOM 2545 N N . ARG B 1 93 ? -5.938 11.5 -12.383 1 98.31 93 ARG B N 1
ATOM 2546 C CA . ARG B 1 93 ? -6.434 10.508 -13.328 1 98.31 93 ARG B CA 1
ATOM 2547 C C . ARG B 1 93 ? -7.102 9.344 -12.609 1 98.31 93 ARG B C 1
ATOM 2549 O O . ARG B 1 93 ? -8.008 8.711 -13.148 1 98.31 93 ARG B O 1
ATOM 2556 N N . PHE B 1 94 ? -6.723 9.133 -11.398 1 98.75 94 PHE B N 1
ATOM 2557 C CA . PHE B 1 94 ? -7.293 8.086 -10.562 1 98.75 94 PHE B CA 1
ATOM 2558 C C . PHE B 1 94 ? -8.617 8.539 -9.961 1 98.75 94 PHE B C 1
ATOM 2560 O O . PHE B 1 94 ? -9.594 7.781 -9.961 1 98.75 94 PHE B O 1
ATOM 2567 N N . ASN B 1 95 ? -8.664 9.75 -9.453 1 98.81 95 ASN B N 1
ATOM 2568 C CA . ASN B 1 95 ? -9.875 10.328 -8.867 1 98.81 95 ASN B CA 1
ATOM 2569 C C . ASN B 1 95 ? -10.016 11.812 -9.219 1 98.81 95 ASN B C 1
ATOM 2571 O O . ASN B 1 95 ? -9.438 12.672 -8.555 1 98.81 95 ASN B O 1
ATOM 2575 N N . SER B 1 96 ? -10.82 12.086 -10.148 1 98.56 96 SER B N 1
ATOM 2576 C CA . SER B 1 96 ? -10.945 13.445 -10.664 1 98.56 96 SER B CA 1
A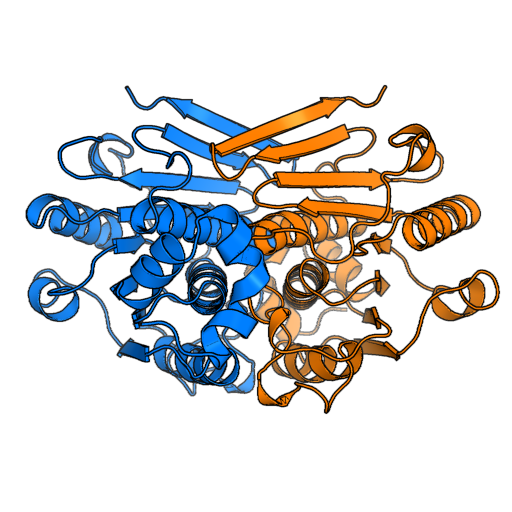TOM 2577 C C . SER B 1 96 ? -11.891 14.273 -9.797 1 98.56 96 SER B C 1
ATOM 2579 O O . SER B 1 96 ? -12.016 15.484 -9.984 1 98.56 96 SER B O 1
ATOM 2581 N N . ASP B 1 97 ? -12.5 13.656 -8.812 1 97.62 97 ASP B N 1
ATOM 2582 C CA . ASP B 1 97 ? -13.484 14.344 -7.98 1 97.62 97 ASP B CA 1
ATOM 2583 C C . ASP B 1 97 ? -12.805 15.07 -6.824 1 97.62 97 ASP B C 1
ATOM 2585 O O . ASP B 1 97 ? -13.43 15.906 -6.16 1 97.62 97 ASP B O 1
ATOM 2589 N N . ILE B 1 98 ? -11.586 14.789 -6.562 1 98.62 98 ILE B N 1
ATOM 2590 C CA . ILE B 1 98 ? -10.906 15.422 -5.434 1 98.62 98 ILE B CA 1
ATOM 2591 C C . ILE B 1 98 ? -10.008 16.547 -5.938 1 98.62 98 ILE B C 1
ATOM 2593 O O . ILE B 1 98 ? -9.695 16.625 -7.129 1 98.62 98 ILE B O 1
ATOM 2597 N N . LYS B 1 99 ? -9.617 17.453 -5.047 1 98.81 99 LYS B N 1
ATOM 2598 C CA . LYS B 1 99 ? -8.664 18.516 -5.34 1 98.81 99 LYS B CA 1
ATOM 2599 C C . LYS B 1 99 ? -7.266 18.156 -4.852 1 98.81 99 LYS B C 1
ATOM 2601 O O . LYS B 1 99 ? -7.094 17.75 -3.699 1 98.81 99 LYS B O 1
ATOM 2606 N N . VAL B 1 100 ? -6.285 18.234 -5.742 1 98.94 100 VAL B N 1
ATOM 2607 C CA . VAL B 1 100 ? -4.898 18 -5.363 1 98.94 100 VAL B CA 1
ATOM 2608 C C . VAL B 1 100 ? -4.09 19.281 -5.504 1 98.94 100 VAL B C 1
ATOM 2610 O O . VAL B 1 100 ? -3.961 19.828 -6.602 1 98.94 100 VAL B O 1
ATOM 2613 N N . GLU B 1 101 ? -3.615 19.781 -4.43 1 98.94 101 GLU B N 1
ATOM 2614 C CA . GLU B 1 101 ? -2.73 20.938 -4.375 1 98.94 101 GLU B CA 1
ATOM 2615 C C . GLU B 1 101 ? -1.28 20.516 -4.152 1 98.94 101 GLU B C 1
ATOM 2617 O O . GLU B 1 101 ? -1.018 19.438 -3.607 1 98.94 101 GLU B O 1
ATOM 2622 N N . THR B 1 102 ? -0.398 21.406 -4.637 1 98.88 102 THR B N 1
ATOM 2623 C CA . THR B 1 102 ? 1.011 21.047 -4.523 1 98.88 102 THR B CA 1
ATOM 2624 C C . THR B 1 102 ? 1.824 22.219 -3.973 1 98.88 102 THR B C 1
ATOM 2626 O O . THR B 1 102 ? 1.496 23.375 -4.219 1 98.88 102 THR B O 1
ATOM 2629 N N . PHE B 1 103 ? 2.822 21.922 -3.227 1 98.81 103 PHE B N 1
ATOM 2630 C CA . PHE B 1 103 ? 3.881 22.828 -2.822 1 98.81 103 PHE B CA 1
ATOM 2631 C C . PHE B 1 103 ? 5.254 22.203 -3.051 1 98.81 103 PHE B C 1
ATOM 2633 O O . PHE B 1 103 ? 5.625 21.25 -2.373 1 98.81 103 PHE B O 1
ATOM 2640 N N . VAL B 1 104 ? 5.961 22.766 -3.988 1 98.75 104 VAL B N 1
ATOM 2641 C CA . VAL B 1 104 ? 7.316 22.297 -4.254 1 98.75 104 VAL B CA 1
ATOM 2642 C C . VAL B 1 104 ? 8.312 23.125 -3.441 1 98.75 104 VAL B C 1
ATOM 2644 O O . VAL B 1 104 ? 8.641 24.25 -3.811 1 98.75 104 VAL B O 1
ATOM 2647 N N . GLY B 1 105 ? 8.742 22.5 -2.398 1 98.06 105 GLY B N 1
ATOM 2648 C CA . GLY B 1 105 ? 9.641 23.203 -1.49 1 98.06 105 GLY B CA 1
ATOM 2649 C C . GLY B 1 105 ? 9.742 22.547 -0.129 1 98.06 105 GLY B C 1
ATOM 2650 O O . GLY B 1 105 ? 9.125 21.5 0.112 1 98.06 105 GLY B O 1
ATOM 2651 N N . LYS B 1 106 ? 10.539 23.125 0.654 1 96.56 106 LYS B N 1
ATOM 2652 C CA . LYS B 1 106 ? 10.734 22.656 2.023 1 96.56 106 LYS B CA 1
ATOM 2653 C C . LYS B 1 106 ? 9.906 23.484 3.008 1 96.56 106 LYS B C 1
ATOM 2655 O O . LYS B 1 106 ? 9.805 24.703 2.869 1 96.56 106 LYS B O 1
ATOM 2660 N N . LEU B 1 107 ? 9.25 22.875 3.932 1 97.88 107 LEU B N 1
ATOM 2661 C CA . LEU B 1 107 ? 8.594 23.594 5.012 1 97.88 107 LEU B CA 1
ATOM 2662 C C . LEU B 1 107 ? 9.617 24.172 5.984 1 97.88 107 LEU B C 1
ATOM 2664 O O . LEU B 1 107 ? 10.594 23.516 6.332 1 97.88 107 LEU B O 1
ATOM 2668 N N . THR B 1 108 ? 9.445 25.375 6.324 1 97.44 108 THR B N 1
ATOM 2669 C CA . THR B 1 108 ? 10.289 26.078 7.285 1 97.44 108 THR B CA 1
ATOM 2670 C C . THR B 1 108 ? 9.438 26.812 8.32 1 97.44 108 THR B C 1
ATOM 2672 O O . THR B 1 108 ? 8.211 26.891 8.172 1 97.44 108 THR B O 1
ATOM 2675 N N . LYS B 1 109 ? 10.117 27.266 9.32 1 96.88 109 LYS B N 1
ATOM 2676 C CA . LYS B 1 109 ? 9.422 28.031 10.344 1 96.88 109 LYS B CA 1
ATOM 2677 C C . LYS B 1 109 ? 8.75 29.266 9.734 1 96.88 109 LYS B C 1
ATOM 2679 O O . LYS B 1 109 ? 7.699 29.703 10.211 1 96.88 109 LYS B O 1
ATOM 2684 N N . GLU B 1 110 ? 9.273 29.734 8.672 1 97.75 110 GLU B N 1
ATOM 2685 C CA . GLU B 1 110 ? 8.812 30.984 8.07 1 97.75 110 GLU B CA 1
ATOM 2686 C C . GLU B 1 110 ? 7.574 30.75 7.207 1 97.75 110 GLU B C 1
ATOM 2688 O O . GLU B 1 110 ? 6.754 31.656 7.039 1 97.75 110 GLU B O 1
ATOM 2693 N N . ASN B 1 111 ? 7.418 29.562 6.68 1 98.38 111 ASN B N 1
ATOM 2694 C CA . ASN B 1 111 ? 6.367 29.422 5.68 1 98.38 111 ASN B CA 1
ATOM 2695 C C . ASN B 1 111 ? 5.293 28.438 6.141 1 98.38 111 ASN B C 1
ATOM 2697 O O . ASN B 1 111 ? 4.211 28.375 5.551 1 98.38 111 ASN B O 1
ATOM 2701 N N . ILE B 1 112 ? 5.52 27.734 7.18 1 98.56 112 ILE B N 1
ATOM 2702 C CA . ILE B 1 112 ? 4.68 26.609 7.566 1 98.56 112 ILE B CA 1
ATOM 2703 C C . ILE B 1 112 ? 3.277 27.109 7.922 1 98.56 112 ILE B C 1
ATOM 2705 O O . ILE B 1 112 ? 2.283 26.453 7.586 1 98.56 112 ILE B O 1
ATOM 2709 N N . GLU B 1 113 ? 3.137 28.234 8.547 1 98.19 113 GLU B N 1
ATOM 2710 C CA . GLU B 1 113 ? 1.843 28.781 8.945 1 98.19 113 GLU B CA 1
ATOM 2711 C C . GLU B 1 113 ? 0.964 29.062 7.734 1 98.19 113 GLU B C 1
ATOM 2713 O O . GLU B 1 113 ? -0.236 28.781 7.75 1 98.19 113 GLU B O 1
ATOM 2718 N N . GLU B 1 114 ? 1.588 29.578 6.762 1 98.38 114 GLU B N 1
ATOM 2719 C CA . GLU B 1 114 ? 0.853 29.922 5.551 1 98.38 114 GLU B CA 1
ATOM 2720 C C . GLU B 1 114 ? 0.49 28.672 4.75 1 98.38 114 GLU B C 1
ATOM 2722 O O . GLU B 1 114 ? -0.65 28.531 4.305 1 98.38 114 GLU B O 1
ATOM 2727 N N . ILE B 1 115 ? 1.38 27.812 4.586 1 98.69 115 ILE B N 1
ATOM 2728 C CA . ILE B 1 115 ? 1.218 26.656 3.709 1 98.69 115 ILE B CA 1
ATOM 2729 C C . ILE B 1 115 ? 0.212 25.688 4.316 1 98.69 115 ILE B C 1
ATOM 2731 O O . ILE B 1 115 ? -0.616 25.109 3.604 1 98.69 115 ILE B O 1
ATOM 2735 N N . LEU B 1 116 ? 0.242 25.516 5.656 1 98.62 116 LEU B N 1
ATOM 2736 C CA . LEU B 1 116 ? -0.604 24.516 6.305 1 98.62 116 LEU B CA 1
ATOM 2737 C C . LEU B 1 116 ? -1.812 25.172 6.965 1 98.62 116 LEU B C 1
ATOM 2739 O O . LEU B 1 116 ? -2.443 24.594 7.844 1 98.62 116 LEU B O 1
ATOM 2743 N N . ALA B 1 117 ? -2.178 26.344 6.637 1 95.81 117 ALA B N 1
ATOM 2744 C CA . ALA B 1 117 ? -3.143 27.203 7.316 1 95.81 117 ALA B CA 1
ATOM 2745 C C . ALA B 1 117 ? -4.504 26.531 7.418 1 95.81 117 ALA B C 1
ATOM 2747 O O . ALA B 1 117 ? -5.203 26.672 8.422 1 95.81 117 ALA B O 1
ATOM 2748 N N . ASP B 1 118 ? -4.949 25.734 6.523 1 96.88 118 ASP B N 1
ATOM 2749 C CA . ASP B 1 118 ? -6.328 25.266 6.516 1 96.88 118 ASP B CA 1
ATOM 2750 C C . ASP B 1 118 ? -6.383 23.734 6.414 1 96.88 118 ASP B C 1
ATOM 2752 O O . ASP B 1 118 ? -7.363 23.172 5.918 1 96.88 118 ASP B O 1
ATOM 2756 N N . VAL B 1 119 ? -5.367 23.125 6.906 1 98.62 119 VAL B N 1
ATOM 2757 C CA . VAL B 1 119 ? -5.363 21.656 6.816 1 98.62 119 VAL B CA 1
ATOM 2758 C C . VAL B 1 119 ? -6.004 21.062 8.07 1 98.62 119 VAL B C 1
ATOM 2760 O O . VAL B 1 119 ? -5.863 21.609 9.164 1 98.62 119 VAL B O 1
ATOM 2763 N N . ASP B 1 120 ? -6.691 19.922 7.883 1 98.88 120 ASP B N 1
ATOM 2764 C CA . ASP B 1 120 ? -7.383 19.266 8.984 1 98.88 120 ASP B CA 1
ATOM 2765 C C . ASP B 1 120 ? -6.492 18.203 9.625 1 98.88 120 ASP B C 1
ATOM 2767 O O . ASP B 1 120 ? -6.637 17.906 10.812 1 98.88 120 ASP B O 1
ATOM 2771 N N . VAL B 1 121 ? -5.664 17.578 8.883 1 98.94 121 VAL B N 1
ATOM 2772 C CA . VAL B 1 121 ? -4.754 16.531 9.336 1 98.94 121 VAL B CA 1
ATOM 2773 C C . VAL B 1 121 ? -3.424 16.656 8.594 1 98.94 121 VAL B C 1
ATOM 2775 O O . VAL B 1 121 ? -3.396 17 7.406 1 98.94 121 VAL B O 1
ATOM 2778 N N . ILE B 1 122 ? -2.328 16.406 9.289 1 98.94 122 ILE B N 1
ATOM 2779 C CA . ILE B 1 122 ? -0.998 16.375 8.695 1 98.94 122 ILE B CA 1
ATOM 2780 C C . ILE B 1 122 ? -0.458 14.945 8.719 1 98.94 122 ILE B C 1
ATOM 2782 O O . ILE B 1 122 ? -0.565 14.25 9.727 1 98.94 122 ILE B O 1
ATOM 2786 N N . VAL B 1 123 ? 0.069 14.508 7.637 1 98.94 123 VAL B N 1
ATOM 2787 C CA . VAL B 1 123 ? 0.742 13.219 7.586 1 98.94 123 VAL B CA 1
ATOM 2788 C C . VAL B 1 123 ? 2.242 13.422 7.398 1 98.94 123 VAL B C 1
ATOM 2790 O O . VAL B 1 123 ? 2.676 14.008 6.402 1 98.94 123 VAL B O 1
ATOM 2793 N N . ASP B 1 124 ? 2.979 12.953 8.367 1 98.81 124 ASP B N 1
ATOM 2794 C CA . ASP B 1 124 ? 4.438 13.023 8.367 1 98.81 124 ASP B CA 1
ATOM 2795 C C . ASP B 1 124 ? 5.047 11.836 7.633 1 98.81 124 ASP B C 1
ATOM 2797 O O . ASP B 1 124 ? 5.098 10.727 8.164 1 98.81 124 ASP B O 1
ATOM 2801 N N . CYS B 1 125 ? 5.52 12.117 6.441 1 98.69 125 CYS B N 1
ATOM 2802 C CA . CYS B 1 125 ? 6.145 11.102 5.602 1 98.69 125 CYS B CA 1
ATOM 2803 C C . CYS B 1 125 ? 7.605 11.438 5.332 1 98.69 125 CYS B C 1
ATOM 2805 O O . CYS B 1 125 ? 8.133 11.141 4.258 1 98.69 125 CYS B O 1
ATOM 2807 N N . LEU B 1 126 ? 8.219 12.039 6.254 1 96.62 126 LEU B N 1
ATOM 2808 C CA . LEU B 1 126 ? 9.562 12.586 6.07 1 96.62 126 LEU B CA 1
ATOM 2809 C C . LEU B 1 126 ? 10.625 11.586 6.512 1 96.62 126 LEU B C 1
ATOM 2811 O O . LEU B 1 126 ? 10.312 10.594 7.18 1 96.62 126 LEU B O 1
ATOM 2815 N N . ASP B 1 127 ? 11.852 11.867 6.105 1 91.56 127 ASP B N 1
ATOM 2816 C CA . ASP B 1 127 ? 12.961 10.992 6.484 1 91.56 127 ASP B CA 1
ATOM 2817 C C . ASP B 1 127 ? 13.984 11.742 7.332 1 91.56 127 ASP B C 1
ATOM 2819 O O . ASP B 1 127 ? 15.109 11.281 7.5 1 91.56 127 ASP B O 1
ATOM 2823 N N . ASN B 1 128 ? 13.57 12.961 7.758 1 89.31 128 ASN B N 1
ATOM 2824 C CA . ASN B 1 128 ? 14.484 13.727 8.602 1 89.31 128 ASN B CA 1
ATOM 2825 C C . ASN B 1 128 ? 13.766 14.297 9.82 1 89.31 128 ASN B C 1
ATOM 2827 O O . ASN B 1 128 ? 12.617 14.734 9.727 1 89.31 128 ASN B O 1
ATOM 2831 N N . PHE B 1 129 ? 14.5 14.32 10.922 1 88.81 129 PHE B N 1
ATOM 2832 C CA . PHE B 1 129 ? 13.859 14.625 12.195 1 88.81 129 PHE B CA 1
ATOM 2833 C C . PHE B 1 129 ? 13.695 16.125 12.367 1 88.81 129 PHE B C 1
ATOM 2835 O O . PHE B 1 129 ? 12.797 16.578 13.086 1 88.81 129 PHE B O 1
ATOM 2842 N N . GLU B 1 130 ? 14.469 16.891 11.688 1 90.38 130 GLU B N 1
ATOM 2843 C CA . GLU B 1 130 ? 14.344 18.328 11.805 1 90.38 130 GLU B CA 1
ATOM 2844 C C . GLU B 1 130 ? 12.961 18.812 11.367 1 90.38 130 GLU B C 1
ATOM 2846 O O . GLU B 1 130 ? 12.266 19.484 12.133 1 90.38 130 GLU B O 1
ATOM 2851 N N . THR B 1 131 ? 12.578 18.422 10.211 1 94.31 131 THR B N 1
ATOM 2852 C CA . THR B 1 131 ? 11.281 18.844 9.688 1 94.31 131 THR B CA 1
ATOM 2853 C C . THR B 1 131 ? 10.141 18.141 10.43 1 94.31 131 THR B C 1
ATOM 2855 O O . THR B 1 131 ? 9.078 18.734 10.633 1 94.31 131 THR B O 1
ATOM 2858 N N . ARG B 1 132 ? 10.383 16.891 10.898 1 96.06 132 ARG B N 1
ATOM 2859 C CA . ARG B 1 132 ? 9.375 16.172 11.672 1 96.06 132 ARG B CA 1
ATOM 2860 C C . ARG B 1 132 ? 9.023 16.938 12.945 1 96.06 132 ARG B C 1
ATOM 2862 O O . ARG B 1 132 ? 7.848 17.047 13.305 1 96.06 132 ARG B O 1
ATOM 2869 N N . TYR B 1 133 ? 10.055 17.438 13.578 1 95.75 133 TYR B N 1
ATOM 2870 C CA . TYR B 1 133 ? 9.836 18.156 14.828 1 95.75 133 TYR B CA 1
ATOM 2871 C C . TYR B 1 133 ? 9.148 19.5 14.578 1 95.75 133 TYR B C 1
ATOM 2873 O O . TYR B 1 133 ? 8.312 19.938 15.375 1 95.75 133 TYR B O 1
ATOM 2881 N N . LEU B 1 134 ? 9.523 20.109 13.477 1 96.81 134 LEU B N 1
ATOM 2882 C CA . LEU B 1 134 ? 8.844 21.328 13.078 1 96.81 134 LEU B CA 1
ATOM 2883 C C . LEU B 1 134 ? 7.355 21.094 12.867 1 96.81 134 LEU B C 1
ATOM 2885 O O . LEU B 1 134 ? 6.523 21.875 13.328 1 96.81 134 LEU B O 1
ATOM 2889 N N . LEU B 1 135 ? 6.984 20 12.203 1 97.75 135 LEU B N 1
ATOM 2890 C CA . LEU B 1 135 ? 5.598 19.625 11.953 1 97.75 135 LEU B CA 1
ATOM 2891 C C . LEU B 1 135 ? 4.859 19.375 13.266 1 97.75 135 LEU B C 1
ATOM 2893 O O . LEU B 1 135 ? 3.711 19.797 13.43 1 97.75 135 LEU B O 1
ATOM 2897 N N . ASP B 1 136 ? 5.555 18.656 14.086 1 97.44 136 ASP B N 1
ATOM 2898 C CA . ASP B 1 136 ? 4.969 18.312 15.375 1 97.44 136 ASP B CA 1
ATOM 2899 C C . ASP B 1 136 ? 4.676 19.562 16.203 1 97.44 136 ASP B C 1
ATOM 2901 O O . ASP B 1 136 ? 3.602 19.672 16.797 1 97.44 136 ASP B O 1
ATOM 2905 N N . GLU B 1 137 ? 5.609 20.469 16.25 1 97.25 137 GLU B N 1
ATOM 2906 C CA . GLU B 1 137 ? 5.43 21.734 16.969 1 97.25 137 GLU B CA 1
ATOM 2907 C C . GLU B 1 137 ? 4.258 22.531 16.406 1 97.25 137 GLU B C 1
ATOM 2909 O O . GLU B 1 137 ? 3.428 23.031 17.156 1 97.25 137 GLU B O 1
ATOM 2914 N N . PHE B 1 138 ? 4.23 22.609 15.102 1 98.25 138 PHE B N 1
ATOM 2915 C CA . PHE B 1 138 ? 3.148 23.328 14.43 1 98.25 138 PHE B CA 1
ATOM 2916 C C . PHE B 1 138 ? 1.804 22.672 14.75 1 98.25 138 PHE B C 1
ATOM 2918 O O . PHE B 1 138 ? 0.832 23.375 15.055 1 98.25 138 PHE B O 1
ATOM 2925 N N . ALA B 1 139 ? 1.744 21.359 14.625 1 98.44 139 ALA B N 1
ATOM 2926 C CA . ALA B 1 139 ? 0.522 20.594 14.891 1 98.44 139 ALA B CA 1
ATOM 2927 C C . ALA B 1 139 ? -0.02 20.891 16.281 1 98.44 139 ALA B C 1
ATOM 2929 O O . ALA B 1 139 ? -1.218 21.141 16.453 1 98.44 139 ALA B O 1
ATOM 2930 N N . HIS B 1 140 ? 0.839 20.891 17.266 1 98 140 HIS B N 1
ATOM 2931 C CA . HIS B 1 140 ? 0.428 21.156 18.641 1 98 140 HIS B CA 1
ATOM 2932 C C . HIS B 1 140 ? -0.032 22.594 18.812 1 98 140 HIS B C 1
ATOM 2934 O O . HIS B 1 140 ? -1.022 22.859 19.5 1 98 140 HIS B O 1
ATOM 2940 N N . LYS B 1 141 ? 0.732 23.484 18.219 1 97.62 141 LYS B N 1
ATOM 2941 C CA . LYS B 1 141 ? 0.385 24.906 18.312 1 97.62 141 LYS B CA 1
ATOM 2942 C C . LYS B 1 141 ? -1.01 25.156 17.75 1 97.62 141 LYS B C 1
ATOM 2944 O O . LYS B 1 141 ? -1.771 25.953 18.297 1 97.62 141 LYS B O 1
ATOM 2949 N N . ARG B 1 142 ? -1.379 24.453 16.656 1 98.12 142 ARG B N 1
ATOM 2950 C CA . ARG B 1 142 ? -2.609 24.766 15.93 1 98.12 142 ARG B CA 1
ATOM 2951 C C . ARG B 1 142 ? -3.715 23.781 16.297 1 98.12 142 ARG B C 1
ATOM 2953 O O . ARG B 1 142 ? -4.863 23.953 15.875 1 98.12 142 ARG B O 1
ATOM 2960 N N . GLY B 1 143 ? -3.377 22.781 17.062 1 98.19 143 GLY B N 1
ATOM 2961 C CA . GLY B 1 143 ? -4.355 21.781 17.469 1 98.19 143 GLY B CA 1
ATOM 2962 C C . GLY B 1 143 ? -4.758 20.859 16.328 1 98.19 143 GLY B C 1
ATOM 2963 O O . GLY B 1 143 ? -5.922 20.469 16.219 1 98.19 143 GLY B O 1
ATOM 2964 N N . ILE B 1 144 ? -3.828 20.547 15.414 1 98.69 144 ILE B N 1
ATOM 2965 C CA . ILE B 1 144 ? -4.082 19.703 14.242 1 98.69 144 ILE B CA 1
ATOM 2966 C C . ILE B 1 144 ? -3.465 18.328 14.445 1 98.69 144 ILE B C 1
ATOM 2968 O O . ILE B 1 144 ? -2.285 18.219 14.781 1 98.69 144 ILE B O 1
ATOM 2972 N N . PRO B 1 145 ? -4.242 17.25 14.25 1 98.88 145 PRO B N 1
ATOM 2973 C CA . PRO B 1 145 ? -3.656 15.914 14.383 1 98.88 145 PRO B CA 1
ATOM 2974 C C . PRO B 1 145 ? -2.549 15.648 13.367 1 98.88 145 PRO B C 1
ATOM 2976 O O . PRO B 1 145 ? -2.615 16.141 12.234 1 98.88 145 PRO B O 1
ATOM 2979 N N . LEU B 1 146 ? -1.561 14.898 13.82 1 98.88 146 LEU B N 1
ATOM 2980 C CA . LEU B 1 146 ? -0.4 14.523 13.016 1 98.88 146 LEU B CA 1
ATOM 2981 C C . LEU B 1 146 ? -0.193 13.016 13.023 1 98.88 146 LEU B C 1
ATOM 2983 O O . LEU B 1 146 ? -0.08 12.406 14.094 1 98.88 146 LEU B O 1
ATOM 2987 N N . VAL B 1 147 ? -0.205 12.367 11.844 1 98.94 147 VAL B N 1
ATOM 2988 C CA . VAL B 1 147 ? 0.065 10.938 11.719 1 98.94 147 VAL B CA 1
ATOM 2989 C C . VAL B 1 147 ? 1.519 10.727 11.305 1 98.94 147 VAL B C 1
ATOM 2991 O O . VAL B 1 147 ? 1.904 11.055 10.18 1 98.94 147 VAL B O 1
ATOM 2994 N N . HIS B 1 148 ? 2.27 10.109 12.148 1 98.75 148 HIS B N 1
ATOM 2995 C CA . HIS B 1 148 ? 3.699 9.883 11.953 1 98.75 148 HIS B CA 1
ATOM 2996 C C . HIS B 1 148 ? 3.973 8.484 11.414 1 98.75 148 HIS B C 1
ATOM 2998 O O . HIS B 1 148 ? 3.332 7.52 11.836 1 98.75 148 HIS B O 1
ATOM 3004 N N . GLY B 1 149 ? 4.848 8.367 10.477 1 98.44 149 GLY B N 1
ATOM 3005 C CA . GLY B 1 149 ? 5.379 7.098 9.992 1 98.44 149 GLY B CA 1
ATOM 3006 C C . GLY B 1 149 ? 6.871 7.148 9.719 1 98.44 149 GLY B C 1
ATOM 3007 O O . GLY B 1 149 ? 7.395 8.172 9.281 1 98.44 149 GLY B O 1
ATOM 3008 N N . ALA B 1 150 ? 7.535 6.09 9.93 1 97.25 150 ALA B N 1
ATOM 3009 C CA . ALA B 1 150 ? 8.961 5.953 9.633 1 97.25 150 ALA B CA 1
ATOM 3010 C C . ALA B 1 150 ? 9.297 4.531 9.188 1 97.25 150 ALA B C 1
ATOM 3012 O O . ALA B 1 150 ? 8.625 3.576 9.594 1 97.25 150 ALA B O 1
ATOM 3013 N N . VAL B 1 151 ? 10.367 4.453 8.367 1 97.88 151 VAL B N 1
ATOM 3014 C CA . VAL B 1 151 ? 10.719 3.146 7.82 1 97.88 151 VAL B CA 1
ATOM 3015 C C . VAL B 1 151 ? 12.227 3.045 7.648 1 97.88 151 VAL B C 1
ATOM 3017 O O . VAL B 1 151 ? 12.898 4.047 7.387 1 97.88 151 VAL B O 1
ATOM 3020 N N . GLU B 1 152 ? 12.734 1.876 7.785 1 96.81 152 GLU B N 1
ATOM 3021 C CA . GLU B 1 152 ? 14.102 1.49 7.453 1 96.81 152 GLU B CA 1
ATOM 3022 C C . GLU B 1 152 ? 14.219 -0.016 7.238 1 96.81 152 GLU B C 1
ATOM 3024 O O . GLU B 1 152 ? 13.789 -0.803 8.086 1 96.81 152 GLU B O 1
ATOM 3029 N N . GLY B 1 153 ? 14.898 -0.396 6.125 1 98.12 153 GLY B N 1
ATOM 3030 C CA . GLY B 1 153 ? 14.922 -1.813 5.801 1 98.12 153 GLY B CA 1
ATOM 3031 C C . GLY B 1 153 ? 13.531 -2.418 5.684 1 98.12 153 GLY B C 1
ATOM 3032 O O . GLY B 1 153 ? 12.719 -1.958 4.883 1 98.12 153 GLY B O 1
ATOM 3033 N N . MET B 1 154 ? 13.305 -3.385 6.496 1 98.75 154 MET B N 1
ATOM 3034 C CA . MET B 1 154 ? 11.984 -4.008 6.527 1 98.75 154 MET B CA 1
ATOM 3035 C C . MET B 1 154 ? 11.281 -3.721 7.852 1 98.75 154 MET B C 1
ATOM 3037 O O . MET B 1 154 ? 10.391 -4.465 8.258 1 98.75 154 MET B O 1
ATOM 3041 N N . PHE B 1 155 ? 11.711 -2.619 8.492 1 98.44 155 PHE B N 1
ATOM 3042 C CA . PHE B 1 155 ? 11.109 -2.145 9.734 1 98.44 155 PHE B CA 1
ATOM 3043 C C . PHE B 1 155 ? 10.352 -0.847 9.5 1 98.44 155 PHE B C 1
ATOM 3045 O O . PHE B 1 155 ? 10.742 -0.028 8.664 1 98.44 155 PHE B O 1
ATOM 3052 N N . GLY B 1 156 ? 9.258 -0.697 10.203 1 98.5 156 GLY B N 1
ATOM 3053 C CA . GLY B 1 156 ? 8.516 0.551 10.172 1 98.5 156 GLY B CA 1
ATOM 3054 C C . GLY B 1 156 ? 7.77 0.833 11.469 1 98.5 156 GLY B C 1
ATOM 3055 O O . GLY B 1 156 ? 7.695 -0.025 12.344 1 98.5 156 GLY B O 1
ATOM 3056 N N . GLN B 1 157 ? 7.281 2 11.594 1 98.56 157 GLN B N 1
ATOM 3057 C CA . GLN B 1 157 ? 6.5 2.377 12.766 1 98.56 157 GLN B CA 1
ATOM 3058 C C . GLN B 1 157 ? 5.457 3.438 12.414 1 98.56 157 GLN B C 1
ATOM 3060 O O . GLN B 1 157 ? 5.633 4.195 11.461 1 98.56 157 GLN B O 1
ATOM 3065 N N . VAL B 1 158 ? 4.395 3.5 13.172 1 98.81 158 VAL B N 1
ATOM 3066 C CA . VAL B 1 158 ? 3.314 4.461 12.977 1 98.81 158 VAL B CA 1
ATOM 3067 C C . VAL B 1 158 ? 2.752 4.887 14.328 1 98.81 158 VAL B C 1
ATOM 3069 O O . VAL B 1 158 ? 2.617 4.062 15.242 1 98.81 158 VAL B O 1
ATOM 3072 N N . THR B 1 159 ? 2.48 6.105 14.492 1 98.75 159 THR B N 1
ATOM 3073 C CA . THR B 1 159 ? 1.708 6.609 15.617 1 98.75 159 THR B CA 1
ATOM 3074 C C . THR B 1 159 ? 0.899 7.84 15.219 1 98.75 159 THR B C 1
ATOM 3076 O O . THR B 1 159 ? 1.163 8.453 14.18 1 98.75 159 THR B O 1
ATOM 3079 N N . THR B 1 160 ? -0.103 8.148 15.992 1 98.75 160 THR B N 1
ATOM 3080 C CA . THR B 1 160 ? -0.96 9.305 15.75 1 98.75 160 THR B CA 1
ATOM 3081 C C . THR B 1 160 ? -0.866 10.305 16.906 1 98.75 160 THR B C 1
ATOM 3083 O O . THR B 1 160 ? -1.163 9.961 18.047 1 98.75 160 THR B O 1
ATOM 3086 N N . ILE B 1 161 ? -0.475 11.469 16.594 1 98.56 161 ILE B N 1
ATOM 3087 C CA . ILE B 1 161 ? -0.384 12.57 17.547 1 98.56 161 ILE B CA 1
ATOM 3088 C C . ILE B 1 161 ? -1.66 13.406 17.484 1 98.56 161 ILE B C 1
ATOM 3090 O O . ILE B 1 161 ? -2.041 13.898 16.422 1 98.56 161 ILE B O 1
ATOM 3094 N N . ILE B 1 162 ? -2.316 13.547 18.578 1 98.5 162 ILE B N 1
ATOM 3095 C CA . ILE B 1 162 ? -3.484 14.406 18.75 1 98.5 162 ILE B CA 1
ATOM 3096 C C . ILE B 1 162 ? -3.197 15.453 19.828 1 98.5 162 ILE B C 1
ATOM 3098 O O . ILE B 1 162 ? -3.242 15.156 21.016 1 98.5 162 ILE B O 1
ATOM 3102 N N . PRO B 1 163 ? -2.939 16.672 19.406 1 98.25 163 PRO B N 1
ATOM 3103 C CA . PRO B 1 163 ? -2.602 17.719 20.375 1 98.25 163 PRO B CA 1
ATOM 3104 C C . PRO B 1 163 ? -3.605 17.812 21.516 1 98.25 163 PRO B C 1
ATOM 3106 O O . PRO B 1 163 ? -4.816 17.75 21.297 1 98.25 163 PRO B O 1
ATOM 3109 N N . GLY B 1 164 ? -3.049 17.969 22.688 1 97 164 GLY B N 1
ATOM 3110 C CA . GLY B 1 164 ? -3.875 18.031 23.875 1 97 164 GLY B CA 1
ATOM 3111 C C . GLY B 1 164 ? -4.242 16.656 24.422 1 97 164 GLY B C 1
ATOM 3112 O O . GLY B 1 164 ? -4.676 16.547 25.562 1 97 164 GLY B O 1
ATOM 3113 N N . LYS B 1 165 ? -4.035 15.602 23.672 1 96.94 165 LYS B N 1
ATOM 3114 C CA . LYS B 1 165 ? -4.457 14.266 24.094 1 96.94 165 LYS B CA 1
ATOM 3115 C C . LYS B 1 165 ? -3.275 13.297 24.125 1 96.94 165 LYS B C 1
ATOM 3117 O O . LYS B 1 165 ? -3.273 12.336 24.891 1 96.94 165 LYS B O 1
ATOM 3122 N N . THR B 1 166 ? -2.297 13.5 23.281 1 97.75 166 THR B N 1
ATOM 3123 C CA . THR B 1 166 ? -1.176 12.578 23.188 1 97.75 166 THR B CA 1
ATOM 3124 C C . THR B 1 166 ? 0.145 13.297 23.453 1 97.75 166 THR B C 1
ATOM 3126 O O . THR B 1 166 ? 0.196 14.523 23.469 1 97.75 166 THR B O 1
ATOM 3129 N N . LYS B 1 167 ? 1.212 12.438 23.609 1 96.62 167 LYS B N 1
ATOM 3130 C CA . LYS B 1 167 ? 2.574 12.961 23.641 1 96.62 167 LYS B CA 1
ATOM 3131 C C . LYS B 1 167 ? 2.971 13.555 22.297 1 96.62 167 LYS B C 1
ATOM 3133 O O . LYS B 1 167 ? 2.41 13.18 21.266 1 96.62 167 LYS B O 1
ATOM 3138 N N . CYS B 1 168 ? 3.887 14.477 22.391 1 96 168 CYS B N 1
ATOM 3139 C CA . CYS B 1 168 ? 4.453 14.984 21.141 1 96 168 CYS B CA 1
ATOM 3140 C C . CYS B 1 168 ? 5.594 14.102 20.656 1 96 168 CYS B C 1
ATOM 3142 O O . CYS B 1 168 ? 6.059 13.227 21.391 1 96 168 CYS B O 1
ATOM 3144 N N . LEU B 1 169 ? 6.023 14.289 19.469 1 94.88 169 LEU B N 1
ATOM 3145 C CA . LEU B 1 169 ? 7.047 13.445 18.859 1 94.88 169 LEU B CA 1
ATOM 3146 C C . LEU B 1 169 ? 8.336 13.484 19.656 1 94.88 169 LEU B C 1
ATOM 3148 O O . LEU B 1 169 ? 9 12.461 19.828 1 94.88 169 LEU B O 1
ATOM 3152 N N . ARG B 1 170 ? 8.664 14.672 20.141 1 92.12 170 ARG B N 1
ATOM 3153 C CA . ARG B 1 170 ? 9.906 14.836 20.891 1 92.12 170 ARG B CA 1
ATOM 3154 C C . ARG B 1 170 ? 9.875 14.039 22.188 1 92.12 170 ARG B C 1
ATOM 3156 O O . ARG B 1 170 ? 10.914 13.602 22.688 1 92.12 170 ARG B O 1
ATOM 3163 N N . GLU B 1 171 ? 8.719 13.898 22.766 1 94.19 171 GLU B N 1
ATOM 3164 C CA . GLU B 1 171 ? 8.555 13.086 23.969 1 94.19 171 GLU B CA 1
ATOM 3165 C C . GLU B 1 171 ? 8.664 11.602 23.656 1 94.19 171 GLU B C 1
ATOM 3167 O O . GLU B 1 171 ? 9.18 10.82 24.469 1 94.19 171 GLU B O 1
ATOM 3172 N N . ILE B 1 172 ? 8.156 11.219 22.5 1 93.81 172 ILE B N 1
ATOM 3173 C CA . ILE B 1 172 ? 8.18 9.82 22.094 1 93.81 172 ILE B CA 1
ATOM 3174 C C . ILE B 1 172 ? 9.586 9.445 21.625 1 93.81 172 ILE B C 1
ATOM 3176 O O . ILE B 1 172 ? 10.062 8.336 21.891 1 93.81 172 ILE B O 1
ATOM 3180 N N . PHE B 1 173 ? 10.211 10.414 20.875 1 92.38 173 PHE B N 1
ATOM 3181 C CA . PHE B 1 173 ? 11.547 10.227 20.328 1 92.38 173 PHE B CA 1
ATOM 3182 C C . PHE B 1 173 ? 12.477 11.344 20.797 1 92.38 173 PHE B C 1
ATOM 3184 O O . PHE B 1 173 ? 12.867 12.203 20 1 92.38 173 PHE B O 1
ATOM 3191 N N . PRO B 1 174 ? 12.969 11.297 21.938 1 86.44 174 PRO B N 1
ATOM 3192 C CA . PRO B 1 174 ? 13.758 12.406 22.484 1 86.44 174 PRO B CA 1
ATOM 3193 C C . PRO B 1 174 ? 15.109 12.57 21.781 1 86.44 174 PRO B C 1
ATOM 3195 O O . PRO B 1 174 ? 15.625 13.688 21.688 1 86.44 174 PRO B O 1
ATOM 3198 N N . LYS B 1 175 ? 15.789 11.469 21.359 1 84.75 175 LYS B N 1
ATOM 3199 C CA . LYS B 1 175 ? 17.078 11.539 20.672 1 84.75 175 LYS B CA 1
ATOM 3200 C C . LYS B 1 175 ? 16.922 11.242 19.188 1 84.75 175 LYS B C 1
ATOM 3202 O O . LYS B 1 175 ? 16.734 10.094 18.781 1 84.75 175 LYS B O 1
ATOM 3207 N N . PRO B 1 176 ? 16.953 12.344 18.516 1 76.75 176 PRO B N 1
ATOM 3208 C CA . PRO B 1 176 ? 16.828 12.062 17.078 1 76.75 176 PRO B CA 1
ATOM 3209 C C . PRO B 1 176 ? 18.047 11.336 16.516 1 76.75 176 PRO B C 1
ATOM 3211 O O . PRO B 1 176 ? 19.188 11.633 16.906 1 76.75 176 PRO B O 1
ATOM 3214 N N . PRO B 1 177 ? 17.641 10.258 15.781 1 70.25 177 PRO B N 1
ATOM 3215 C CA . PRO B 1 177 ? 18.812 9.594 15.188 1 70.25 177 PRO B CA 1
ATOM 3216 C C . PRO B 1 177 ? 19.562 10.492 14.211 1 70.25 177 PRO B C 1
ATOM 3218 O O . PRO B 1 177 ? 19.016 11.492 13.734 1 70.25 177 PRO B O 1
ATOM 3221 N N . LYS B 1 178 ? 20.844 10.211 14.07 1 66.81 178 LYS B N 1
ATOM 3222 C CA . LYS B 1 178 ? 21.625 10.914 13.062 1 66.81 178 LYS B CA 1
ATOM 3223 C C . LYS B 1 178 ? 21.094 10.625 11.656 1 66.81 178 LYS B C 1
ATOM 3225 O O . LYS B 1 178 ? 20.656 9.516 11.375 1 66.81 178 LYS B O 1
ATOM 3230 N N . LYS B 1 179 ? 21.094 11.719 10.977 1 65.31 179 LYS B N 1
ATOM 3231 C CA . LYS B 1 179 ? 20.625 11.609 9.594 1 65.31 179 LYS B CA 1
ATOM 3232 C C . LYS B 1 179 ? 21.453 10.586 8.82 1 65.31 179 LYS B C 1
ATOM 3234 O O . LYS B 1 179 ? 22.688 10.609 8.867 1 65.31 179 LYS B O 1
ATOM 3239 N N . LYS B 1 180 ? 20.766 9.594 8.305 1 66.81 180 LYS B N 1
ATOM 3240 C CA . LYS B 1 180 ? 21.438 8.695 7.375 1 66.81 180 LYS B CA 1
ATOM 3241 C C . LYS B 1 180 ? 21.047 9 5.934 1 66.81 180 LYS B C 1
ATOM 3243 O O . LYS B 1 180 ? 19.859 9.125 5.621 1 66.81 180 LYS B O 1
ATOM 3248 N N . GLU B 1 181 ? 21.891 9.375 5.16 1 66.38 181 GLU B N 1
ATOM 3249 C CA . GLU B 1 181 ? 21.656 9.766 3.773 1 66.38 181 GLU B CA 1
ATOM 3250 C C . GLU B 1 181 ? 21.109 8.594 2.959 1 66.38 181 GLU B C 1
ATOM 3252 O O . GLU B 1 181 ? 20.156 8.75 2.193 1 66.38 181 GLU B O 1
ATOM 3257 N N . LYS B 1 182 ? 21.703 7.422 3.016 1 81.38 182 LYS B N 1
ATOM 3258 C CA . LYS B 1 182 ? 21.297 6.273 2.213 1 81.38 182 LYS B CA 1
ATOM 3259 C C . LYS B 1 182 ? 20.984 5.066 3.094 1 81.38 182 LYS B C 1
ATOM 3261 O O . LYS B 1 182 ? 21.875 4.254 3.369 1 81.38 182 LYS B O 1
ATOM 3266 N N . PHE B 1 183 ? 19.688 5.031 3.412 1 89.69 183 PHE B N 1
ATOM 3267 C CA . PHE B 1 183 ? 19.344 3.895 4.258 1 89.69 183 PHE B CA 1
ATOM 3268 C C . PHE B 1 183 ? 18.672 2.795 3.439 1 89.69 183 PHE B C 1
ATOM 3270 O O . PHE B 1 183 ? 18.031 3.07 2.418 1 89.69 183 PHE B O 1
ATOM 3277 N N . PRO B 1 184 ? 18.875 1.565 3.857 1 97.56 184 PRO B N 1
ATOM 3278 C CA . PRO B 1 184 ? 18.203 0.446 3.189 1 97.56 184 PRO B CA 1
ATOM 3279 C C . PRO B 1 184 ? 16.688 0.495 3.334 1 97.56 184 PRO B C 1
ATOM 3281 O O . PRO B 1 184 ? 16.172 0.903 4.379 1 97.56 184 PRO B O 1
ATOM 3284 N N . ILE B 1 185 ? 16.016 0.098 2.27 1 98.38 185 ILE B N 1
ATOM 3285 C CA . ILE B 1 185 ? 14.555 0.067 2.369 1 98.38 185 ILE B CA 1
ATOM 3286 C C . ILE B 1 185 ? 13.977 -0.834 1.279 1 98.38 185 ILE B C 1
ATOM 3288 O O . ILE B 1 185 ? 14.383 -0.746 0.117 1 98.38 185 ILE B O 1
ATOM 3292 N N . LEU B 1 186 ? 13.117 -1.682 1.678 1 98.81 186 LEU B N 1
ATOM 3293 C CA . LEU B 1 186 ? 12.258 -2.398 0.745 1 98.81 186 LEU B CA 1
ATOM 3294 C C . LEU B 1 186 ? 10.984 -1.603 0.457 1 98.81 186 LEU B C 1
ATOM 3296 O O . LEU B 1 186 ? 10.375 -1.05 1.374 1 98.81 186 LEU B O 1
ATOM 3300 N N . GLY B 1 187 ? 10.594 -1.496 -0.832 1 98.88 187 GLY B N 1
ATOM 3301 C CA . GLY B 1 187 ? 9.406 -0.737 -1.205 1 98.88 187 GLY B CA 1
ATOM 3302 C C . GLY B 1 187 ? 8.164 -1.164 -0.45 1 98.88 187 GLY B C 1
ATOM 3303 O O . GLY B 1 187 ? 7.363 -0.323 -0.039 1 98.88 187 GLY B O 1
ATOM 3304 N N . ALA B 1 188 ? 8 -2.428 -0.234 1 98.88 188 ALA B N 1
ATOM 3305 C CA . ALA B 1 188 ? 6.828 -2.965 0.446 1 98.88 188 ALA B CA 1
ATOM 3306 C C . ALA B 1 188 ? 6.746 -2.457 1.883 1 98.88 188 ALA B C 1
ATOM 3308 O O . ALA B 1 188 ? 5.652 -2.285 2.426 1 98.88 188 ALA B O 1
ATOM 3309 N N . THR B 1 189 ? 7.898 -2.217 2.521 1 98.88 189 THR B N 1
ATOM 3310 C CA . THR B 1 189 ? 7.891 -1.659 3.869 1 98.88 189 THR B CA 1
ATOM 3311 C C . THR B 1 189 ? 7.23 -0.284 3.881 1 98.88 189 THR B C 1
ATOM 3313 O O . THR B 1 189 ? 6.336 -0.026 4.688 1 98.88 189 THR B O 1
ATOM 3316 N N . ALA B 1 190 ? 7.66 0.559 2.951 1 98.88 190 ALA B N 1
ATOM 3317 C CA . ALA B 1 190 ? 7.047 1.877 2.816 1 98.88 190 ALA B CA 1
ATOM 3318 C C . ALA B 1 190 ? 5.566 1.758 2.471 1 98.88 190 ALA B C 1
ATOM 3320 O O . ALA B 1 190 ? 4.746 2.547 2.945 1 98.88 190 ALA B O 1
ATOM 3321 N N . GLY B 1 191 ? 5.242 0.788 1.631 1 98.94 191 GLY B N 1
ATOM 3322 C CA . GLY B 1 191 ? 3.859 0.548 1.252 1 98.94 191 GLY B CA 1
ATOM 3323 C C . GLY B 1 191 ? 2.965 0.229 2.434 1 98.94 191 GLY B C 1
ATOM 3324 O O . GLY B 1 191 ? 1.895 0.821 2.586 1 98.94 191 GLY B O 1
ATOM 3325 N N . VAL B 1 192 ? 3.418 -0.705 3.283 1 98.94 192 VAL B N 1
ATOM 3326 C CA . VAL B 1 192 ? 2.645 -1.133 4.441 1 98.94 192 VAL B CA 1
ATOM 3327 C C . VAL B 1 192 ? 2.473 0.036 5.41 1 98.94 192 VAL B C 1
ATOM 3329 O O . VAL B 1 192 ? 1.351 0.371 5.797 1 98.94 192 VAL B O 1
ATOM 3332 N N . ILE B 1 193 ? 3.518 0.687 5.738 1 98.94 193 ILE B N 1
ATOM 3333 C CA . ILE B 1 193 ? 3.5 1.735 6.75 1 98.94 193 ILE B CA 1
ATOM 3334 C C . ILE B 1 193 ? 2.705 2.936 6.238 1 98.94 193 ILE B C 1
ATOM 3336 O O . ILE B 1 193 ? 1.855 3.475 6.953 1 98.94 193 ILE B O 1
ATOM 3340 N N . GLY B 1 194 ? 2.965 3.35 4.996 1 98.94 194 GLY B N 1
ATOM 3341 C CA . GLY B 1 194 ? 2.225 4.461 4.418 1 98.94 194 GLY B CA 1
ATOM 3342 C C . GLY B 1 194 ? 0.731 4.211 4.348 1 98.94 194 GLY B C 1
ATOM 3343 O O . GLY B 1 194 ? -0.068 5.121 4.586 1 98.94 194 GLY B O 1
ATOM 3344 N N . THR B 1 195 ? 0.363 3.012 4.008 1 98.94 195 THR B N 1
ATOM 3345 C CA . THR B 1 195 ? -1.056 2.689 3.904 1 98.94 195 THR B CA 1
ATOM 3346 C C . THR B 1 195 ? -1.705 2.656 5.285 1 98.94 195 THR B C 1
ATOM 3348 O O . THR B 1 195 ? -2.869 3.033 5.438 1 98.94 195 THR B O 1
ATOM 3351 N N . ILE B 1 196 ? -0.965 2.199 6.289 1 98.94 196 ILE B N 1
ATOM 3352 C CA . ILE B 1 196 ? -1.479 2.268 7.652 1 98.94 196 ILE B CA 1
ATOM 3353 C C . ILE B 1 196 ? -1.657 3.727 8.062 1 98.94 196 ILE B C 1
ATOM 3355 O O . ILE B 1 196 ? -2.645 4.078 8.719 1 98.94 196 ILE B O 1
ATOM 3359 N N . GLN B 1 197 ? -0.716 4.613 7.68 1 98.94 197 GLN B N 1
ATOM 3360 C CA . GLN B 1 197 ? -0.883 6.043 7.934 1 98.94 197 GLN B CA 1
ATOM 3361 C C . GLN B 1 197 ? -2.182 6.559 7.32 1 98.94 197 GLN B C 1
ATOM 3363 O O . GLN B 1 197 ? -2.91 7.324 7.957 1 98.94 197 GLN B O 1
ATOM 3368 N N . ALA B 1 198 ? -2.471 6.152 6.066 1 99 198 ALA B N 1
ATOM 3369 C CA . ALA B 1 198 ? -3.709 6.566 5.41 1 99 198 ALA B CA 1
ATOM 3370 C C . ALA B 1 198 ? -4.93 6.121 6.211 1 99 198 ALA B C 1
ATOM 3372 O O . ALA B 1 198 ? -5.883 6.887 6.371 1 99 198 ALA B O 1
ATOM 3373 N N . ALA B 1 199 ? -4.898 4.902 6.73 1 98.94 199 ALA B N 1
ATOM 3374 C CA . ALA B 1 199 ? -6.004 4.395 7.539 1 98.94 199 ALA B CA 1
ATOM 3375 C C . ALA B 1 199 ? -6.191 5.23 8.797 1 98.94 199 ALA B C 1
ATOM 3377 O O . ALA B 1 199 ? -7.324 5.5 9.211 1 98.94 199 ALA B O 1
ATOM 3378 N N . GLU B 1 200 ? -5.086 5.637 9.422 1 98.94 200 GLU B N 1
ATOM 3379 C CA . GLU B 1 200 ? -5.16 6.484 10.609 1 98.94 200 GLU B CA 1
ATOM 3380 C C . GLU B 1 200 ? -5.859 7.805 10.297 1 98.94 200 GLU B C 1
ATOM 3382 O O . GLU B 1 200 ? -6.691 8.273 11.078 1 98.94 200 GLU B O 1
ATOM 3387 N N . VAL B 1 201 ? -5.508 8.398 9.172 1 99 201 VAL B N 1
ATOM 3388 C CA . VAL B 1 201 ? -6.113 9.656 8.758 1 99 201 VAL B CA 1
ATOM 3389 C C . VAL B 1 201 ? -7.617 9.477 8.586 1 99 201 VAL B C 1
ATOM 3391 O O . VAL B 1 201 ? -8.406 10.305 9.039 1 99 201 VAL B O 1
ATOM 3394 N N . ILE B 1 202 ? -8.008 8.406 7.973 1 98.94 202 ILE B N 1
ATOM 3395 C CA . ILE B 1 202 ? -9.414 8.141 7.695 1 98.94 202 ILE B CA 1
ATOM 3396 C C . ILE B 1 202 ? -10.172 7.938 9.008 1 98.94 202 ILE B C 1
ATOM 3398 O O . ILE B 1 202 ? -11.281 8.438 9.172 1 98.94 202 ILE B O 1
ATOM 3402 N N . LYS B 1 203 ? -9.539 7.242 9.977 1 98.94 203 LYS B N 1
ATOM 3403 C CA . LYS B 1 203 ? -10.148 7.082 11.289 1 98.94 203 LYS B CA 1
ATOM 3404 C C . LYS B 1 203 ? -10.344 8.43 11.977 1 98.94 203 LYS B C 1
ATOM 3406 O O . LYS B 1 203 ? -11.398 8.695 12.555 1 98.94 203 LYS B O 1
ATOM 3411 N N . LEU B 1 204 ? -9.359 9.266 11.883 1 98.94 204 LEU B N 1
ATOM 3412 C CA . LEU B 1 204 ? -9.422 10.586 12.5 1 98.94 204 LEU B CA 1
ATOM 3413 C C . LEU B 1 204 ? -10.57 11.398 11.922 1 98.94 204 LEU B C 1
ATOM 3415 O O . LEU B 1 204 ? -11.297 12.07 12.656 1 98.94 204 LEU B O 1
ATOM 3419 N N . ILE B 1 205 ? -10.758 11.359 10.594 1 98.94 205 ILE B N 1
ATOM 3420 C CA . ILE B 1 205 ? -11.703 12.227 9.898 1 98.94 205 ILE B CA 1
ATOM 3421 C C . ILE B 1 205 ? -13.125 11.695 10.078 1 98.94 205 ILE B C 1
ATOM 3423 O O . ILE B 1 205 ? -14.047 12.461 10.352 1 98.94 205 ILE B O 1
ATOM 3427 N N . THR B 1 206 ? -13.281 10.367 9.969 1 98.81 206 THR B N 1
ATOM 3428 C CA . THR B 1 206 ? -14.617 9.781 9.961 1 98.81 206 THR B CA 1
ATOM 3429 C C . THR B 1 206 ? -15.102 9.531 11.391 1 98.81 206 THR B C 1
ATOM 3431 O O . THR B 1 206 ? -16.312 9.43 11.633 1 98.81 206 THR B O 1
ATOM 3434 N N . GLY B 1 207 ? -14.117 9.305 12.258 1 98.44 207 GLY B N 1
ATOM 3435 C CA . GLY B 1 207 ? -14.461 8.914 13.617 1 98.44 207 GLY B CA 1
ATOM 3436 C C . GLY B 1 207 ? -14.703 7.43 13.766 1 98.44 207 GLY B C 1
ATOM 3437 O O . GLY B 1 207 ? -15.062 6.957 14.844 1 98.44 207 GLY B O 1
ATOM 3438 N N . TYR B 1 208 ? -14.547 6.691 12.703 1 98.44 208 TYR B N 1
ATOM 3439 C CA . TYR B 1 208 ? -14.719 5.242 12.742 1 98.44 208 TYR B CA 1
ATOM 3440 C C . TYR B 1 208 ? -13.43 4.547 13.156 1 98.44 208 TYR B C 1
ATOM 3442 O O . TYR B 1 208 ? -12.383 4.734 12.516 1 98.44 208 TYR B O 1
ATOM 3450 N N . GLY B 1 209 ? -13.508 3.68 14.195 1 98.31 209 GLY B N 1
ATOM 3451 C CA . GLY B 1 209 ? -12.32 2.998 14.68 1 98.31 209 GLY B CA 1
ATOM 3452 C C . GLY B 1 209 ? -11.555 3.795 15.719 1 98.31 209 GLY B C 1
ATOM 3453 O O . GLY B 1 209 ? -12.062 4.797 16.234 1 98.31 209 GLY B O 1
ATOM 3454 N N . GLU B 1 210 ? -10.414 3.287 16.031 1 98.38 210 GLU B N 1
ATOM 3455 C CA . GLU B 1 210 ? -9.57 3.895 17.062 1 98.38 210 GLU B CA 1
ATOM 3456 C C . GLU B 1 210 ? -8.164 4.168 16.531 1 98.38 210 GLU B C 1
ATOM 3458 O O . GLU B 1 210 ? -7.406 3.234 16.25 1 98.38 210 GLU B O 1
ATOM 3463 N N . PRO B 1 211 ? -7.828 5.438 16.422 1 98.31 211 PRO B N 1
ATOM 3464 C CA . PRO B 1 211 ? -6.461 5.75 15.992 1 98.31 211 PRO B CA 1
ATOM 3465 C C . PRO B 1 211 ? -5.402 5.273 16.984 1 98.31 211 PRO B C 1
ATOM 3467 O O . PRO B 1 211 ? -5.73 4.938 18.125 1 98.31 211 PRO B O 1
ATOM 3470 N N . LEU B 1 212 ? -4.207 5.188 16.562 1 98.5 212 LEU B N 1
ATOM 3471 C CA . LEU B 1 212 ? -3.07 4.828 17.391 1 98.5 212 LEU B CA 1
ATOM 3472 C C . LEU B 1 212 ? -2.648 6 18.281 1 98.5 212 LEU B C 1
ATOM 3474 O O . LEU B 1 212 ? -1.483 6.406 18.266 1 98.5 212 LEU B O 1
ATOM 3478 N N . ALA B 1 213 ? -3.562 6.605 19.016 1 97.94 213 ALA B N 1
ATOM 3479 C CA . ALA B 1 213 ? -3.305 7.688 19.969 1 97.94 213 ALA B CA 1
ATOM 3480 C C . ALA B 1 213 ? -2.621 7.164 21.234 1 97.94 213 ALA B C 1
ATOM 3482 O O . ALA B 1 213 ? -3.152 6.285 21.906 1 97.94 213 ALA B O 1
ATOM 3483 N N . ASN B 1 214 ? -1.401 7.656 21.5 1 96.88 214 ASN B N 1
ATOM 3484 C CA . ASN B 1 214 ? -0.568 7.211 22.609 1 96.88 214 ASN B CA 1
ATOM 3485 C C . ASN B 1 214 ? -0.178 5.742 22.469 1 96.88 214 ASN B C 1
ATOM 3487 O O . ASN B 1 214 ? -0.09 5.016 23.469 1 96.88 214 ASN B O 1
ATOM 3491 N N . LYS B 1 215 ? -0.096 5.281 21.297 1 98.19 215 LYS B N 1
ATOM 3492 C CA . LYS B 1 215 ? 0.366 3.949 20.922 1 98.19 215 LYS B CA 1
ATOM 3493 C C . LYS B 1 215 ? 1.38 4.027 19.781 1 98.19 215 LYS B C 1
ATOM 3495 O O . LYS B 1 215 ? 1.304 4.922 18.938 1 98.19 215 LYS B O 1
ATOM 3500 N N . LEU B 1 216 ? 2.303 3.189 19.781 1 98.31 216 LEU B N 1
ATOM 3501 C CA . LEU B 1 216 ? 3.291 3.055 18.719 1 98.31 216 LEU B CA 1
ATOM 3502 C C . LEU B 1 216 ? 3.238 1.659 18.109 1 98.31 216 LEU B C 1
ATOM 3504 O O . LEU B 1 216 ? 3.482 0.665 18.797 1 98.31 216 LEU B O 1
ATOM 3508 N N . LEU B 1 217 ? 2.855 1.623 16.875 1 98.75 217 LEU B N 1
ATOM 3509 C CA . LEU B 1 217 ? 2.936 0.369 16.141 1 98.75 217 LEU B CA 1
ATOM 3510 C C . LEU B 1 217 ? 4.336 0.157 15.578 1 98.75 217 LEU B C 1
ATOM 3512 O O . LEU B 1 217 ? 4.875 1.033 14.898 1 98.75 217 LEU B O 1
ATOM 3516 N N . ILE B 1 218 ? 4.906 -0.945 15.828 1 98.62 218 ILE B N 1
ATOM 3517 C CA . ILE B 1 218 ? 6.195 -1.354 15.281 1 98.62 218 ILE B CA 1
ATOM 3518 C C . ILE B 1 218 ? 6.008 -2.574 14.383 1 98.62 218 ILE B C 1
ATOM 3520 O O . ILE B 1 218 ? 5.391 -3.562 14.789 1 98.62 218 ILE B O 1
ATOM 3524 N N . VAL B 1 219 ? 6.578 -2.473 13.242 1 98.75 219 VAL B N 1
ATOM 3525 C CA . VAL B 1 219 ? 6.422 -3.531 12.25 1 98.75 219 VAL B CA 1
ATOM 3526 C C . VAL B 1 219 ? 7.793 -4.078 11.867 1 98.75 219 VAL B C 1
ATOM 3528 O O . VAL B 1 219 ? 8.703 -3.316 11.523 1 98.75 219 VAL B O 1
ATOM 3531 N N . ASP B 1 220 ? 8.016 -5.312 12 1 98.75 220 ASP B N 1
ATOM 3532 C CA . ASP B 1 220 ? 9.117 -6.07 11.414 1 98.75 220 ASP B CA 1
ATOM 3533 C C . ASP B 1 220 ? 8.617 -6.992 10.305 1 98.75 220 ASP B C 1
ATOM 3535 O O . ASP B 1 220 ? 8.219 -8.133 10.57 1 98.75 220 ASP B O 1
ATOM 3539 N N . LEU B 1 221 ? 8.656 -6.504 9.141 1 98.31 221 LEU B N 1
ATOM 3540 C CA . LEU B 1 221 ? 8.07 -7.207 8.008 1 98.31 221 LEU B CA 1
ATOM 3541 C C . LEU B 1 221 ? 8.875 -8.461 7.664 1 98.31 221 LEU B C 1
ATOM 3543 O O . LEU B 1 221 ? 8.328 -9.422 7.125 1 98.31 221 LEU B O 1
ATOM 3547 N N . ALA B 1 222 ? 10.188 -8.453 7.926 1 98.5 222 ALA B N 1
ATOM 3548 C CA . ALA B 1 222 ? 11.047 -9.594 7.637 1 98.5 222 ALA B CA 1
ATOM 3549 C C . ALA B 1 222 ? 10.609 -10.828 8.422 1 98.5 222 ALA B C 1
ATOM 3551 O O . ALA B 1 222 ? 10.695 -11.953 7.918 1 98.5 222 ALA B O 1
ATOM 3552 N N . HIS B 1 223 ? 10.039 -10.562 9.617 1 97.62 223 HIS B N 1
ATOM 3553 C CA . HIS B 1 223 ? 9.719 -11.695 10.477 1 97.62 223 HIS B CA 1
ATOM 3554 C C . HIS B 1 223 ? 8.227 -11.773 10.758 1 97.62 223 HIS B C 1
ATOM 3556 O O . HIS B 1 223 ? 7.781 -12.586 11.57 1 97.62 223 HIS B O 1
ATOM 3562 N N . GLY B 1 224 ? 7.508 -10.883 10.141 1 96.38 224 GLY B N 1
ATOM 3563 C CA . GLY B 1 224 ? 6.062 -10.906 10.312 1 96.38 224 GLY B CA 1
ATOM 3564 C C . GLY B 1 224 ? 5.625 -10.555 11.719 1 96.38 224 GLY B C 1
ATOM 3565 O O . GLY B 1 224 ? 4.707 -11.172 12.266 1 96.38 224 GLY B O 1
ATOM 3566 N N . SER B 1 225 ? 6.293 -9.625 12.289 1 96.88 225 SER B N 1
ATOM 3567 C CA . SER B 1 225 ? 5.977 -9.18 13.641 1 96.88 225 SER B CA 1
ATOM 3568 C C . SER B 1 225 ? 5.348 -7.789 13.633 1 96.88 225 SER B C 1
ATOM 3570 O O . SER B 1 225 ? 5.805 -6.898 12.906 1 96.88 225 SER B O 1
ATOM 3572 N N . PHE B 1 226 ? 4.309 -7.621 14.367 1 97.69 226 PHE B N 1
ATOM 3573 C CA . PHE B 1 226 ? 3.566 -6.379 14.562 1 97.69 226 PHE B CA 1
ATOM 3574 C C . PHE B 1 226 ? 3.254 -6.164 16.031 1 97.69 226 PHE B C 1
ATOM 3576 O O . PHE B 1 226 ? 2.52 -6.945 16.641 1 97.69 226 PHE B O 1
ATOM 3583 N N . GLU B 1 227 ? 3.771 -5.137 16.562 1 97.44 227 GLU B N 1
ATOM 3584 C CA . GLU B 1 227 ? 3.605 -4.883 18 1 97.44 227 GLU B CA 1
ATOM 3585 C C . GLU B 1 227 ? 3.074 -3.473 18.25 1 97.44 227 GLU B C 1
ATOM 3587 O O . GLU B 1 227 ? 3.555 -2.508 17.641 1 97.44 227 GLU B O 1
ATOM 3592 N N . VAL B 1 228 ? 2.096 -3.398 19.047 1 97.62 228 VAL B N 1
ATOM 3593 C CA . VAL B 1 228 ? 1.591 -2.098 19.469 1 97.62 228 VAL B CA 1
ATOM 3594 C C . VAL B 1 228 ? 2.041 -1.812 20.906 1 97.62 228 VAL B C 1
ATOM 3596 O O . VAL B 1 228 ? 1.694 -2.551 21.828 1 97.62 228 VAL B O 1
ATOM 3599 N N . LEU B 1 229 ? 2.795 -0.778 21.047 1 97.25 229 LEU B N 1
ATOM 3600 C CA . LEU B 1 229 ? 3.297 -0.358 22.344 1 97.25 229 LEU B CA 1
ATOM 3601 C C . LEU B 1 229 ? 2.48 0.808 22.891 1 97.25 229 LEU B C 1
ATOM 3603 O O . LEU B 1 229 ? 2.145 1.736 22.156 1 97.25 229 LEU B O 1
ATOM 3607 N N . ASN B 1 230 ? 2.139 0.766 24.156 1 96.12 230 ASN B N 1
ATOM 3608 C CA . ASN B 1 230 ? 1.512 1.906 24.812 1 96.12 230 ASN B CA 1
ATOM 3609 C C . ASN B 1 230 ? 2.543 2.955 25.219 1 96.12 230 ASN B C 1
ATOM 3611 O O . ASN B 1 230 ? 3.598 2.619 25.766 1 96.12 230 ASN B O 1
ATOM 3615 N N . LEU B 1 231 ? 2.258 4.184 24.828 1 93.81 231 LEU B N 1
ATOM 3616 C CA . LEU B 1 231 ? 3.199 5.266 25.094 1 93.81 231 LEU B CA 1
ATOM 3617 C C . LEU B 1 231 ? 2.814 6.016 26.375 1 93.81 231 LEU B C 1
ATOM 3619 O O . LEU B 1 231 ? 3.422 7.039 26.703 1 93.81 231 LEU B O 1
ATOM 3623 N N . ASP B 1 232 ? 2.133 5.547 27.422 1 79.69 232 ASP B N 1
ATOM 3624 C CA . ASP B 1 232 ? 1.794 6.246 28.656 1 79.69 232 ASP B CA 1
ATOM 3625 C C . ASP B 1 232 ? 3.033 6.879 29.297 1 79.69 232 ASP B C 1
ATOM 3627 O O . ASP B 1 232 ? 4.148 6.395 29.094 1 79.69 232 ASP B O 1
#

Organism: Thermococcus barophilus (strain DSM 11836 / MP) (NCBI:txid391623)

Solvent-accessible surface area (backbone atoms only — not comparable to full-atom values): 22894 Å² total; per-residue (Å²): 131,82,49,72,67,52,50,47,25,39,43,35,36,30,68,70,53,33,67,65,23,47,51,40,26,41,69,34,27,37,34,36,38,24,55,38,38,28,20,23,37,22,51,52,37,34,48,28,64,39,36,21,28,39,37,29,26,24,64,50,55,42,46,63,58,45,45,22,33,18,78,49,49,37,59,83,30,44,81,68,35,44,32,26,63,39,34,42,59,52,48,44,48,46,38,71,86,41,46,71,44,68,41,82,40,77,81,40,93,86,46,40,64,71,75,53,65,78,47,59,35,38,34,43,30,52,92,50,63,68,61,50,50,53,50,45,52,49,21,48,75,70,59,28,36,35,35,40,41,47,74,48,34,46,31,30,33,40,32,32,33,37,50,95,77,34,65,52,61,58,74,76,48,70,72,70,76,77,86,68,89,84,62,36,36,41,23,31,38,27,32,31,43,15,14,49,47,29,45,40,52,50,18,67,60,46,60,51,61,44,59,44,64,44,27,40,37,40,34,34,61,41,64,66,42,58,45,74,41,78,59,125,130,81,49,71,66,52,50,47,27,39,43,33,37,29,68,71,54,33,68,66,24,50,50,41,26,41,70,34,28,37,33,35,39,23,54,37,38,29,19,22,37,22,52,53,36,35,48,29,65,38,36,22,29,38,37,29,26,23,63,51,56,44,46,63,57,46,45,22,32,18,78,48,49,36,59,83,29,44,82,68,34,44,31,26,64,40,34,41,59,51,47,44,48,48,36,70,86,41,46,72,44,68,40,82,39,77,81,43,91,87,46,38,64,71,77,54,63,77,48,59,35,38,34,42,30,52,90,50,63,70,59,51,51,53,51,44,51,49,23,48,75,70,58,28,36,36,35,40,41,48,71,48,35,46,30,30,33,40,32,31,32,36,49,94,76,33,66,54,61,58,74,76,48,70,72,69,75,77,86,66,90,83,62,36,36,40,22,32,38,27,32,30,44,14,14,50,45,30,44,41,51,50,19,67,60,46,59,50,59,44,59,44,62,44,27,38,37,40,35,34,62,40,65,64,43,58,46,76,42,78,58,125

Secondary structure (DSSP, 8-state):
---HHHHHHTHHHHHHHHHHHHHHHHH-EEEEE--STTHHHHHHHHHHHT-SEEEEEE-PPP-GGGTTT-TT--GGGTTTS-HHHHHHHHHHHH-TTSEEEEEES---TTTHHHHTTT-SEEEE--S-HHHHHHHHHHHHHHT--EEEEEEEBTEEEEEEE-TTTS--HHHH--SPPPPPSS--B-HHHHHHHHHHHHHHHHHHHH--S---BTEEEEEETTTTEEEEEE--/---HHHHHHTHHHHHHHHHHHHHHHHH-EEEEE--STTHHHHHHHHHHHT-SEEEEEE-PPP-GGGTTT-TT--GGGTTTS-HHHHHHHHHHHH-TTSEEEEEES---TTTHHHHTTT-SEEEE--S-HHHHHHHHHHHHHHT--EEEEEEEBTEEEEEEE-TTTS--HHHH--SPPPPPSS--B-HHHHHHHHHHHHHHHHHHHH--S---BTEEEEEETTTTEEEEEE--

InterPro domains:
  IPR000594 THIF-type NAD/FAD binding fold [PF00899] (10-230)
  IPR035985 Ubiquitin-activating enzyme-like [SSF69572] (2-228)
  IPR045886 ThiF/MoeB/HesA family [PTHR10953] (6-184)

Sequence (464 aa):
MLTERELERYDRQIRIFGVEGQEKLKKAKVAVVGVGGLGSPVAYYLAAAGVGTLLLIDEQIPELSNLNRQILHWEEDIDKNPKPPSAKWKLERFNSDIKVETFVGKLTKENIEEILADVDVIVDCLDNFETRYLLDEFAHKRGIPLVHGAVEGMFGQVTTIIPGKTKCLREIFPKPPKKKEKFPILGATAGVIGTIQAAEVIKLITGYGEPLANKLLIVDLAHGSFEVLNLDMLTERELERYDRQIRIFGVEGQEKLKKAKVAVVGVGGLGSPVAYYLAAAGVGTLLLIDEQIPELSNLNRQILHWEEDIDKNPKPPSAKWKLERFNSDIKVETFVGKLTKENIEEILADVDVIVDCLDNFETRYLLDEFAHKRGIPLVHGAVEGMFGQVTTIIPGKTKCLREIFPKPPKKKEKFPILGATAGVIGTIQAAEVIKLITGYGEPLANKLLIVDLAHGSFEVLNLD

Nearest PDB structures (foldseek):
  6cwz-assembly1_D  TM=9.028E-01  e=1.760E-14  Homo sapiens
  1y8q-assembly1_B  TM=9.261E-01  e=1.035E-13  Homo sapiens
  6xoi-assembly1_B  TM=9.316E-01  e=2.508E-13  Homo sapiens
  6xog-assembly1_B  TM=9.256E-01  e=2.210E-13  Homo sapiens
  6xoh-assembly1_B  TM=9.091E-01  e=6.902E-13  Homo sapiens

Foldseek 3Di:
DDDPVRCVLQVVVCVFQHPLLLVLQLPAEEEEADQAQLNQLLLQVSLSSNRAEYEYEEQDFDAPVRVLARPLADPVRHVPPRRQVSNVVSSCVVHVRHHYHYDHDADDPVCPCPSCVRHQAYEDPDQFVVSVLVVQVVCQVVQHKYWYKDDAALKIKIAIDGHPQADTPCLVPVDDDDRDPDGHYGNVSSNVRSNVSNVLVSCVRSVRDDGRGQWMWMDRRVVGDIDIDGND/DDDPVRCVLQVVVCVFQHPLLLVLQLPAEEEEADQAQLNQLLLQVSLSSNRAEYEYEEQDFDAPVRVLARPLADPVRHVPPRRQVSNVVSSCVVHVRHHYHYDHDADDPVCPCPSCVRHQAYEDPDQFVVSVLVVQVVCQVVQHKYWYKDDAALKIKIAIDGHPQADTPCLVPVDDDDRDPDGHYGNVSSNVRSNVSNVLVSCVRSVRDDGRGQWMWMDRRVVGDIDIHGND

Radius of gyration: 20.54 Å; Cα contacts (8 Å, |Δi|>4): 1150; chains: 2; bounding box: 49×61×50 Å

pLDDT: mean 96.96, std 5.35, range [64.69, 99.0]